Protein AF-A0AA97IAV8-F1 (afdb_monomer)

Sequence (491 aa):
MTQNFDRLICLTTFLLTMAIESSQATSTPHVAFDEFVEQQVEVHKVAGGAIAIIEQGTITHESAFGLRSTETSAPVSPDTVFQAASISKAVTAWGVMRLVQEGHVELDAPVSKYLTRWHLPPSPFDEDEVTIRRVLSHTAGLSLPSYVGFDPAASLPTFEASLSGDTAGSGSLELVAIPGDGWAYSGGGYTLLGLIIEEVTGQTFAAYMEEHILRPLGMANSSYLPDEGLLSRTAQAHDFYLNTIPNYRLAAQSAGSLHTTARDLARFAIANMNDNPVLTRETLNEMHTPIIDTGFGSEMSLGFFVEGEGQLIGHSGSNRGWKARVQFSPASNVGLVVLTNSESGEALVSDTFCRWNDVFEIGLLTTRCAQQNEQQSLLESIGWLSTILISSVALALALRLLSNVLLNRRILARPAANEWRCWALALALLITTAHCLFLYSGLGVWIVAGIPWGFSIADHAPNSIRYAFHALLGLYALIAASLLMLPRERQ

Radius of gyration: 29.1 Å; Cα contacts (8 Å, |Δi|>4): 885; chains: 1; bounding box: 77×77×94 Å

Solvent-accessible surface area (backbone atoms only — not comparable to full-atom values): 25705 Å² total; per-residue (Å²): 123,68,77,62,50,58,53,50,52,52,52,53,52,53,52,49,51,54,54,59,62,69,66,68,70,77,66,51,64,67,56,57,46,51,57,49,51,58,54,35,32,69,73,44,46,33,48,20,31,32,32,21,36,30,50,82,60,38,82,76,47,76,48,49,40,57,29,25,25,82,90,77,65,39,62,36,46,75,81,35,22,42,58,36,7,37,35,19,29,39,57,40,34,52,54,53,50,42,35,36,77,73,67,78,42,58,51,85,39,33,50,70,82,50,47,86,91,54,77,83,58,93,49,100,49,69,66,70,56,29,17,46,48,28,40,44,37,20,18,28,19,37,34,32,57,60,71,75,37,37,60,70,88,53,84,73,48,51,50,60,45,21,44,70,30,54,27,76,78,48,46,43,45,40,60,77,44,59,48,68,77,50,70,36,71,31,30,37,39,31,22,50,52,34,44,38,50,22,60,73,67,74,41,55,50,52,57,47,41,42,66,63,46,33,50,72,57,64,19,81,67,48,34,51,70,66,50,72,72,54,54,74,40,36,47,47,20,10,40,73,82,58,46,80,43,74,71,58,41,49,46,38,32,35,23,36,32,25,31,26,25,30,62,37,53,42,39,53,51,33,46,73,52,44,93,49,91,68,58,55,71,68,58,48,51,60,31,66,42,73,74,46,72,62,85,77,84,35,26,26,10,45,30,31,41,30,26,46,94,75,48,36,40,30,38,56,15,70,44,87,15,18,19,25,38,38,40,28,19,62,90,72,27,34,33,44,25,42,39,26,28,6,53,33,21,56,60,43,49,53,54,50,52,45,48,47,27,62,69,68,67,62,62,50,46,52,70,59,46,51,51,52,53,50,54,50,53,50,52,50,50,52,29,48,54,50,34,51,52,53,51,51,54,51,50,54,51,50,52,51,53,50,52,33,61,76,67,68,52,76,89,82,84,64,100,69,88,57,70,66,56,57,50,50,51,49,48,50,50,48,52,49,49,49,49,50,44,32,64,46,61,23,52,51,51,27,76,74,68,69,54,66,99,81,62,65,38,60,80,74,50,53,68,53,47,55,49,37,52,53,54,47,51,51,50,50,52,52,52,52,49,61,62,65,69,52,79,79,78,80,129

Secondary structure (DSSP, 8-state):
--HHHHHHHHHHHHHHHHHHHTT-----HHHHHHHHHHHHHHHHT--EEEEEEEETTEEEEEEEEEEEETTTTEEP-TT-BEE-TTHHHHHHHHHHHHHHHTTSS-TTSBGGGG-SS--PPP-SS-GGG-BHHHHHTT-S-B-------B-TTSPPPPHHHHHTT-STTS----B-S-TTSS----HHHHHHHHHHHHHHHSS-HHHHHIIIIITTTT-TT-BSS--HHHHHTBPPEE-TTS-EE---B-S-HHHH--EE-HHHHHHHHHHHHS--SSS-HHHHHHHHS--EE-SSS-EE-SS-EEETTTTEEEEEEEETTEEEEEEEETTTTEEEEEEESBTTHHHHHHHHHHHHHHHTT--TTHHHHHHHHHHHHHHHHHHHHHHHHHHHHHHHHHHHHHHHHHTT--SS--S-S-HHHHHHHHHHHHHHHHHHHHHHSSHHHHHHH---TT--GGGTS-HHHHHHHHHHHHHHHHHHHHHHTS-----

pLDDT: mean 83.21, std 20.13, range [30.05, 98.94]

Mean predicted aligned error: 11.68 Å

Nearest PDB structures (foldseek):
  7v21-assembly1_C  TM=8.246E-01  e=5.938E-20  Homo sapiens
  5gzw-assembly1_A  TM=8.177E-01  e=5.938E-20  Escherichia coli
  7ulw-assembly1_A  TM=8.011E-01  e=3.616E-19  Homo sapiens
  4olg-assembly1_A  TM=8.134E-01  e=1.769E-18  Escherichia coli K-12
  4p6b-assembly1_A  TM=7.573E-01  e=4.755E-19  metagenome

Structure (mmCIF, N/CA/C/O backbone):
data_AF-A0AA97IAV8-F1
#
_entry.id   AF-A0AA97IAV8-F1
#
loop_
_atom_site.group_PDB
_atom_site.id
_atom_site.type_symbol
_atom_site.label_atom_id
_atom_site.label_alt_id
_atom_site.label_comp_id
_atom_site.label_asym_id
_atom_site.label_entity_id
_atom_site.label_seq_id
_atom_site.pdbx_PDB_ins_code
_atom_site.Cartn_x
_atom_site.Cartn_y
_atom_site.Cartn_z
_atom_site.occupancy
_atom_site.B_iso_or_equiv
_atom_site.auth_seq_id
_atom_site.auth_comp_id
_atom_site.auth_asym_id
_atom_site.auth_atom_id
_atom_site.pdbx_PDB_model_num
ATOM 1 N N . MET A 1 1 ? -35.471 -9.223 69.009 1.00 50.44 1 MET A N 1
ATOM 2 C CA . MET A 1 1 ? -35.387 -8.074 68.076 1.00 50.44 1 MET A CA 1
ATOM 3 C C . MET A 1 1 ? -34.039 -7.988 67.357 1.00 50.44 1 MET A C 1
ATOM 5 O O . MET A 1 1 ? -34.015 -7.527 66.230 1.00 50.44 1 MET A O 1
ATOM 9 N N . THR A 1 2 ? -32.949 -8.490 67.942 1.00 50.62 2 THR A N 1
ATOM 10 C CA . THR A 1 2 ? -31.593 -8.473 67.363 1.00 50.62 2 THR A CA 1
ATOM 11 C C . THR A 1 2 ? -31.373 -9.474 66.216 1.00 50.62 2 THR A C 1
ATOM 13 O O . THR A 1 2 ? -30.800 -9.102 65.203 1.00 50.62 2 THR A O 1
ATOM 16 N N . GLN A 1 3 ? -31.942 -10.686 66.270 1.00 49.47 3 GLN A N 1
ATOM 17 C CA . GLN A 1 3 ? -31.780 -11.696 65.199 1.00 49.47 3 GLN A CA 1
ATOM 18 C C . GLN A 1 3 ? -32.394 -11.327 63.832 1.00 49.47 3 GLN A C 1
ATOM 20 O O . GLN A 1 3 ? -31.978 -11.868 62.809 1.00 49.47 3 GLN A O 1
ATOM 25 N N . ASN A 1 4 ? -33.376 -10.421 63.793 1.00 52.53 4 ASN A N 1
ATOM 26 C CA . ASN A 1 4 ? -33.977 -9.976 62.529 1.00 52.53 4 ASN A CA 1
ATOM 27 C C . ASN A 1 4 ? -33.164 -8.859 61.857 1.00 52.53 4 ASN A C 1
ATOM 29 O O . ASN A 1 4 ? -33.275 -8.689 60.647 1.00 52.53 4 ASN A O 1
ATOM 33 N N . PHE A 1 5 ? -32.332 -8.136 62.614 1.00 52.31 5 PHE A N 1
ATOM 34 C CA . PHE A 1 5 ? -31.472 -7.078 62.081 1.00 52.31 5 PHE A CA 1
ATOM 35 C C . PHE A 1 5 ? -30.269 -7.659 61.329 1.00 52.31 5 PHE A C 1
ATOM 37 O O . PHE A 1 5 ? -29.990 -7.230 60.214 1.00 52.31 5 PHE A O 1
ATOM 44 N N . ASP A 1 6 ? -29.641 -8.710 61.865 1.00 52.22 6 ASP A N 1
ATOM 45 C CA . ASP A 1 6 ? -28.492 -9.366 61.218 1.00 52.22 6 ASP A CA 1
ATOM 46 C C . ASP A 1 6 ? -28.879 -10.056 59.900 1.00 52.22 6 ASP A C 1
ATOM 48 O O . ASP A 1 6 ? -28.123 -10.035 58.927 1.00 52.22 6 ASP A O 1
ATOM 52 N N . ARG A 1 7 ? -30.098 -10.612 59.827 1.00 55.56 7 ARG A N 1
ATOM 53 C CA . ARG A 1 7 ? -30.645 -11.184 58.585 1.00 55.56 7 ARG A CA 1
ATOM 54 C C . ARG A 1 7 ? -30.960 -10.118 57.542 1.00 55.56 7 ARG A C 1
ATOM 56 O O . ARG A 1 7 ? -30.731 -10.367 56.365 1.00 55.56 7 ARG A O 1
ATOM 63 N N . LEU A 1 8 ? -31.452 -8.950 57.958 1.00 56.88 8 LEU A N 1
ATOM 64 C CA . LEU A 1 8 ? -31.746 -7.845 57.046 1.00 56.88 8 LEU A CA 1
ATOM 65 C C . LEU A 1 8 ? -30.457 -7.231 56.486 1.00 56.88 8 LEU A C 1
ATOM 67 O O . LEU A 1 8 ? -30.401 -6.963 55.293 1.00 56.88 8 LEU A O 1
ATOM 71 N N . ILE A 1 9 ? -29.414 -7.095 57.315 1.00 61.97 9 ILE A N 1
ATOM 72 C CA . ILE A 1 9 ? -28.087 -6.619 56.897 1.00 61.97 9 ILE A CA 1
ATOM 73 C C . ILE A 1 9 ? -27.423 -7.628 55.951 1.00 61.97 9 ILE A C 1
ATOM 75 O O . ILE A 1 9 ? -26.917 -7.234 54.905 1.00 61.97 9 ILE A O 1
ATOM 79 N N . CYS A 1 10 ? -27.475 -8.935 56.230 1.00 57.47 10 CYS A N 1
ATOM 80 C CA . CYS A 1 10 ? -26.949 -9.937 55.294 1.00 57.47 10 CYS A CA 1
ATOM 81 C C . CYS A 1 10 ? -27.697 -9.935 53.951 1.00 57.47 10 CYS A C 1
ATOM 83 O O . CYS A 1 10 ? -27.057 -10.038 52.908 1.00 57.47 10 CYS A O 1
ATOM 85 N N . LEU A 1 11 ? -29.027 -9.776 53.954 1.00 58.75 11 LEU A N 1
ATOM 86 C CA . LEU A 1 11 ? -29.821 -9.753 52.722 1.00 58.75 11 LEU A CA 1
ATOM 87 C C . LEU A 1 11 ? -29.556 -8.490 51.889 1.00 58.75 11 LEU A C 1
ATOM 89 O O . LEU A 1 11 ? -29.461 -8.580 50.669 1.00 58.75 11 LEU A O 1
ATOM 93 N N . THR A 1 12 ? -29.400 -7.322 52.524 1.00 59.09 12 THR A N 1
ATOM 94 C CA . THR A 1 12 ? -29.074 -6.074 51.816 1.00 59.09 12 THR A CA 1
ATOM 95 C C . THR A 1 12 ? -27.642 -6.060 51.304 1.00 59.09 12 THR A C 1
ATOM 97 O O . THR A 1 12 ? -27.418 -5.568 50.205 1.00 59.09 12 THR A O 1
ATOM 100 N N . THR A 1 13 ? -26.689 -6.648 52.035 1.00 60.38 13 THR A N 1
ATOM 101 C CA . THR A 1 13 ? -25.295 -6.769 51.573 1.00 60.38 13 THR A CA 1
ATOM 102 C C . THR A 1 13 ? -25.189 -7.745 50.396 1.00 60.38 13 THR A C 1
ATOM 104 O O . THR A 1 13 ? -24.515 -7.435 49.422 1.00 60.38 13 THR A O 1
ATOM 107 N N . PHE A 1 14 ? -25.926 -8.865 50.435 1.00 60.44 14 PHE A N 1
ATOM 108 C CA . PHE A 1 14 ? -25.975 -9.854 49.350 1.00 60.44 14 PHE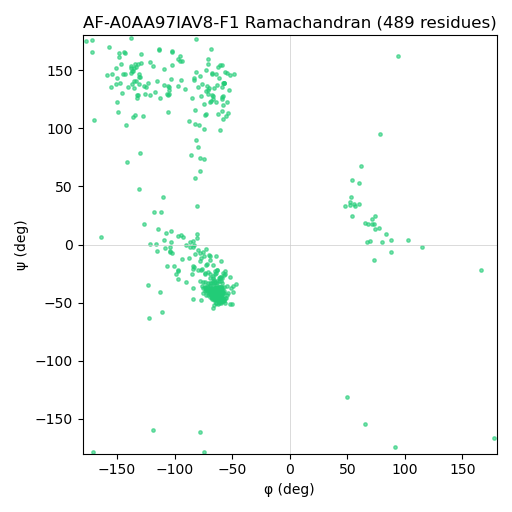 A CA 1
ATOM 109 C C . PHE A 1 14 ? -26.661 -9.310 48.082 1.00 60.44 14 PHE A C 1
ATOM 111 O O . PHE A 1 14 ? -26.200 -9.546 46.966 1.00 60.44 14 PHE A O 1
ATOM 118 N N . LEU A 1 15 ? -27.734 -8.526 48.241 1.00 54.94 15 LEU A N 1
ATOM 119 C CA . LEU A 1 15 ? -28.398 -7.840 47.127 1.00 54.94 15 LEU A CA 1
ATOM 120 C C . LEU A 1 15 ? -27.549 -6.689 46.559 1.00 54.94 15 LEU A C 1
ATOM 122 O O . LEU A 1 15 ? -27.581 -6.472 45.351 1.00 54.94 15 LEU A O 1
ATOM 126 N N . LEU A 1 16 ? -26.754 -5.991 47.385 1.00 51.81 16 LEU A N 1
ATOM 127 C CA . LEU A 1 16 ? -25.796 -4.988 46.900 1.00 51.81 16 LEU A CA 1
ATOM 128 C C . LEU A 1 16 ? -24.647 -5.628 46.110 1.00 51.81 16 LEU A C 1
ATOM 130 O O . LEU A 1 16 ? -24.261 -5.084 45.081 1.00 51.81 16 LEU A O 1
ATOM 134 N N . THR A 1 17 ? -24.121 -6.781 46.539 1.00 53.78 17 THR A N 1
ATOM 135 C CA . THR A 1 17 ? -23.068 -7.493 45.793 1.00 53.78 17 THR A CA 1
ATOM 136 C C . THR A 1 17 ? -23.574 -8.042 44.460 1.00 53.78 17 THR A C 1
ATOM 138 O O . THR A 1 17 ? -22.892 -7.872 43.455 1.00 53.78 17 THR A O 1
ATOM 141 N N . MET A 1 18 ? -24.801 -8.581 44.405 1.00 53.69 18 MET A N 1
ATOM 142 C CA . MET A 1 18 ? -25.393 -9.021 43.131 1.00 53.69 18 MET A CA 1
ATOM 143 C C . MET A 1 18 ? -25.719 -7.850 42.191 1.00 53.69 18 MET A C 1
ATOM 145 O O . MET A 1 18 ? -25.597 -7.986 40.976 1.00 53.69 18 MET A O 1
ATOM 149 N N . ALA A 1 19 ? -26.093 -6.683 42.729 1.00 51.28 19 ALA A N 1
ATOM 150 C CA . ALA A 1 19 ? -26.310 -5.486 41.919 1.00 51.28 19 ALA A CA 1
ATOM 151 C C . ALA A 1 19 ? -24.996 -4.925 41.342 1.00 51.28 19 ALA A C 1
ATOM 153 O O . ALA A 1 19 ? -24.984 -4.476 40.197 1.00 51.28 19 ALA A O 1
ATOM 154 N N . ILE A 1 20 ? -23.887 -4.997 42.090 1.00 49.19 20 ILE A N 1
ATOM 155 C CA . ILE A 1 20 ? -22.566 -4.537 41.629 1.00 49.19 20 ILE A CA 1
ATOM 156 C C . ILE A 1 20 ? -21.977 -5.487 40.570 1.00 49.19 20 ILE A C 1
ATOM 158 O O . ILE A 1 20 ? -21.452 -5.004 39.566 1.00 49.19 20 ILE A O 1
ATOM 162 N N . GLU A 1 21 ? -22.136 -6.807 40.718 1.00 44.91 21 GLU A N 1
ATOM 163 C CA . GLU A 1 21 ? -21.697 -7.792 39.709 1.00 44.91 21 GLU A CA 1
ATOM 164 C C . GLU A 1 21 ? -22.500 -7.703 38.402 1.00 44.91 21 GLU A C 1
ATOM 166 O O . GLU A 1 21 ? -21.961 -7.955 37.328 1.00 44.91 21 GLU A O 1
ATOM 171 N N . SER A 1 22 ? -23.763 -7.268 38.456 1.00 42.53 22 SER A N 1
ATOM 172 C CA . SER A 1 22 ? -24.610 -7.139 37.261 1.00 42.53 22 SER A CA 1
ATOM 173 C C . SER A 1 22 ? -24.306 -5.928 36.361 1.00 42.53 22 SER A C 1
ATOM 175 O O . SER A 1 22 ? -24.887 -5.832 35.282 1.00 42.53 22 SER A O 1
ATOM 177 N N . SER A 1 23 ? -23.415 -5.007 36.768 1.00 41.44 23 SER A N 1
ATOM 178 C CA . SER A 1 23 ? -23.125 -3.778 35.997 1.00 41.44 23 SER A CA 1
ATOM 179 C C . SER A 1 23 ? -21.807 -3.779 35.217 1.00 41.44 23 SER A C 1
ATOM 181 O O . SER A 1 23 ? -21.590 -2.877 34.410 1.00 41.44 23 SER A O 1
ATOM 183 N N . GLN A 1 24 ? -20.952 -4.795 35.375 1.00 42.28 24 GLN A N 1
ATOM 184 C CA . GLN A 1 24 ? -19.866 -5.028 34.421 1.00 42.28 24 GLN A CA 1
ATOM 185 C C . GLN A 1 24 ? -20.404 -5.880 33.275 1.00 42.28 24 GLN A C 1
ATOM 187 O O . GLN A 1 24 ? -20.170 -7.084 33.206 1.00 42.28 24 GLN A O 1
ATOM 192 N N . ALA A 1 25 ? -21.159 -5.252 32.374 1.00 46.88 25 ALA A N 1
ATOM 193 C CA . ALA A 1 25 ? -21.303 -5.808 31.039 1.00 46.88 25 ALA A CA 1
ATOM 194 C C . ALA A 1 25 ? -19.885 -5.916 30.464 1.00 46.88 25 ALA A C 1
ATOM 196 O O . ALA A 1 25 ? -19.247 -4.896 30.207 1.00 46.88 25 ALA A O 1
ATOM 197 N N . THR A 1 26 ? -19.354 -7.131 30.341 1.00 51.66 26 THR A N 1
ATOM 198 C CA . THR A 1 26 ? -18.123 -7.378 29.593 1.00 51.66 26 THR A CA 1
ATOM 199 C C . THR A 1 26 ? -18.343 -6.830 28.188 1.00 51.66 26 THR A C 1
ATOM 201 O O . THR A 1 26 ? -19.194 -7.331 27.450 1.00 51.66 26 THR A O 1
ATOM 204 N N . SER A 1 27 ? -17.649 -5.742 27.846 1.00 62.81 27 SER A N 1
ATOM 205 C CA . SER A 1 27 ? -17.699 -5.180 26.501 1.00 62.81 27 SER A CA 1
ATOM 206 C C . SER A 1 27 ? -17.275 -6.264 25.511 1.00 62.81 27 SER A C 1
ATOM 208 O O . SER A 1 27 ? -16.379 -7.067 25.785 1.00 62.81 27 SER A O 1
ATOM 210 N N . THR A 1 28 ? -17.972 -6.350 24.377 1.00 86.06 28 THR A N 1
ATOM 211 C CA . THR A 1 28 ? -17.570 -7.285 23.319 1.00 86.06 28 THR A CA 1
ATOM 212 C C . THR A 1 28 ? -16.154 -6.933 22.840 1.00 86.06 28 THR A C 1
ATOM 214 O O . THR A 1 28 ? -15.763 -5.765 22.948 1.00 86.06 28 THR A O 1
ATOM 217 N N . PRO A 1 29 ? -15.384 -7.892 22.287 1.00 90.00 29 PRO A N 1
ATOM 218 C CA . PRO A 1 29 ? -14.039 -7.625 21.773 1.00 90.00 29 PRO A CA 1
ATOM 219 C C . PRO A 1 29 ? -13.978 -6.407 20.839 1.00 90.00 29 PRO A C 1
ATOM 221 O O . PRO A 1 29 ? -13.092 -5.571 20.985 1.00 90.00 29 PRO A O 1
ATOM 224 N N . HIS A 1 30 ? -14.974 -6.237 19.961 1.00 93.19 30 HIS A N 1
ATOM 225 C CA . HIS A 1 30 ? -15.080 -5.075 19.071 1.00 93.19 30 HIS A CA 1
ATOM 226 C C . HIS A 1 30 ? -15.278 -3.748 19.813 1.00 93.19 30 HIS A C 1
ATOM 228 O O . HIS A 1 30 ? -14.614 -2.773 19.486 1.00 93.19 30 HIS A O 1
ATOM 234 N N . VAL A 1 31 ? -16.131 -3.705 20.844 1.00 91.12 31 VAL A N 1
ATOM 235 C CA . VAL A 1 31 ? -16.344 -2.480 21.638 1.00 91.12 31 VAL A CA 1
ATOM 236 C C . VAL A 1 31 ? -15.072 -2.101 22.397 1.00 91.12 31 VAL A C 1
ATOM 238 O O . VAL A 1 31 ? -14.642 -0.956 22.340 1.00 91.12 31 VAL A O 1
ATOM 241 N N . ALA A 1 32 ? -14.418 -3.069 23.047 1.00 90.50 32 ALA A N 1
ATOM 242 C CA . ALA A 1 32 ? -13.155 -2.835 23.753 1.00 90.50 32 ALA A CA 1
ATOM 243 C C . ALA A 1 32 ? -12.004 -2.433 22.810 1.00 90.50 32 ALA A C 1
ATOM 245 O O . ALA A 1 32 ? -11.018 -1.824 23.237 1.00 90.50 32 ALA A O 1
ATOM 246 N N . PHE A 1 33 ? -12.095 -2.830 21.542 1.00 94.50 33 PHE A N 1
ATOM 247 C CA . PHE A 1 33 ? -11.160 -2.453 20.496 1.00 94.50 33 PHE A CA 1
ATOM 248 C C . PHE A 1 33 ? -11.414 -1.022 20.005 1.00 94.50 33 PHE A C 1
ATOM 250 O O . PHE A 1 33 ? -10.475 -0.231 19.969 1.00 94.50 33 PHE A O 1
ATOM 257 N N . ASP A 1 34 ? -12.664 -0.657 19.715 1.00 94.19 34 ASP A N 1
ATOM 258 C CA . ASP A 1 34 ? -13.029 0.705 19.305 1.00 94.19 34 ASP A CA 1
ATOM 259 C C . ASP A 1 34 ? -12.706 1.734 20.402 1.00 94.19 34 ASP A C 1
ATOM 261 O O . ASP A 1 34 ? -12.084 2.754 20.116 1.00 94.19 34 ASP A O 1
ATOM 265 N N . GLU A 1 35 ? -13.021 1.439 21.670 1.00 93.19 35 GLU A N 1
ATOM 266 C CA . GLU A 1 35 ? -12.677 2.304 22.813 1.00 93.19 35 GLU A CA 1
ATOM 267 C C . GLU A 1 35 ? -11.163 2.540 22.928 1.00 93.19 35 GLU A C 1
ATOM 269 O O . GLU A 1 35 ? -10.716 3.639 23.263 1.00 93.19 35 GLU A O 1
ATOM 274 N N . PHE A 1 36 ? -10.355 1.512 22.647 1.00 94.31 36 PHE A N 1
ATOM 275 C CA . PHE A 1 36 ? -8.902 1.650 22.611 1.00 94.31 36 PHE A CA 1
ATOM 276 C C . PHE A 1 36 ? -8.466 2.566 21.466 1.00 94.31 36 PHE A C 1
ATOM 278 O O . PHE A 1 36 ? -7.659 3.471 21.683 1.00 94.31 36 PHE A O 1
ATOM 285 N N . VAL A 1 37 ? -9.002 2.352 20.262 1.00 95.31 37 VAL A N 1
ATOM 286 C CA . VAL A 1 37 ? -8.667 3.157 19.083 1.00 95.31 37 VAL A CA 1
ATOM 287 C C . VAL A 1 37 ? -9.027 4.622 19.315 1.00 95.31 37 VAL A C 1
ATOM 289 O O . VAL A 1 37 ? -8.196 5.486 19.053 1.00 95.31 37 VAL A O 1
ATOM 292 N N . GLU A 1 38 ? -10.204 4.914 19.874 1.00 93.12 38 GLU A N 1
ATOM 293 C CA . GLU A 1 38 ? -10.624 6.279 20.213 1.00 93.12 38 GLU A CA 1
ATOM 294 C C . GLU A 1 38 ? -9.642 6.974 21.166 1.00 93.12 38 GLU A C 1
ATOM 296 O O . GLU A 1 38 ? -9.282 8.131 20.943 1.00 93.12 38 GLU A O 1
ATOM 301 N N . GLN A 1 39 ? -9.126 6.268 22.177 1.00 91.56 39 GLN A N 1
ATOM 302 C CA . GLN A 1 39 ? -8.091 6.811 23.066 1.00 91.56 39 GLN A CA 1
ATOM 303 C C . GLN A 1 39 ? -6.793 7.119 22.306 1.00 91.56 39 GLN A C 1
ATOM 305 O O . GLN A 1 39 ? -6.158 8.149 22.548 1.00 91.56 39 GLN A O 1
ATOM 310 N N . GLN A 1 40 ? -6.411 6.263 21.353 1.00 90.44 40 GLN A N 1
ATOM 311 C CA . GLN A 1 40 ? -5.209 6.461 20.543 1.00 90.44 40 GLN A CA 1
ATOM 312 C C . GLN A 1 40 ? -5.306 7.677 19.608 1.00 90.44 40 GLN A C 1
ATOM 314 O O . GLN A 1 40 ? -4.279 8.293 19.313 1.00 90.44 40 GLN A O 1
ATOM 319 N N . VAL A 1 41 ? -6.512 8.083 19.188 1.00 91.38 41 VAL A N 1
ATOM 320 C CA . VAL A 1 41 ? -6.721 9.296 18.370 1.00 91.38 41 VAL A CA 1
ATOM 321 C C . VAL A 1 41 ? -6.168 10.535 19.077 1.00 91.38 41 VAL A C 1
ATOM 323 O O . VAL A 1 41 ? -5.416 11.317 18.485 1.00 91.38 41 VAL A O 1
ATOM 326 N N . GLU A 1 42 ? -6.498 10.708 20.359 1.00 87.44 42 GLU A N 1
ATOM 327 C CA . GLU A 1 42 ? -6.060 11.865 21.143 1.00 87.44 42 GLU A CA 1
ATOM 328 C C . GLU A 1 42 ? -4.575 11.809 21.512 1.00 87.44 42 GLU A C 1
ATOM 330 O O . GLU A 1 42 ? -3.909 12.857 21.523 1.00 87.44 42 GLU A O 1
ATOM 335 N N . VAL A 1 43 ? -4.070 10.607 21.815 1.00 87.69 43 VAL A N 1
ATOM 336 C CA . VAL A 1 43 ? -2.667 10.349 22.176 1.00 87.69 43 VAL A CA 1
ATOM 337 C C . VAL A 1 43 ? -1.751 10.703 21.011 1.00 87.69 43 VAL A C 1
ATOM 339 O O . VAL A 1 43 ? -0.828 11.502 21.179 1.00 87.69 43 VAL A O 1
ATOM 342 N N . HIS A 1 44 ? -2.057 10.180 19.824 1.00 88.19 44 HIS A N 1
ATOM 343 C CA . HIS A 1 44 ? -1.211 10.324 18.641 1.00 88.19 44 HIS A CA 1
ATOM 344 C C . HIS A 1 44 ? -1.536 11.556 17.800 1.00 88.19 44 HIS A C 1
ATOM 346 O O . HIS A 1 44 ? -0.865 11.803 16.808 1.00 88.19 44 HIS A O 1
ATOM 352 N N . LYS A 1 45 ? -2.533 12.365 18.186 1.00 90.31 45 LYS A N 1
ATOM 353 C CA . LYS A 1 45 ? -2.967 13.548 17.417 1.00 90.31 45 LYS A CA 1
ATOM 354 C C . LYS A 1 45 ? -3.305 13.181 15.977 1.00 90.31 45 LYS A C 1
ATOM 356 O O . LYS A 1 45 ? -2.750 13.743 15.037 1.00 90.31 45 LYS A O 1
ATOM 361 N N . VAL A 1 46 ? -4.211 12.224 15.815 1.00 96.06 46 VAL A N 1
ATOM 362 C CA . VAL A 1 46 ? -4.757 11.828 14.513 1.00 96.06 46 VAL A CA 1
ATOM 363 C C . VAL A 1 46 ? -6.092 12.540 14.314 1.00 96.06 46 VAL A C 1
ATOM 365 O O . VAL A 1 46 ? -6.886 12.625 15.244 1.00 96.06 46 VAL A O 1
ATOM 368 N N . ALA A 1 47 ? -6.349 13.080 13.122 1.00 97.62 47 ALA A N 1
ATOM 369 C CA . ALA A 1 47 ? -7.622 13.730 12.821 1.00 97.62 47 ALA A CA 1
ATOM 370 C C . ALA A 1 47 ? -8.757 12.702 12.825 1.00 97.62 47 ALA A C 1
ATOM 372 O O . ALA A 1 47 ? -9.719 12.869 13.568 1.00 97.62 47 ALA A O 1
ATOM 373 N N . GLY A 1 48 ? -8.631 11.628 12.044 1.00 97.94 48 GLY A N 1
ATOM 374 C CA . GLY A 1 48 ? -9.587 10.530 11.992 1.00 97.94 48 GLY A CA 1
ATOM 375 C C . GLY A 1 48 ? -9.100 9.324 11.187 1.00 97.94 48 GLY A C 1
ATOM 376 O O . GLY A 1 48 ? -7.981 9.279 10.666 1.00 97.94 48 GLY A O 1
ATOM 377 N N . GLY A 1 49 ? -9.960 8.317 11.092 1.00 98.31 49 GLY A N 1
ATOM 378 C CA . GLY A 1 49 ? -9.652 7.073 10.407 1.00 98.31 49 GLY A CA 1
ATOM 379 C C . GLY A 1 49 ? -10.810 6.086 10.362 1.00 98.31 49 GLY A C 1
ATOM 380 O O . GLY A 1 49 ? -11.886 6.331 10.907 1.00 98.31 49 GLY A O 1
ATOM 381 N N . ALA A 1 50 ? -10.587 4.981 9.661 1.00 98.38 50 ALA A N 1
ATOM 382 C CA . ALA A 1 50 ? -11.556 3.911 9.473 1.00 98.38 50 ALA A CA 1
ATOM 383 C C . ALA A 1 50 ? -10.891 2.539 9.610 1.00 98.38 50 ALA A C 1
ATOM 385 O O . ALA A 1 50 ? -9.722 2.363 9.251 1.00 98.38 50 ALA A O 1
ATOM 386 N N . ILE A 1 51 ? -11.661 1.575 10.110 1.00 98.19 51 ILE A N 1
ATOM 387 C CA . ILE A 1 51 ? -11.230 0.208 10.391 1.00 98.19 51 ILE A CA 1
ATOM 388 C C . ILE A 1 51 ? -12.222 -0.784 9.796 1.00 98.19 51 ILE A C 1
ATOM 390 O O . ILE A 1 51 ? -13.431 -0.558 9.814 1.00 98.19 51 ILE A O 1
ATOM 394 N N . ALA A 1 52 ? -11.698 -1.906 9.310 1.00 98.38 52 ALA A N 1
ATOM 395 C CA . ALA A 1 52 ? -12.483 -3.100 9.037 1.00 98.38 52 ALA A CA 1
ATOM 396 C C . ALA A 1 52 ? -11.772 -4.332 9.612 1.00 98.38 52 ALA A C 1
ATOM 398 O O . ALA A 1 52 ? -10.584 -4.542 9.351 1.00 98.38 52 ALA A O 1
ATOM 399 N N . ILE A 1 53 ? -12.502 -5.135 10.387 1.00 98.25 53 ILE A N 1
ATOM 400 C CA . ILE A 1 53 ? -12.029 -6.391 10.978 1.00 98.25 53 ILE A CA 1
ATOM 401 C C . ILE A 1 53 ? -12.651 -7.549 10.204 1.00 98.25 53 ILE A C 1
ATOM 403 O O . ILE A 1 53 ? -13.850 -7.552 9.909 1.00 98.25 53 ILE A O 1
ATOM 407 N N . ILE A 1 54 ? -11.810 -8.517 9.854 1.00 98.38 54 ILE A N 1
ATOM 408 C CA . ILE A 1 54 ? -12.186 -9.727 9.137 1.00 98.38 54 ILE A CA 1
ATOM 409 C C . ILE A 1 54 ? -11.995 -10.912 10.073 1.00 98.38 54 ILE A C 1
ATOM 411 O O . ILE A 1 54 ? -10.893 -11.137 10.575 1.00 98.38 54 ILE A O 1
ATOM 415 N N . GLU A 1 55 ? -13.046 -11.703 10.238 1.00 96.56 55 GLU A N 1
ATOM 416 C CA . GLU A 1 55 ? -13.008 -12.975 10.951 1.00 96.56 55 GLU A CA 1
ATOM 417 C C . GLU A 1 55 ? -13.742 -14.029 10.127 1.00 96.56 55 GLU A C 1
ATOM 419 O O . GLU A 1 55 ? -14.768 -13.760 9.490 1.00 96.56 55 GLU A O 1
ATOM 424 N N . GLN A 1 56 ? -13.189 -15.242 10.112 1.00 95.12 56 GLN A N 1
ATOM 425 C CA . GLN A 1 56 ? -13.728 -16.372 9.351 1.00 95.12 56 GLN A CA 1
ATOM 426 C C . GLN A 1 56 ? -13.962 -16.027 7.864 1.00 95.12 56 GLN A C 1
ATOM 428 O O . GLN A 1 56 ? -14.907 -16.501 7.238 1.00 95.12 56 GLN A O 1
ATOM 433 N N . GLY A 1 57 ? -13.102 -15.175 7.296 1.00 95.44 57 GLY A N 1
ATOM 434 C CA . GLY A 1 57 ? -13.150 -14.776 5.889 1.00 95.44 57 GLY A CA 1
ATOM 435 C C . GLY A 1 57 ? -14.289 -13.813 5.541 1.00 95.44 57 GLY A C 1
ATOM 436 O O . GLY A 1 57 ? -14.618 -13.672 4.364 1.00 95.44 57 GLY A O 1
ATOM 437 N N . THR A 1 58 ? -14.895 -13.151 6.531 1.00 97.00 58 THR A N 1
ATOM 438 C CA . THR A 1 58 ? -15.971 -12.164 6.339 1.00 97.00 58 THR A CA 1
ATOM 439 C C . THR A 1 58 ? -15.729 -10.906 7.168 1.00 97.00 58 THR A C 1
ATOM 441 O O . THR A 1 58 ? -15.064 -10.963 8.196 1.00 97.00 58 THR A O 1
ATOM 444 N N . ILE A 1 59 ? -16.254 -9.761 6.724 1.00 97.75 59 ILE A N 1
ATOM 445 C CA . ILE A 1 59 ? -16.183 -8.512 7.495 1.00 97.75 59 ILE A CA 1
ATOM 446 C C . ILE A 1 59 ? -17.153 -8.632 8.676 1.00 97.75 59 ILE A C 1
ATOM 448 O O . ILE A 1 59 ? -18.365 -8.679 8.461 1.00 97.75 59 ILE A O 1
ATOM 452 N N . THR A 1 60 ? -16.634 -8.688 9.901 1.00 96.94 60 THR A N 1
ATOM 453 C CA . THR A 1 60 ? -17.438 -8.808 11.130 1.00 96.94 60 THR A CA 1
ATOM 454 C C . THR A 1 60 ? -17.653 -7.475 11.826 1.00 96.94 60 THR A C 1
ATOM 456 O O . THR A 1 60 ? -18.658 -7.302 12.515 1.00 96.94 60 THR A O 1
ATOM 459 N N . HIS A 1 61 ? -16.751 -6.516 11.608 1.00 96.69 61 HIS A N 1
ATOM 460 C CA . HIS A 1 61 ? -16.830 -5.193 12.214 1.00 96.69 61 HIS A CA 1
ATOM 461 C C . HIS A 1 61 ? -16.268 -4.114 11.296 1.00 96.69 61 HIS A C 1
ATOM 463 O O . HIS A 1 61 ? -15.233 -4.298 10.655 1.00 96.69 61 HIS A O 1
ATOM 469 N N . GLU A 1 62 ? -16.950 -2.975 11.262 1.00 96.56 62 GLU A N 1
ATOM 470 C CA . GLU A 1 62 ? -16.519 -1.764 10.573 1.00 96.56 62 GLU A CA 1
ATOM 471 C C . GLU A 1 62 ? -16.704 -0.590 11.528 1.00 96.56 62 GLU A C 1
ATOM 473 O O . GLU A 1 62 ? -17.809 -0.369 12.030 1.00 96.56 62 GLU A O 1
ATOM 478 N N . SER A 1 63 ? -15.647 0.183 11.752 1.00 95.25 63 SER A N 1
ATOM 479 C CA . SER A 1 63 ? -15.711 1.371 12.598 1.00 95.25 63 SER A CA 1
ATOM 480 C C . SER A 1 63 ? -15.013 2.560 11.952 1.00 95.25 63 SER A C 1
ATOM 482 O O . SER A 1 63 ? -14.173 2.435 11.060 1.00 95.25 63 SER A O 1
ATOM 484 N N . ALA A 1 64 ? -15.434 3.749 12.362 1.00 96.81 64 ALA A N 1
ATOM 485 C CA . ALA A 1 64 ? -14.890 5.021 11.924 1.00 96.81 64 ALA A CA 1
ATOM 486 C C . ALA A 1 64 ? -14.707 5.903 13.155 1.00 96.81 64 ALA A C 1
ATOM 488 O O . ALA A 1 64 ? -15.555 5.902 14.044 1.00 96.81 64 ALA A O 1
ATOM 489 N N . PHE A 1 65 ? -13.618 6.661 13.191 1.00 96.50 65 PHE A N 1
ATOM 490 C CA . PHE A 1 65 ? -13.263 7.496 14.329 1.00 96.50 65 PHE A CA 1
ATOM 491 C C . PHE A 1 65 ? -12.758 8.863 13.870 1.00 96.50 65 PHE A C 1
ATOM 493 O O . PHE A 1 65 ? -12.196 9.020 12.783 1.00 96.50 65 PHE A O 1
ATOM 500 N N . GLY A 1 66 ? -12.946 9.867 14.723 1.00 96.75 66 GLY A N 1
ATOM 501 C CA . GLY A 1 66 ? -12.452 11.221 14.498 1.00 96.75 66 GLY A CA 1
ATOM 502 C C . GLY A 1 66 ? -13.085 11.950 13.306 1.00 96.75 66 GLY A C 1
ATOM 503 O O . GLY A 1 66 ? -14.231 11.720 12.908 1.00 96.75 66 GLY A O 1
ATOM 504 N N . LEU A 1 67 ? -12.328 12.896 12.760 1.00 97.62 67 LEU A N 1
ATOM 505 C CA . LEU A 1 67 ? -12.751 13.872 11.770 1.00 97.62 67 LEU A CA 1
ATOM 506 C C . LEU A 1 67 ? -12.197 13.554 10.382 1.00 97.62 67 LEU A C 1
ATOM 508 O O . LEU A 1 67 ? -10.993 13.425 10.157 1.00 97.62 67 LEU A O 1
ATOM 512 N N . ARG A 1 68 ? -13.104 13.550 9.408 1.00 97.19 68 ARG A N 1
ATOM 513 C CA . ARG A 1 68 ? -12.782 13.567 7.982 1.00 97.19 68 ARG A CA 1
ATOM 514 C C . ARG A 1 68 ? -12.132 14.892 7.581 1.00 97.19 68 ARG A C 1
ATOM 516 O O . ARG A 1 68 ? -11.342 14.916 6.645 1.00 97.19 68 ARG A O 1
ATOM 523 N N . SER A 1 69 ? -12.489 15.987 8.250 1.00 96.00 69 SER A N 1
ATOM 524 C CA . SER A 1 69 ? -11.994 17.342 7.985 1.00 96.00 69 SER A CA 1
ATOM 525 C C . SER A 1 69 ? -11.994 18.148 9.280 1.00 96.00 69 SER A C 1
ATOM 527 O O . SER A 1 69 ? -13.048 18.301 9.899 1.00 96.00 69 SER A O 1
ATOM 529 N N . THR A 1 70 ? -10.835 18.676 9.680 1.00 94.50 70 THR A N 1
ATOM 530 C CA . THR A 1 70 ? -10.728 19.575 10.843 1.00 94.50 70 THR A CA 1
ATOM 531 C C . THR A 1 70 ? -11.294 20.967 10.553 1.00 94.50 70 THR A C 1
ATOM 533 O O . THR A 1 70 ? -11.758 21.638 11.469 1.00 94.50 70 THR A O 1
ATOM 536 N N . GLU A 1 71 ? -11.341 21.382 9.284 1.00 93.44 71 GLU A N 1
ATOM 537 C CA . GLU A 1 71 ? -11.917 22.667 8.858 1.00 93.44 71 GLU A CA 1
ATOM 538 C C . GLU A 1 71 ? -13.440 22.718 9.004 1.00 93.44 71 GLU A C 1
ATOM 540 O O . GLU A 1 71 ? -14.003 23.733 9.410 1.00 93.44 71 GLU A O 1
ATOM 545 N N . THR A 1 72 ? -14.117 21.625 8.644 1.00 94.38 72 THR A N 1
ATOM 546 C CA . THR A 1 72 ? -15.588 21.537 8.660 1.00 94.38 72 THR A CA 1
ATOM 547 C C . THR A 1 72 ? -16.131 20.777 9.865 1.00 94.38 72 THR A C 1
ATOM 549 O O . THR A 1 72 ? -17.347 20.714 10.047 1.00 94.38 72 THR A O 1
ATOM 552 N N . SER A 1 73 ? -15.251 20.166 10.663 1.00 95.44 73 SER A N 1
ATOM 553 C CA . SER A 1 73 ? -15.595 19.214 11.726 1.00 95.44 73 SER A CA 1
ATOM 554 C C . SER A 1 73 ? -16.468 18.047 11.245 1.00 95.44 73 SER A C 1
ATOM 556 O O . SER A 1 73 ? -17.210 17.454 12.029 1.00 95.44 73 SER A O 1
ATOM 558 N N . ALA A 1 74 ? -16.410 17.711 9.951 1.00 96.50 74 ALA A N 1
ATOM 559 C CA . ALA A 1 74 ? -17.146 16.578 9.407 1.00 96.50 74 ALA A CA 1
ATOM 560 C C . ALA A 1 74 ? -16.560 15.269 9.967 1.00 96.50 74 ALA A C 1
ATOM 562 O O . ALA A 1 74 ? -15.345 15.076 9.862 1.00 96.50 74 ALA A O 1
ATOM 563 N N . PRO A 1 75 ? -17.379 14.359 10.523 1.00 97.69 75 PRO A N 1
ATOM 564 C CA . PRO A 1 75 ? -16.890 13.090 11.048 1.00 97.69 75 PRO A CA 1
ATOM 565 C C . PRO A 1 75 ? -16.462 12.150 9.918 1.00 97.69 75 PRO A C 1
ATOM 567 O O . PRO A 1 75 ? -16.941 12.253 8.782 1.00 97.69 75 PRO A O 1
ATOM 570 N N . VAL A 1 76 ? -15.566 11.216 10.235 1.00 98.19 76 VAL A N 1
ATOM 571 C CA . VAL A 1 76 ? -15.334 10.053 9.370 1.00 98.19 76 VAL A CA 1
ATOM 572 C C . VAL A 1 76 ? -16.576 9.161 9.383 1.00 98.19 76 VAL A C 1
ATOM 574 O O . VAL A 1 76 ? -17.289 9.059 10.377 1.00 98.19 76 VAL A O 1
ATOM 577 N N . SER A 1 77 ? -16.845 8.519 8.252 1.00 95.31 77 SER A N 1
ATOM 578 C CA . SER A 1 77 ? -17.907 7.528 8.082 1.00 95.31 77 SER A CA 1
ATOM 579 C C . SER A 1 77 ? -17.338 6.260 7.433 1.00 95.31 77 SER A C 1
ATOM 581 O O . SER A 1 77 ? -16.277 6.343 6.809 1.00 95.31 77 SER A O 1
ATOM 583 N N . PRO A 1 78 ? -18.042 5.115 7.477 1.00 89.81 78 PRO A N 1
ATOM 584 C CA . PRO A 1 78 ? -17.615 3.901 6.770 1.00 89.81 78 PRO A CA 1
ATOM 585 C C . PRO A 1 78 ? -17.399 4.091 5.256 1.00 89.81 78 PRO A C 1
ATOM 587 O O . PRO A 1 78 ? -16.601 3.385 4.644 1.00 89.81 78 PRO A O 1
ATOM 590 N N . ASP A 1 79 ? -18.067 5.080 4.654 1.00 94.19 79 ASP A N 1
ATOM 591 C CA . ASP A 1 79 ? -17.947 5.419 3.231 1.00 94.19 79 ASP A CA 1
ATOM 592 C C . ASP A 1 79 ? -16.887 6.504 2.951 1.00 94.19 79 ASP A C 1
ATOM 594 O O . ASP A 1 79 ? -16.792 7.008 1.827 1.00 94.19 79 ASP A O 1
ATOM 598 N N . THR A 1 80 ? -16.111 6.919 3.957 1.00 98.44 80 THR A N 1
ATOM 599 C CA . THR A 1 80 ? -15.023 7.886 3.780 1.00 98.44 80 THR A CA 1
ATOM 600 C C . THR A 1 80 ? -13.863 7.250 3.026 1.00 98.44 80 THR A C 1
ATOM 602 O O . THR A 1 80 ? -13.420 6.147 3.340 1.00 98.44 80 THR A O 1
ATOM 605 N N . VAL A 1 81 ? -13.372 7.974 2.022 1.00 98.69 81 VAL A N 1
ATOM 606 C CA . VAL A 1 81 ? -12.283 7.529 1.153 1.00 98.69 81 VAL A CA 1
ATOM 607 C C . VAL A 1 81 ? -10.945 8.049 1.685 1.00 98.69 81 VAL A C 1
ATOM 609 O O . VAL A 1 81 ? -10.846 9.182 2.157 1.00 98.69 81 VAL A O 1
ATOM 612 N N . PHE A 1 82 ? -9.910 7.220 1.597 1.00 98.75 82 PHE A N 1
ATOM 613 C CA . PHE A 1 82 ? -8.539 7.522 1.998 1.00 98.75 82 PHE A CA 1
ATOM 614 C C . PHE A 1 82 ? -7.581 7.183 0.858 1.00 98.75 82 PHE A C 1
ATOM 616 O O . PHE A 1 82 ? -7.876 6.308 0.041 1.00 98.75 82 PHE A O 1
ATOM 623 N N . GLN A 1 83 ? -6.406 7.812 0.830 1.00 98.38 83 GLN A N 1
ATOM 624 C CA . GLN A 1 83 ? -5.303 7.272 0.037 1.00 98.38 83 GLN A CA 1
ATOM 625 C C . GLN A 1 83 ? -4.718 6.040 0.740 1.00 98.38 83 GLN A C 1
ATOM 627 O O . GLN A 1 83 ? -4.218 6.134 1.859 1.00 98.38 83 GLN A O 1
ATOM 632 N N . ALA A 1 84 ? -4.727 4.891 0.064 1.00 98.12 84 ALA A N 1
ATOM 633 C CA . ALA A 1 84 ? -4.125 3.646 0.549 1.00 98.12 84 ALA A CA 1
ATOM 634 C C . ALA A 1 84 ? -2.589 3.655 0.461 1.00 98.12 84 ALA A C 1
ATOM 636 O O . ALA A 1 84 ? -1.921 2.748 0.965 1.00 98.12 84 ALA A O 1
ATOM 637 N N . ALA A 1 85 ? -2.025 4.664 -0.213 1.00 98.19 85 ALA A N 1
ATOM 638 C CA . ALA A 1 85 ? -0.596 4.812 -0.437 1.00 98.19 85 ALA A CA 1
ATOM 639 C C . ALA A 1 85 ? 0.010 3.512 -0.991 1.00 98.19 85 ALA A C 1
ATOM 641 O O . ALA A 1 85 ? -0.533 2.944 -1.937 1.00 98.19 85 ALA A O 1
ATOM 642 N N . SER A 1 86 ? 1.112 3.016 -0.426 1.00 98.38 86 SER A N 1
ATOM 643 C CA . SER A 1 86 ? 1.831 1.854 -0.968 1.00 98.38 86 SER A CA 1
ATOM 644 C C . SER A 1 86 ? 1.064 0.525 -0.960 1.00 98.38 86 SER A C 1
ATOM 646 O O . SER A 1 86 ? 1.486 -0.380 -1.670 1.00 98.38 86 SER A O 1
ATOM 648 N N . ILE A 1 87 ? -0.102 0.415 -0.310 1.00 98.88 87 ILE A N 1
ATOM 649 C CA . ILE A 1 87 ? -1.018 -0.729 -0.521 1.00 98.88 87 ILE A CA 1
ATOM 650 C C . ILE A 1 87 ? -1.431 -0.841 -2.002 1.00 98.88 87 ILE A C 1
ATOM 652 O O . ILE A 1 87 ? -1.695 -1.932 -2.501 1.00 98.88 87 ILE A O 1
ATOM 656 N N . SER A 1 88 ? -1.379 0.273 -2.742 1.00 98.88 88 SER A N 1
ATOM 657 C CA . SER A 1 88 ? -1.486 0.314 -4.206 1.00 98.88 88 SER A CA 1
ATOM 658 C C . SER A 1 88 ? -0.608 -0.723 -4.908 1.00 98.88 88 SER A C 1
ATOM 660 O O . SER A 1 88 ? -1.018 -1.241 -5.939 1.00 98.88 88 SER A O 1
ATOM 662 N N . LYS A 1 89 ? 0.578 -1.039 -4.368 1.00 98.88 89 LYS A N 1
ATOM 663 C CA . LYS A 1 89 ? 1.506 -2.019 -4.945 1.00 98.88 89 LYS A CA 1
ATOM 664 C C . LYS A 1 89 ? 0.954 -3.434 -4.873 1.00 98.88 89 LYS A C 1
ATOM 666 O O . LYS A 1 89 ? 0.937 -4.115 -5.888 1.00 98.88 89 LYS A O 1
ATOM 671 N N . ALA A 1 90 ? 0.428 -3.835 -3.720 1.00 98.81 90 ALA A N 1
ATOM 672 C CA . ALA A 1 90 ? -0.199 -5.142 -3.544 1.00 98.81 90 ALA A CA 1
ATOM 673 C C . ALA A 1 90 ? -1.374 -5.346 -4.516 1.00 98.81 90 ALA A C 1
ATOM 675 O O . ALA A 1 90 ? -1.515 -6.402 -5.132 1.00 98.81 90 ALA A O 1
ATOM 676 N N . VAL A 1 91 ? -2.188 -4.305 -4.715 1.00 98.94 91 VAL A N 1
ATOM 677 C CA . VAL A 1 91 ? -3.303 -4.344 -5.671 1.00 98.94 91 VAL A CA 1
ATOM 678 C C . VAL A 1 91 ? -2.792 -4.324 -7.121 1.00 98.94 91 VAL A C 1
ATOM 680 O O . VAL A 1 91 ? -3.275 -5.094 -7.943 1.00 98.94 91 VAL A O 1
ATOM 683 N N . THR A 1 92 ? -1.758 -3.544 -7.449 1.00 98.94 92 THR A N 1
ATOM 684 C CA . THR A 1 92 ? -1.092 -3.578 -8.768 1.00 98.94 92 THR A CA 1
ATOM 685 C C . THR A 1 92 ? -0.492 -4.952 -9.067 1.00 98.94 92 THR A C 1
ATOM 687 O O . THR A 1 92 ? -0.588 -5.426 -10.197 1.00 98.94 92 THR A O 1
ATOM 690 N N . ALA A 1 93 ? 0.097 -5.613 -8.068 1.00 98.94 93 ALA A N 1
ATOM 691 C CA . ALA A 1 93 ? 0.658 -6.949 -8.209 1.00 98.94 93 ALA A CA 1
ATOM 692 C C . ALA A 1 93 ? -0.417 -7.953 -8.644 1.00 98.94 93 ALA A C 1
ATOM 694 O O . ALA A 1 93 ? -0.148 -8.762 -9.523 1.00 98.94 93 ALA A O 1
ATOM 695 N N . TRP A 1 94 ? -1.655 -7.844 -8.142 1.00 98.88 94 TRP A N 1
ATOM 696 C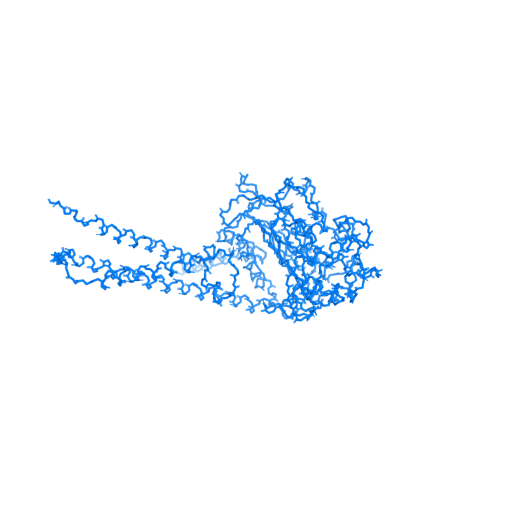 CA . TRP A 1 94 ? -2.787 -8.624 -8.665 1.00 98.88 94 TRP A CA 1
ATOM 697 C C . TRP A 1 94 ? -3.040 -8.366 -10.156 1.00 98.88 94 TRP A C 1
ATOM 699 O O . TRP A 1 94 ? -3.284 -9.304 -10.911 1.00 98.88 94 TRP A O 1
ATOM 709 N N . GLY A 1 95 ? -2.939 -7.108 -10.593 1.00 98.88 95 GLY A N 1
ATOM 710 C CA . GLY A 1 95 ? -3.039 -6.724 -12.003 1.00 98.88 95 GLY A CA 1
ATOM 711 C C . GLY A 1 95 ? -2.002 -7.413 -12.891 1.00 98.88 95 GLY A C 1
ATOM 712 O O . GLY A 1 95 ? -2.357 -7.963 -13.934 1.00 98.88 95 GLY A O 1
ATOM 713 N N . VAL A 1 96 ? -0.740 -7.428 -12.451 1.00 98.94 96 VAL A N 1
ATOM 714 C CA . VAL A 1 96 ? 0.367 -8.101 -13.152 1.00 98.94 96 VAL A CA 1
ATOM 715 C C . VAL A 1 96 ? 0.192 -9.619 -13.122 1.00 98.94 96 VAL A C 1
ATOM 717 O O . VAL A 1 96 ? 0.311 -10.275 -14.151 1.00 98.94 96 VAL A O 1
ATOM 720 N N . MET A 1 97 ? -0.139 -10.188 -11.966 1.00 98.88 97 MET A N 1
ATOM 721 C CA . MET A 1 97 ? -0.276 -11.636 -11.793 1.00 98.88 97 MET A CA 1
ATOM 722 C C . MET A 1 97 ? -1.483 -12.208 -12.529 1.00 98.88 97 MET A C 1
ATOM 724 O O . MET A 1 97 ? -1.452 -13.361 -12.953 1.00 98.88 97 MET A O 1
ATOM 728 N N . ARG A 1 98 ? -2.510 -11.391 -12.779 1.00 98.88 98 ARG A N 1
ATOM 729 C CA . ARG A 1 98 ? -3.582 -11.737 -13.711 1.00 98.88 98 ARG A CA 1
ATOM 730 C C . ARG A 1 98 ? -3.051 -11.909 -15.137 1.00 98.88 98 ARG A C 1
ATOM 732 O O . ARG A 1 98 ? -3.362 -12.915 -15.765 1.00 98.88 98 ARG A O 1
ATOM 739 N N . LEU A 1 99 ? -2.207 -10.991 -15.620 1.00 98.94 99 LEU A N 1
ATOM 740 C CA . LEU A 1 99 ? -1.563 -11.125 -16.936 1.00 98.94 99 LEU A CA 1
ATOM 741 C C . LEU A 1 99 ? -0.634 -12.342 -16.995 1.00 98.94 99 LEU A C 1
ATOM 743 O O . LEU A 1 99 ? -0.531 -12.974 -18.044 1.00 98.94 99 LEU A O 1
ATOM 747 N N . VAL A 1 100 ? 0.014 -12.689 -15.878 1.00 98.88 100 VAL A N 1
ATOM 748 C CA . VAL A 1 100 ? 0.814 -13.917 -15.764 1.00 98.88 100 VAL A CA 1
ATOM 749 C C . VAL A 1 100 ? -0.063 -15.156 -15.903 1.00 98.88 100 VAL A C 1
ATOM 751 O O . VAL A 1 100 ? 0.213 -16.018 -16.733 1.00 98.88 100 VAL A O 1
ATOM 754 N N . GLN A 1 101 ? -1.160 -15.216 -15.151 1.00 98.62 101 GLN A N 1
ATOM 755 C CA . GLN A 1 101 ? -2.125 -16.312 -15.215 1.00 98.62 101 GLN A CA 1
ATOM 756 C C . GLN A 1 101 ? -2.746 -16.465 -16.615 1.00 98.62 101 GLN A C 1
ATOM 758 O O . GLN A 1 101 ? -2.998 -17.581 -17.062 1.00 98.62 101 GLN A O 1
ATOM 763 N N . GLU A 1 102 ? -2.987 -15.357 -17.317 1.00 98.56 102 GLU A N 1
ATOM 764 C CA . GLU A 1 102 ? -3.524 -15.337 -18.685 1.00 98.56 102 GLU A CA 1
ATOM 765 C C . GLU A 1 102 ? -2.448 -15.623 -19.760 1.00 98.56 102 GLU A C 1
ATOM 767 O O . GLU A 1 102 ? -2.774 -15.771 -20.938 1.00 98.56 102 GLU A O 1
ATOM 772 N N . GLY A 1 103 ? -1.172 -15.755 -19.373 1.00 98.50 103 GLY A N 1
ATOM 773 C CA . GLY A 1 103 ? -0.054 -16.067 -20.271 1.00 98.50 103 GLY A CA 1
ATOM 774 C C . GLY A 1 103 ? 0.450 -14.881 -21.101 1.00 98.50 103 GLY A C 1
ATOM 775 O O . GLY A 1 103 ? 1.187 -15.075 -22.066 1.00 98.50 103 GLY A O 1
ATOM 776 N N . HIS A 1 104 ? 0.058 -13.655 -20.749 1.00 98.69 104 HIS A N 1
ATOM 777 C CA . HIS A 1 104 ? 0.489 -12.424 -21.415 1.00 98.69 104 HIS A CA 1
ATOM 778 C C . HIS A 1 104 ? 1.828 -11.893 -20.887 1.00 98.69 104 HIS A C 1
ATOM 780 O O . HIS A 1 104 ? 2.543 -11.198 -21.610 1.00 98.69 104 HIS A O 1
ATOM 786 N N . VAL A 1 105 ? 2.173 -12.224 -19.640 1.00 98.62 105 VAL A N 1
ATOM 787 C CA . VAL A 1 105 ? 3.426 -11.838 -18.981 1.00 98.62 105 VAL A CA 1
ATOM 788 C C . VAL A 1 105 ? 4.070 -13.074 -18.354 1.00 98.62 105 VAL A C 1
ATOM 790 O O . VAL A 1 105 ? 3.411 -13.899 -17.743 1.00 98.62 105 VAL A O 1
ATOM 793 N N . GLU A 1 106 ? 5.381 -13.205 -18.481 1.00 98.75 106 GLU A N 1
ATOM 794 C CA . GLU A 1 106 ? 6.182 -14.242 -17.827 1.00 98.75 106 GLU A CA 1
ATOM 795 C C . GLU A 1 106 ? 6.951 -13.623 -16.656 1.00 98.75 106 GLU A C 1
ATOM 797 O O . GLU A 1 106 ? 7.633 -12.610 -16.834 1.00 98.75 106 GLU A O 1
ATOM 802 N N . LEU A 1 107 ? 6.870 -14.238 -15.471 1.00 98.62 107 LEU A N 1
ATOM 803 C CA . LEU A 1 107 ? 7.506 -13.726 -14.251 1.00 98.62 107 LEU A CA 1
ATOM 804 C C . LEU A 1 107 ? 9.024 -13.584 -14.376 1.00 98.62 107 LEU A C 1
ATOM 806 O O . LEU A 1 107 ? 9.602 -12.603 -13.913 1.00 98.62 107 LEU A O 1
ATOM 810 N N . ASP A 1 108 ? 9.664 -14.551 -15.020 1.00 98.56 108 ASP A N 1
ATOM 811 C CA . ASP A 1 108 ? 11.121 -14.631 -15.104 1.00 98.56 108 ASP A CA 1
ATOM 812 C C . ASP A 1 108 ? 11.676 -14.051 -16.415 1.00 98.56 108 ASP A C 1
ATOM 814 O O . ASP A 1 108 ? 12.871 -14.143 -16.678 1.00 98.56 108 ASP A O 1
ATOM 818 N N . ALA A 1 109 ? 10.826 -13.417 -17.230 1.00 98.56 109 ALA A N 1
ATOM 819 C CA . ALA A 1 109 ? 11.271 -12.689 -18.411 1.00 98.56 109 ALA A CA 1
ATOM 820 C C . ALA A 1 109 ? 11.785 -11.284 -18.045 1.00 98.56 109 ALA A C 1
ATOM 822 O O . ALA A 1 109 ? 11.240 -10.655 -17.126 1.00 98.56 109 ALA A O 1
ATOM 823 N N . PRO A 1 110 ? 12.774 -10.756 -18.791 1.00 98.62 110 PRO A N 1
ATOM 824 C CA . PRO A 1 110 ? 13.230 -9.383 -18.627 1.00 98.62 110 PRO A CA 1
ATOM 825 C C . PRO A 1 110 ? 12.102 -8.394 -18.924 1.00 98.62 110 PRO A C 1
ATOM 827 O O . PRO A 1 110 ? 11.316 -8.585 -19.856 1.00 98.62 110 PRO A O 1
ATOM 830 N N . VAL A 1 111 ? 12.045 -7.297 -18.168 1.00 98.50 111 VAL A N 1
ATOM 831 C CA . VAL A 1 111 ? 11.052 -6.228 -18.374 1.00 98.50 111 VAL A CA 1
ATOM 832 C C . VAL A 1 111 ? 11.151 -5.605 -19.766 1.00 98.50 111 VAL A C 1
ATOM 834 O O . VAL A 1 111 ? 10.129 -5.224 -20.333 1.00 98.50 111 VAL A O 1
ATOM 837 N N . SER A 1 112 ? 12.356 -5.563 -20.347 1.00 97.75 112 SER A N 1
ATOM 838 C CA . SER A 1 112 ? 12.628 -5.037 -21.692 1.00 97.75 112 SER A CA 1
ATOM 839 C C . SER A 1 112 ? 11.816 -5.741 -22.785 1.00 97.75 112 SER A C 1
ATOM 841 O O . SER A 1 112 ? 11.476 -5.117 -23.786 1.00 97.75 112 SER A O 1
ATOM 843 N N . LYS A 1 113 ? 11.411 -7.002 -22.570 1.00 98.31 113 LYS A N 1
ATOM 844 C CA . LYS A 1 113 ? 10.545 -7.764 -23.486 1.00 98.31 113 LYS A CA 1
ATOM 845 C C . LYS A 1 113 ? 9.185 -7.097 -23.722 1.00 98.31 113 LYS A C 1
ATOM 847 O O . LYS A 1 113 ? 8.590 -7.310 -24.776 1.00 98.31 113 LYS A O 1
ATOM 852 N N . TYR A 1 114 ? 8.685 -6.330 -22.753 1.00 98.44 114 TYR A N 1
ATOM 853 C CA . TYR A 1 114 ? 7.333 -5.761 -22.773 1.00 98.44 114 TYR A CA 1
ATOM 854 C C . TYR A 1 114 ? 7.305 -4.250 -23.008 1.00 98.44 114 TYR A C 1
ATOM 856 O O . TYR A 1 114 ? 6.226 -3.670 -23.060 1.00 98.44 114 TYR A O 1
ATOM 864 N N . LEU A 1 115 ? 8.460 -3.595 -23.113 1.00 97.88 115 LEU A N 1
ATOM 865 C CA . LEU A 1 115 ? 8.543 -2.140 -23.173 1.00 97.88 115 LEU A CA 1
ATOM 866 C C . LEU A 1 115 ? 8.856 -1.676 -24.594 1.00 97.88 115 LEU A C 1
ATOM 868 O O . LEU A 1 115 ? 9.825 -2.127 -25.200 1.00 97.88 115 LEU A O 1
ATOM 872 N N . THR A 1 116 ? 8.058 -0.742 -25.118 1.00 97.25 116 THR A N 1
ATOM 873 C CA . THR A 1 116 ? 8.302 -0.139 -26.439 1.00 97.25 116 THR A CA 1
ATOM 874 C C . THR A 1 116 ? 8.430 1.382 -26.370 1.00 97.25 116 THR A C 1
ATOM 876 O O . THR A 1 116 ? 9.240 1.969 -27.089 1.00 97.25 116 THR A O 1
ATOM 879 N N . ARG A 1 117 ? 7.680 2.030 -25.470 1.00 97.25 117 ARG A N 1
ATOM 880 C CA . ARG A 1 117 ? 7.624 3.488 -25.290 1.00 97.25 117 ARG A CA 1
ATOM 881 C C . ARG A 1 117 ? 8.735 4.044 -24.400 1.00 97.25 117 ARG A C 1
ATOM 883 O O . ARG A 1 117 ? 9.014 5.240 -24.455 1.00 97.25 117 ARG A O 1
ATOM 890 N N . TRP A 1 118 ? 9.380 3.203 -23.594 1.00 98.06 118 TRP A N 1
ATOM 891 C CA . TRP A 1 118 ? 10.418 3.599 -22.637 1.00 98.06 118 TRP A CA 1
ATOM 892 C C . TRP A 1 118 ? 11.415 2.458 -22.410 1.00 98.06 118 TRP A C 1
ATOM 894 O O . TRP A 1 118 ? 11.045 1.301 -22.541 1.00 98.06 118 TRP A O 1
ATOM 904 N N . HIS A 1 119 ? 12.665 2.765 -22.068 1.00 97.12 119 HIS A N 1
ATOM 905 C CA . HIS A 1 119 ? 13.698 1.764 -21.779 1.00 97.12 119 HIS A CA 1
ATOM 906 C C . HIS A 1 119 ? 14.474 2.168 -20.527 1.00 97.12 119 HIS A C 1
ATOM 908 O O . HIS A 1 119 ? 14.596 3.364 -20.244 1.00 97.12 119 HIS A O 1
ATOM 914 N N . LEU A 1 120 ? 15.010 1.178 -19.806 1.00 96.38 120 LEU A N 1
ATOM 915 C CA . LEU A 1 120 ? 15.903 1.436 -18.680 1.00 96.38 120 LEU A CA 1
ATOM 916 C C . LEU A 1 120 ? 17.109 2.274 -19.148 1.00 96.38 120 LEU A C 1
ATOM 918 O O . LEU A 1 120 ? 17.626 2.053 -20.247 1.00 96.38 120 LEU A O 1
ATOM 922 N N . PRO A 1 121 ? 17.548 3.271 -18.358 1.00 95.44 121 PRO A N 1
ATOM 923 C CA . PRO A 1 121 ? 18.781 3.982 -18.655 1.00 95.44 121 PRO A CA 1
ATOM 924 C C . PRO A 1 121 ? 19.993 3.041 -18.563 1.00 95.44 121 PRO A C 1
ATOM 926 O O . PRO A 1 121 ? 20.006 2.190 -17.672 1.00 95.44 121 PRO A O 1
ATOM 929 N N . PRO A 1 122 ? 21.039 3.250 -19.390 1.00 95.00 122 PRO A N 1
ATOM 930 C CA . PRO A 1 122 ? 22.237 2.419 -19.365 1.00 95.00 122 PRO A CA 1
ATOM 931 C C . PRO A 1 122 ? 22.856 2.304 -17.970 1.00 95.00 122 PRO A C 1
ATOM 933 O O . PRO A 1 122 ? 23.102 3.316 -17.305 1.00 95.00 122 PRO A O 1
ATOM 936 N N . SER A 1 123 ? 23.182 1.079 -17.568 1.00 96.62 123 SER A N 1
ATOM 937 C CA . SER A 1 123 ? 23.775 0.758 -16.266 1.00 96.62 123 SER A CA 1
ATOM 938 C C . SER A 1 123 ? 25.001 -0.161 -16.409 1.00 96.62 123 SER A C 1
ATOM 940 O O . SER A 1 123 ? 25.121 -0.875 -17.404 1.00 96.62 123 SER A O 1
ATOM 942 N N . PRO A 1 124 ? 25.953 -0.173 -15.449 1.00 97.12 124 PRO A N 1
ATOM 943 C CA . PRO A 1 124 ? 26.997 -1.202 -15.399 1.00 97.12 124 PRO A CA 1
ATOM 944 C C . PRO A 1 124 ? 26.472 -2.601 -15.028 1.00 97.12 124 PRO A C 1
ATOM 946 O O . PRO A 1 124 ? 27.242 -3.560 -15.089 1.00 97.12 124 PRO A O 1
ATOM 949 N N . PHE A 1 125 ? 25.214 -2.719 -14.596 1.00 97.88 125 PHE A N 1
ATOM 950 C CA . PHE A 1 125 ? 24.571 -3.985 -14.247 1.00 97.88 125 PHE A CA 1
ATOM 951 C C . PHE A 1 125 ? 23.770 -4.545 -15.429 1.00 97.88 125 PHE A C 1
ATOM 953 O O . PHE A 1 125 ? 23.388 -3.805 -16.332 1.00 97.88 125 PHE A O 1
ATOM 960 N N . ASP A 1 126 ? 23.520 -5.854 -15.416 1.00 97.25 126 ASP A N 1
ATOM 961 C CA . ASP A 1 126 ? 22.790 -6.535 -16.485 1.00 97.25 126 ASP A CA 1
ATOM 962 C C . ASP A 1 126 ? 21.287 -6.213 -16.430 1.00 97.25 126 ASP A C 1
ATOM 964 O O . ASP A 1 126 ? 20.586 -6.605 -15.495 1.00 97.25 126 ASP A O 1
ATOM 968 N N . GLU A 1 127 ? 20.793 -5.477 -17.426 1.00 96.19 127 GLU A N 1
ATOM 969 C CA . GLU A 1 127 ? 19.384 -5.088 -17.535 1.00 96.19 127 GLU A CA 1
ATOM 970 C C . GLU A 1 127 ? 18.473 -6.274 -17.895 1.00 96.19 127 GLU A C 1
ATOM 972 O O . GLU A 1 127 ? 17.294 -6.259 -17.534 1.00 96.19 127 GLU A O 1
ATOM 977 N N . ASP A 1 128 ? 19.004 -7.330 -18.526 1.00 96.88 128 ASP A N 1
ATOM 978 C CA . ASP A 1 128 ? 18.233 -8.540 -18.843 1.00 96.88 128 ASP A CA 1
ATOM 979 C C . ASP A 1 128 ? 17.925 -9.366 -17.579 1.00 96.88 128 ASP A C 1
ATOM 981 O O . ASP A 1 128 ? 16.993 -10.172 -17.549 1.00 96.88 128 ASP A O 1
ATOM 985 N N . GLU A 1 129 ? 18.636 -9.107 -16.480 1.00 98.25 129 GLU A N 1
ATOM 986 C CA . GLU A 1 129 ? 18.328 -9.675 -15.169 1.00 98.25 129 GLU A CA 1
ATOM 987 C C . GLU A 1 129 ? 17.253 -8.865 -14.413 1.00 98.25 129 GLU A C 1
ATOM 989 O O . GLU A 1 129 ? 16.810 -9.265 -13.333 1.00 98.25 129 GLU A O 1
ATOM 994 N N . VAL A 1 130 ? 16.747 -7.757 -14.958 1.00 98.62 130 VAL A N 1
ATOM 995 C CA . VAL A 1 130 ? 15.584 -7.060 -14.389 1.00 98.62 130 VAL A CA 1
ATOM 996 C C . VAL A 1 130 ? 14.307 -7.771 -14.842 1.00 98.62 130 VAL A C 1
ATOM 998 O O . VAL A 1 130 ? 13.727 -7.447 -15.876 1.00 98.62 130 VAL A O 1
ATOM 1001 N N . THR A 1 131 ? 13.853 -8.759 -14.065 1.00 98.88 131 THR A N 1
ATOM 1002 C CA . THR A 1 131 ? 12.657 -9.568 -14.375 1.00 98.88 131 THR A CA 1
ATOM 1003 C C . THR A 1 131 ? 11.399 -9.073 -13.664 1.00 98.88 131 THR A C 1
ATOM 1005 O O . THR A 1 131 ? 11.477 -8.410 -12.627 1.00 98.88 131 THR A O 1
ATOM 1008 N N . ILE A 1 132 ? 10.218 -9.444 -14.171 1.00 98.88 132 ILE A N 1
ATOM 1009 C CA . ILE A 1 132 ? 8.923 -9.109 -13.545 1.00 98.88 132 ILE A CA 1
ATOM 1010 C C . ILE A 1 132 ? 8.879 -9.580 -12.083 1.00 98.88 132 ILE A C 1
ATOM 1012 O O . ILE A 1 132 ? 8.484 -8.811 -11.204 1.00 98.88 132 ILE A O 1
ATOM 1016 N N . ARG A 1 133 ? 9.356 -10.802 -11.804 1.00 98.88 133 ARG A N 1
ATOM 1017 C CA . ARG A 1 133 ? 9.455 -11.377 -10.456 1.00 98.88 133 ARG A CA 1
ATOM 1018 C C . ARG A 1 133 ? 10.268 -10.475 -9.536 1.00 98.88 133 ARG A C 1
ATOM 1020 O O . ARG A 1 133 ? 9.792 -10.114 -8.465 1.00 98.88 133 ARG A O 1
ATOM 1027 N N . ARG A 1 134 ? 11.459 -10.063 -9.980 1.00 98.81 134 ARG A N 1
ATOM 1028 C CA . ARG A 1 134 ? 12.362 -9.212 -9.195 1.00 98.81 134 ARG A CA 1
ATOM 1029 C C . ARG A 1 134 ? 11.801 -7.812 -8.971 1.00 98.81 134 ARG A C 1
ATOM 1031 O O . ARG A 1 134 ? 12.035 -7.222 -7.918 1.00 98.81 134 ARG A O 1
ATOM 1038 N N . VAL A 1 135 ? 11.050 -7.264 -9.926 1.00 98.88 135 VAL A N 1
ATOM 1039 C CA . VAL A 1 135 ? 10.386 -5.968 -9.735 1.00 98.88 135 VAL A CA 1
ATOM 1040 C C . VAL A 1 135 ? 9.251 -6.082 -8.710 1.00 98.88 135 VAL A C 1
ATOM 1042 O O . VAL A 1 135 ? 9.187 -5.264 -7.792 1.00 98.88 135 VAL A O 1
ATOM 1045 N N . LEU A 1 136 ? 8.411 -7.121 -8.806 1.00 98.88 136 LEU A N 1
ATOM 1046 C CA . LEU A 1 136 ? 7.327 -7.390 -7.850 1.00 98.88 136 LEU A CA 1
ATOM 1047 C C . LEU A 1 136 ? 7.846 -7.602 -6.418 1.00 98.88 136 LEU A C 1
ATOM 1049 O O . LEU A 1 136 ? 7.216 -7.128 -5.471 1.00 98.88 136 LEU A O 1
ATOM 1053 N N . SER A 1 137 ? 8.996 -8.266 -6.263 1.00 98.69 137 SER A N 1
ATOM 1054 C CA . SER A 1 137 ? 9.613 -8.572 -4.966 1.00 98.69 137 SER A CA 1
ATOM 1055 C C . SER A 1 137 ? 10.655 -7.557 -4.492 1.00 98.69 137 SER A C 1
ATOM 1057 O O . SER A 1 137 ? 11.344 -7.819 -3.510 1.00 98.69 137 SER A O 1
ATOM 1059 N N . HIS A 1 138 ? 10.811 -6.416 -5.172 1.00 98.62 138 HIS A N 1
ATOM 1060 C CA . HIS A 1 138 ? 11.817 -5.400 -4.830 1.00 98.62 138 HIS A CA 1
ATOM 1061 C C . HIS A 1 138 ? 13.265 -5.929 -4.772 1.00 98.62 138 HIS A C 1
ATOM 1063 O O . HIS A 1 138 ? 14.077 -5.466 -3.977 1.00 98.62 138 HIS A O 1
ATOM 1069 N N . THR A 1 139 ? 13.611 -6.886 -5.630 1.00 98.69 139 THR A N 1
ATOM 1070 C CA . THR A 1 139 ? 14.969 -7.444 -5.761 1.00 98.69 139 THR A CA 1
ATOM 1071 C C . THR A 1 139 ? 15.600 -7.133 -7.117 1.00 98.69 139 THR A C 1
ATOM 1073 O O . THR A 1 139 ? 16.621 -7.699 -7.482 1.00 98.69 139 THR A O 1
ATOM 1076 N N . ALA A 1 140 ? 15.018 -6.214 -7.889 1.00 98.50 140 ALA A N 1
ATOM 1077 C CA . ALA A 1 140 ? 15.522 -5.827 -9.207 1.00 98.50 140 ALA A CA 1
ATOM 1078 C C . ALA A 1 140 ? 16.729 -4.870 -9.178 1.00 98.50 140 ALA A C 1
ATOM 1080 O O . ALA A 1 140 ? 17.273 -4.571 -10.232 1.00 98.50 140 ALA A O 1
ATOM 1081 N N . GLY A 1 141 ? 17.123 -4.349 -8.008 1.00 98.06 141 GLY A N 1
ATOM 1082 C CA . GLY A 1 141 ? 18.191 -3.344 -7.904 1.00 98.06 141 GLY A CA 1
ATOM 1083 C C . GLY A 1 141 ? 17.803 -1.952 -8.428 1.00 98.06 141 GLY A C 1
ATOM 1084 O O . GLY A 1 141 ? 18.676 -1.134 -8.715 1.00 98.06 141 GLY A O 1
ATOM 1085 N N . LEU A 1 142 ? 16.502 -1.679 -8.568 1.00 98.44 142 LEU A N 1
ATOM 1086 C CA . LEU A 1 142 ? 15.968 -0.418 -9.086 1.00 98.44 142 LEU A CA 1
ATOM 1087 C C . LEU A 1 142 ? 15.889 0.671 -8.001 1.00 98.44 142 LEU A C 1
ATOM 1089 O O . LEU A 1 142 ? 15.518 0.401 -6.860 1.00 98.44 142 LEU A O 1
ATOM 1093 N N . SER A 1 143 ? 16.190 1.916 -8.376 1.00 97.12 143 SER A N 1
ATOM 1094 C CA . SER A 1 143 ? 16.140 3.101 -7.510 1.00 97.12 143 SER A CA 1
ATOM 1095 C C . SER A 1 143 ? 14.706 3.631 -7.294 1.00 97.12 143 SER A C 1
ATOM 1097 O O . SER A 1 143 ? 13.722 2.924 -7.513 1.00 97.12 143 SER A O 1
ATOM 1099 N N . LEU A 1 144 ? 14.574 4.891 -6.857 1.00 95.06 144 LEU A N 1
ATOM 1100 C CA . LEU A 1 144 ? 13.308 5.627 -6.728 1.00 95.06 144 LEU A CA 1
ATOM 1101 C C . LEU A 1 144 ? 12.313 4.979 -5.734 1.00 95.06 144 LEU A C 1
ATOM 1103 O O . LEU A 1 144 ? 11.253 4.482 -6.128 1.00 95.06 144 LEU A O 1
ATOM 1107 N N . PRO A 1 145 ? 12.630 4.969 -4.423 1.00 92.81 145 PRO A N 1
ATOM 1108 C CA . PRO A 1 145 ? 11.818 4.297 -3.403 1.00 92.81 145 PRO A CA 1
ATOM 1109 C C . PRO A 1 145 ? 10.461 4.973 -3.153 1.00 92.81 145 PRO A C 1
ATOM 1111 O O . PRO A 1 145 ? 9.496 4.304 -2.779 1.00 92.81 145 PRO A O 1
ATOM 1114 N N . SER A 1 146 ? 10.365 6.289 -3.357 1.00 90.00 146 SER A N 1
ATOM 1115 C CA . SER A 1 146 ? 9.196 7.092 -2.995 1.00 90.00 146 SER A CA 1
ATOM 1116 C C . SER A 1 146 ? 8.978 8.275 -3.942 1.00 90.00 146 SER A C 1
ATOM 1118 O O . SER A 1 146 ? 9.865 8.656 -4.704 1.00 90.00 146 SER A O 1
ATOM 1120 N N . TYR A 1 147 ? 7.776 8.851 -3.874 1.00 91.44 147 TYR A N 1
ATOM 1121 C CA . TYR A 1 147 ? 7.347 10.008 -4.659 1.00 91.44 147 TYR A CA 1
ATOM 1122 C C . TYR A 1 147 ? 6.861 11.110 -3.722 1.00 91.44 147 TYR A C 1
ATOM 1124 O O . TYR A 1 147 ? 6.111 10.828 -2.789 1.00 91.44 147 TYR A O 1
ATOM 1132 N N . VAL A 1 148 ? 7.260 12.358 -3.979 1.00 88.19 148 VAL A N 1
ATOM 1133 C CA . VAL A 1 148 ? 6.813 13.519 -3.182 1.00 88.19 148 VAL A CA 1
ATOM 1134 C C . VAL A 1 148 ? 5.354 13.875 -3.488 1.00 88.19 148 VAL A C 1
ATOM 1136 O O . VAL A 1 148 ? 4.592 14.226 -2.588 1.00 88.19 148 VAL A O 1
ATOM 1139 N N . GLY A 1 149 ? 4.961 13.730 -4.755 1.00 91.31 149 GLY A N 1
ATOM 1140 C CA . GLY A 1 149 ? 3.631 14.064 -5.250 1.00 91.31 149 GLY A CA 1
ATOM 1141 C C . GLY A 1 149 ? 3.524 15.472 -5.830 1.00 91.31 149 GLY A C 1
ATOM 1142 O O . GLY A 1 149 ? 4.364 16.337 -5.610 1.00 91.31 149 GLY A O 1
ATOM 1143 N N . PHE A 1 150 ? 2.470 15.666 -6.610 1.00 94.50 150 PHE A N 1
ATOM 1144 C CA . PHE A 1 150 ? 2.132 16.878 -7.339 1.00 94.50 150 PHE A CA 1
ATOM 1145 C C . PHE A 1 150 ? 0.918 17.545 -6.702 1.00 94.50 150 PHE A C 1
ATOM 1147 O O . PHE A 1 150 ? 0.048 16.868 -6.142 1.00 94.50 150 PHE A O 1
ATOM 1154 N N . ASP A 1 151 ? 0.835 18.868 -6.825 1.00 93.69 151 ASP A N 1
ATOM 1155 C CA . ASP A 1 151 ? -0.345 19.616 -6.401 1.00 93.69 151 ASP A CA 1
ATOM 1156 C C . ASP A 1 151 ? -1.629 19.074 -7.058 1.00 93.69 151 ASP A C 1
ATOM 1158 O O . ASP A 1 151 ? -1.595 18.653 -8.219 1.00 93.69 151 ASP A O 1
ATOM 1162 N N . PRO A 1 152 ? -2.789 19.126 -6.374 1.00 91.69 152 PRO A N 1
ATOM 1163 C CA . PRO A 1 152 ? -4.042 18.571 -6.896 1.00 91.69 152 PRO A CA 1
ATOM 1164 C C . PRO A 1 152 ? -4.432 19.103 -8.284 1.00 91.69 152 PRO A C 1
ATOM 1166 O O . PRO A 1 152 ? -4.967 18.361 -9.108 1.00 91.69 152 PRO A O 1
ATOM 1169 N N . ALA A 1 153 ? -4.136 20.381 -8.545 1.00 91.06 153 ALA A N 1
ATOM 1170 C CA . ALA A 1 153 ? -4.441 21.070 -9.798 1.00 91.06 153 ALA A CA 1
ATOM 1171 C C . ALA A 1 153 ? -3.420 20.810 -10.923 1.00 91.06 153 ALA A C 1
ATOM 1173 O O . ALA A 1 153 ? -3.644 21.231 -12.058 1.00 91.06 153 ALA A O 1
ATOM 1174 N N . ALA A 1 154 ? -2.296 20.151 -10.630 1.00 91.81 154 ALA A N 1
ATOM 1175 C CA . ALA A 1 154 ? -1.276 19.865 -11.627 1.00 91.81 154 ALA A CA 1
ATOM 1176 C C . ALA A 1 154 ? -1.736 18.773 -12.604 1.00 91.81 154 ALA A C 1
ATOM 1178 O O . ALA A 1 154 ? -2.488 17.854 -12.260 1.00 91.81 154 ALA A O 1
ATOM 1179 N N . SER A 1 155 ? -1.236 18.858 -13.837 1.00 91.12 155 SER A N 1
ATOM 1180 C CA . SER A 1 155 ? -1.300 17.733 -14.769 1.00 91.12 155 SER A CA 1
ATOM 1181 C C . SER A 1 155 ? -0.306 16.671 -14.318 1.00 91.12 155 SER A C 1
ATOM 1183 O O . SER A 1 155 ? 0.837 16.999 -14.007 1.00 91.12 155 SER A O 1
ATOM 1185 N N . LEU A 1 156 ? -0.745 15.415 -14.262 1.00 94.00 156 LEU A N 1
ATOM 1186 C CA . LEU A 1 156 ? 0.148 14.318 -13.915 1.00 94.00 156 LEU A CA 1
ATOM 1187 C C . LEU A 1 156 ? 0.987 13.914 -15.134 1.00 94.00 156 LEU A C 1
ATOM 1189 O O . LEU A 1 156 ? 0.422 13.762 -16.221 1.00 94.00 156 LEU A O 1
ATOM 1193 N N . PRO A 1 157 ? 2.299 13.702 -14.956 1.00 95.94 157 PRO A N 1
ATOM 1194 C CA . PRO A 1 157 ? 3.149 13.090 -15.969 1.00 95.94 157 PRO A CA 1
ATOM 1195 C C . PRO A 1 157 ? 2.660 11.689 -16.350 1.00 95.94 157 PRO A C 1
ATOM 1197 O O . PRO A 1 157 ? 2.029 10.995 -15.547 1.00 95.94 157 PRO A O 1
ATOM 1200 N N . THR A 1 158 ? 2.990 11.255 -17.567 1.00 97.44 158 THR A N 1
ATOM 1201 C CA . THR A 1 158 ? 2.829 9.848 -17.962 1.00 97.44 158 THR A CA 1
ATOM 1202 C C . THR A 1 158 ? 3.815 8.966 -17.192 1.00 97.44 158 THR A C 1
ATOM 1204 O O . THR A 1 158 ? 4.757 9.472 -16.570 1.00 97.44 158 THR A O 1
ATOM 1207 N N . PHE A 1 159 ? 3.644 7.642 -17.243 1.00 98.12 159 PHE A N 1
ATOM 1208 C CA . PHE A 1 159 ? 4.613 6.743 -16.621 1.00 98.12 159 PHE A CA 1
ATOM 1209 C C . PHE A 1 159 ? 6.015 6.917 -17.203 1.00 98.12 159 PHE A C 1
ATOM 1211 O O . PHE A 1 159 ? 6.966 6.984 -16.438 1.00 98.12 159 PHE A O 1
ATOM 1218 N N . GLU A 1 160 ? 6.166 7.086 -18.514 1.00 98.25 160 GLU A N 1
ATOM 1219 C CA . GLU A 1 160 ? 7.468 7.292 -19.158 1.00 98.25 160 GLU A CA 1
ATOM 1220 C C . GLU A 1 160 ? 8.138 8.582 -18.682 1.00 98.25 160 GLU A C 1
ATOM 1222 O O . GLU A 1 160 ? 9.326 8.580 -18.356 1.00 98.25 160 GLU A O 1
ATOM 1227 N N . ALA A 1 161 ? 7.381 9.681 -18.604 1.00 98.06 161 ALA A N 1
ATOM 1228 C CA . ALA A 1 161 ? 7.893 10.954 -18.107 1.00 98.06 161 ALA A CA 1
ATOM 1229 C C . ALA A 1 161 ? 8.305 10.844 -16.631 1.00 98.06 161 ALA A C 1
ATOM 1231 O O . ALA A 1 161 ? 9.389 11.290 -16.259 1.00 98.06 161 ALA A O 1
ATOM 1232 N N . SER A 1 162 ? 7.488 10.170 -15.816 1.00 97.81 162 SER A N 1
ATOM 1233 C CA . SER A 1 162 ? 7.784 9.891 -14.411 1.00 97.81 162 SER A CA 1
ATOM 1234 C C . SER A 1 162 ? 9.049 9.047 -14.244 1.00 97.81 162 SER A C 1
ATOM 1236 O O . SER A 1 162 ? 9.964 9.439 -13.527 1.00 97.81 162 SER A O 1
ATOM 1238 N N . LEU A 1 163 ? 9.157 7.936 -14.971 1.00 98.38 163 LEU A N 1
ATOM 1239 C CA . LEU A 1 163 ? 10.336 7.069 -14.967 1.00 98.38 163 LEU A CA 1
ATOM 1240 C C . LEU A 1 163 ? 11.595 7.808 -15.447 1.00 98.38 163 LEU A C 1
ATOM 1242 O O . LEU A 1 163 ? 12.694 7.520 -14.980 1.00 98.38 163 LEU A O 1
ATOM 1246 N N . SER A 1 164 ? 11.431 8.808 -16.315 1.00 98.00 164 SER A N 1
ATOM 1247 C CA . SER A 1 164 ? 12.513 9.659 -16.830 1.00 98.00 164 SER A CA 1
ATOM 1248 C C . SER A 1 164 ? 12.841 10.872 -15.948 1.00 98.00 164 SER A C 1
ATOM 1250 O O . SER A 1 164 ? 13.718 11.656 -16.305 1.00 98.00 164 SER A O 1
ATOM 1252 N N . GLY A 1 165 ? 12.175 11.043 -14.800 1.00 96.50 165 GLY A N 1
ATOM 1253 C CA . GLY A 1 165 ? 12.521 12.062 -13.804 1.00 96.50 165 GLY A CA 1
ATOM 1254 C C . GLY A 1 165 ? 11.489 13.166 -13.571 1.00 96.50 165 GLY A C 1
ATOM 1255 O O . GLY A 1 165 ? 11.693 13.994 -12.680 1.00 96.50 165 GLY A O 1
ATOM 1256 N N . ASP A 1 166 ? 10.365 13.183 -14.295 1.00 96.00 166 ASP A N 1
ATOM 1257 C CA . ASP A 1 166 ? 9.252 14.098 -14.010 1.00 96.00 166 ASP A CA 1
ATOM 1258 C C . ASP A 1 166 ? 8.428 13.586 -12.816 1.00 96.00 166 ASP A C 1
ATOM 1260 O O . ASP A 1 166 ? 7.363 12.982 -12.939 1.00 96.00 166 ASP A O 1
ATOM 1264 N N . THR A 1 167 ? 8.997 13.733 -11.621 1.00 92.94 167 THR A N 1
ATOM 1265 C CA . THR A 1 167 ? 8.497 13.126 -10.374 1.00 92.94 167 THR A CA 1
ATOM 1266 C C . THR A 1 167 ? 8.285 14.135 -9.251 1.00 92.94 167 THR A C 1
ATOM 1268 O O . THR A 1 167 ? 8.209 13.751 -8.084 1.00 92.94 167 THR A O 1
ATOM 1271 N N . ALA A 1 168 ? 8.216 15.428 -9.584 1.00 90.75 168 ALA A N 1
ATOM 1272 C CA . ALA A 1 168 ? 8.213 16.525 -8.612 1.00 90.75 168 ALA A CA 1
ATOM 1273 C C . ALA A 1 168 ? 9.448 16.517 -7.681 1.00 90.75 168 ALA A C 1
ATOM 1275 O O . ALA A 1 168 ? 9.374 16.919 -6.522 1.00 90.75 168 ALA A O 1
ATOM 1276 N N . GLY A 1 169 ? 10.600 16.074 -8.200 1.00 89.12 169 GLY A N 1
ATOM 1277 C CA . GLY A 1 169 ? 11.892 16.144 -7.509 1.00 89.12 169 GLY A CA 1
ATOM 1278 C C . GLY A 1 169 ? 12.390 14.836 -6.889 1.00 89.12 169 GLY A C 1
ATOM 1279 O O . GLY A 1 169 ? 13.448 14.849 -6.268 1.00 89.12 169 GLY A O 1
ATOM 1280 N N . SER A 1 170 ? 11.689 13.712 -7.071 1.00 91.00 170 SER A N 1
ATOM 1281 C CA . SER A 1 170 ? 12.146 12.396 -6.586 1.00 91.00 170 SER A CA 1
ATOM 1282 C C . SER A 1 170 ? 13.241 11.749 -7.450 1.00 91.00 170 SER A C 1
ATOM 1284 O O . SER A 1 170 ? 13.863 10.790 -7.004 1.00 91.00 170 SER A O 1
ATOM 1286 N N . GLY A 1 171 ? 13.507 12.276 -8.650 1.00 94.06 171 GLY A N 1
ATOM 1287 C CA . GLY A 1 171 ? 14.491 11.735 -9.597 1.00 94.06 171 GLY A CA 1
ATOM 1288 C C . GLY A 1 171 ? 13.894 10.736 -10.594 1.00 94.06 171 GLY A C 1
ATOM 1289 O O . GLY A 1 171 ? 12.674 10.568 -10.646 1.00 94.06 171 GLY A O 1
ATOM 1290 N N . SER A 1 172 ? 14.759 10.124 -11.406 1.00 96.75 172 SER A N 1
ATOM 1291 C CA . SER A 1 172 ? 14.445 9.103 -12.419 1.00 96.75 172 SER A CA 1
ATOM 1292 C C . SER A 1 172 ? 14.641 7.679 -11.889 1.00 96.75 172 SER A C 1
ATOM 1294 O O . SER A 1 172 ? 15.327 7.464 -10.888 1.00 96.75 172 SER A O 1
ATOM 1296 N N . LEU A 1 173 ? 14.048 6.696 -12.572 1.00 98.31 173 LEU A N 1
ATOM 1297 C CA . LEU A 1 173 ? 14.299 5.281 -12.309 1.00 98.31 173 LEU A CA 1
ATOM 1298 C C . LEU A 1 173 ? 15.645 4.862 -12.910 1.00 98.31 173 LEU A C 1
ATOM 1300 O O . LEU A 1 173 ? 15.880 5.044 -14.101 1.00 98.31 173 LEU A O 1
ATOM 1304 N N . GLU A 1 174 ? 16.493 4.244 -12.096 1.00 98.00 174 GLU A N 1
ATOM 1305 C CA . GLU A 1 174 ? 17.822 3.766 -12.484 1.00 98.00 174 GLU A CA 1
ATOM 1306 C C . GLU A 1 174 ? 18.069 2.362 -11.922 1.00 98.00 174 GLU A C 1
ATOM 1308 O O . GLU A 1 174 ? 17.575 2.022 -10.844 1.00 98.00 174 GLU A O 1
ATOM 1313 N N . LEU A 1 175 ? 18.866 1.559 -12.629 1.00 98.31 175 LEU A N 1
ATOM 1314 C CA . LEU A 1 175 ? 19.393 0.293 -12.122 1.00 98.31 175 LEU A CA 1
ATOM 1315 C C . LEU A 1 175 ? 20.701 0.564 -11.365 1.00 98.31 175 LEU A C 1
ATOM 1317 O O . LEU A 1 175 ? 21.724 0.868 -11.980 1.00 98.31 175 LEU A O 1
ATOM 1321 N N . VAL A 1 176 ? 20.652 0.483 -10.033 1.00 97.44 176 VAL A N 1
ATOM 1322 C CA . VAL A 1 176 ? 21.717 0.955 -9.123 1.00 97.44 176 VAL A CA 1
ATOM 1323 C C . VAL A 1 176 ? 22.390 -0.157 -8.315 1.00 97.44 176 VAL A C 1
ATOM 1325 O O . VAL A 1 176 ? 23.371 0.106 -7.619 1.00 97.44 176 VAL A O 1
ATOM 1328 N N . ALA A 1 177 ? 21.895 -1.389 -8.410 1.00 97.12 177 ALA A N 1
ATOM 1329 C CA . ALA A 1 177 ? 22.479 -2.565 -7.773 1.00 97.12 177 ALA A CA 1
ATOM 1330 C C . ALA A 1 177 ? 22.327 -3.806 -8.663 1.00 97.12 177 ALA A C 1
ATOM 1332 O O . ALA A 1 177 ? 21.532 -3.810 -9.602 1.00 97.12 177 ALA A O 1
ATOM 1333 N N . ILE A 1 178 ? 23.073 -4.867 -8.346 1.00 98.12 178 ILE A N 1
ATOM 1334 C CA . ILE A 1 178 ? 23.000 -6.153 -9.049 1.00 98.12 178 ILE A CA 1
ATOM 1335 C C . ILE A 1 178 ? 21.598 -6.761 -8.835 1.00 98.12 178 ILE A C 1
ATOM 1337 O O . ILE A 1 178 ? 21.212 -6.980 -7.680 1.00 98.12 178 ILE A O 1
ATOM 1341 N N . PRO A 1 179 ? 20.826 -7.063 -9.898 1.00 98.31 179 PRO A N 1
ATOM 1342 C CA . PRO A 1 179 ? 19.530 -7.716 -9.746 1.00 98.31 179 PRO A CA 1
ATOM 1343 C C . PRO A 1 179 ? 19.645 -9.059 -9.012 1.00 98.31 179 PRO A C 1
ATOM 1345 O O . PRO A 1 179 ? 20.416 -9.939 -9.385 1.00 98.31 179 PRO A O 1
ATOM 1348 N N . GLY A 1 180 ? 18.845 -9.228 -7.964 1.00 96.88 180 GLY A N 1
ATOM 1349 C CA . GLY A 1 180 ? 18.807 -10.416 -7.114 1.00 96.88 180 GLY A CA 1
ATOM 1350 C C . GLY A 1 180 ? 19.791 -10.420 -5.940 1.00 96.88 180 GLY A C 1
ATOM 1351 O O . GLY A 1 180 ? 19.693 -11.322 -5.117 1.00 96.88 180 GLY A O 1
ATOM 1352 N N . ASP A 1 181 ? 20.696 -9.443 -5.825 1.00 94.75 181 ASP A N 1
ATOM 1353 C CA . ASP A 1 181 ? 21.715 -9.418 -4.757 1.00 94.75 181 ASP A CA 1
ATOM 1354 C C . ASP A 1 181 ? 21.139 -9.049 -3.378 1.00 94.75 181 ASP A C 1
ATOM 1356 O O . ASP A 1 181 ? 21.657 -9.456 -2.340 1.00 94.75 181 ASP A O 1
ATOM 1360 N N . GLY A 1 182 ? 20.024 -8.317 -3.347 1.00 95.19 182 GLY A N 1
ATOM 1361 C CA . GLY A 1 182 ? 19.371 -7.938 -2.101 1.00 95.19 182 GLY A CA 1
ATOM 1362 C C . GLY A 1 182 ? 18.011 -7.282 -2.298 1.00 95.19 182 GLY A C 1
ATOM 1363 O O . GLY A 1 182 ? 17.562 -7.038 -3.421 1.00 95.19 182 GLY A O 1
ATOM 1364 N N . TRP A 1 183 ? 17.352 -6.997 -1.176 1.00 96.88 183 TRP A N 1
ATOM 1365 C CA . TRP A 1 183 ? 16.085 -6.276 -1.147 1.00 96.88 183 TRP A CA 1
ATOM 1366 C C . TRP A 1 183 ? 16.324 -4.762 -1.167 1.00 96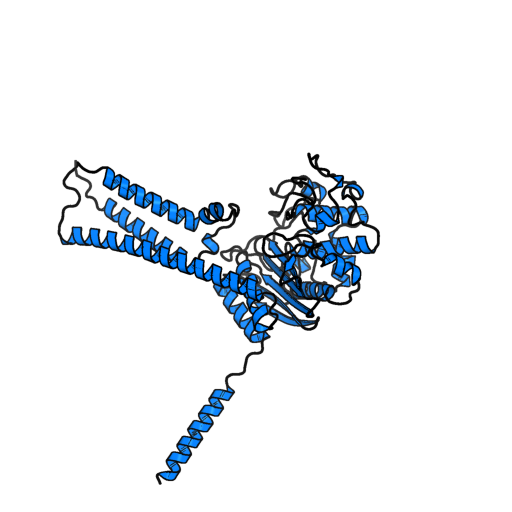.88 183 TRP A C 1
ATOM 1368 O O . TRP A 1 183 ? 17.051 -4.221 -0.334 1.00 96.88 183 TRP A O 1
ATOM 1378 N N . ALA A 1 184 ? 15.691 -4.074 -2.114 1.00 95.38 184 ALA A N 1
ATOM 1379 C CA . ALA A 1 184 ? 15.721 -2.625 -2.257 1.00 95.38 184 ALA A CA 1
ATOM 1380 C C . ALA A 1 184 ? 14.339 -2.124 -2.699 1.00 95.38 184 ALA A C 1
ATOM 1382 O O . ALA A 1 184 ? 13.948 -2.240 -3.864 1.00 95.38 184 ALA A O 1
ATOM 1383 N N . TYR A 1 185 ? 13.580 -1.571 -1.749 1.00 96.81 185 TYR A N 1
ATOM 1384 C CA . TYR A 1 185 ? 12.230 -1.073 -2.004 1.00 96.81 185 TYR A CA 1
ATOM 1385 C C . TYR A 1 185 ? 12.220 0.017 -3.085 1.00 96.81 185 TYR A C 1
ATOM 1387 O O . TYR A 1 185 ? 12.917 1.025 -2.977 1.00 96.81 185 TYR A O 1
ATOM 1395 N N . SER A 1 186 ? 11.385 -0.163 -4.109 1.00 98.12 186 SER A N 1
ATOM 1396 C CA . SER A 1 186 ? 11.345 0.708 -5.286 1.00 98.12 186 SER A CA 1
ATOM 1397 C C . SER A 1 186 ? 9.908 1.032 -5.684 1.00 98.12 186 SER A C 1
ATOM 1399 O O . SER A 1 186 ? 9.163 0.185 -6.185 1.00 98.12 186 SER A O 1
ATOM 1401 N N . GLY A 1 187 ? 9.508 2.288 -5.482 1.00 97.94 187 GLY A N 1
ATOM 1402 C CA . GLY A 1 187 ? 8.275 2.827 -6.044 1.00 97.94 187 GLY A CA 1
ATOM 1403 C C . GLY A 1 187 ? 8.354 2.921 -7.568 1.00 97.94 187 GLY A C 1
ATOM 1404 O O . GLY A 1 187 ? 7.380 2.602 -8.242 1.00 97.94 187 GLY A O 1
ATOM 1405 N N . GLY A 1 188 ? 9.515 3.302 -8.108 1.00 98.31 188 GLY A N 1
ATOM 1406 C CA . GLY A 1 188 ? 9.781 3.349 -9.546 1.00 98.31 188 GLY A CA 1
ATOM 1407 C C . GLY A 1 188 ? 9.637 2.002 -10.248 1.00 98.31 188 GLY A C 1
ATOM 1408 O O . GLY A 1 188 ? 9.053 1.954 -11.325 1.00 98.31 188 GLY A O 1
ATOM 1409 N N . GLY A 1 189 ? 10.039 0.899 -9.613 1.00 98.69 189 GLY A N 1
ATOM 1410 C CA . GLY A 1 189 ? 9.781 -0.447 -10.124 1.00 98.69 189 GLY A CA 1
ATOM 1411 C C . GLY A 1 189 ? 8.285 -0.730 -10.300 1.00 98.69 189 GLY A C 1
ATOM 1412 O O . GLY A 1 189 ? 7.864 -1.258 -11.322 1.00 98.69 189 GLY A O 1
ATOM 1413 N N . TYR A 1 190 ? 7.439 -0.288 -9.369 1.00 98.81 190 TYR A N 1
ATOM 1414 C CA . TYR A 1 190 ? 5.987 -0.429 -9.527 1.00 98.81 190 TYR A CA 1
ATOM 1415 C C . TYR A 1 190 ? 5.397 0.534 -10.560 1.00 98.81 190 TYR A C 1
ATOM 1417 O O . TYR A 1 190 ? 4.452 0.165 -11.257 1.00 98.81 190 TYR A O 1
ATOM 1425 N N . THR A 1 191 ? 5.957 1.735 -10.721 1.00 98.75 191 THR A N 1
ATOM 1426 C CA . THR A 1 191 ? 5.636 2.627 -11.852 1.00 98.75 191 THR A CA 1
ATOM 1427 C C . THR A 1 191 ? 5.932 1.942 -13.186 1.00 98.75 191 THR A C 1
ATOM 1429 O O . THR A 1 191 ? 5.105 1.981 -14.093 1.00 98.75 191 THR A O 1
ATOM 1432 N N . LEU A 1 192 ? 7.062 1.235 -13.275 1.00 98.81 192 LEU A N 1
ATOM 1433 C CA . LEU A 1 192 ? 7.433 0.434 -14.436 1.00 98.81 192 LEU A CA 1
ATOM 1434 C C . LEU A 1 192 ? 6.440 -0.713 -14.687 1.00 98.81 192 LEU A C 1
ATOM 1436 O O . LEU A 1 192 ? 6.020 -0.902 -15.823 1.00 98.81 192 LEU A O 1
ATOM 1440 N N . LEU A 1 193 ? 5.987 -1.424 -13.648 1.00 98.88 193 LEU A N 1
ATOM 1441 C CA . LEU A 1 193 ? 4.920 -2.430 -13.790 1.00 98.88 193 LEU A CA 1
ATOM 1442 C C . LEU A 1 193 ? 3.605 -1.822 -14.300 1.00 98.88 193 LEU A C 1
ATOM 1444 O O . LEU A 1 193 ? 2.912 -2.442 -15.103 1.00 98.88 193 LEU A O 1
ATOM 1448 N N . GLY A 1 194 ? 3.279 -0.599 -13.871 1.00 98.75 194 GLY A N 1
ATOM 1449 C CA . GLY A 1 194 ? 2.139 0.155 -14.393 1.00 98.75 194 GLY A CA 1
ATOM 1450 C C . GLY A 1 194 ? 2.257 0.403 -15.898 1.00 98.75 194 GLY A C 1
ATOM 1451 O O . GLY A 1 194 ? 1.304 0.156 -16.630 1.00 98.75 194 GLY A O 1
ATOM 1452 N N . LEU A 1 195 ? 3.441 0.809 -16.368 1.00 98.88 195 LEU A N 1
ATOM 1453 C CA . LEU A 1 195 ? 3.719 0.984 -17.795 1.00 98.88 195 LEU A CA 1
ATOM 1454 C C . LEU A 1 195 ? 3.624 -0.335 -18.576 1.00 98.88 195 LEU A C 1
ATOM 1456 O O . LEU A 1 195 ? 3.048 -0.358 -19.660 1.00 98.88 195 LEU A O 1
ATOM 1460 N N . ILE A 1 196 ? 4.142 -1.433 -18.020 1.00 98.88 196 ILE A N 1
ATOM 1461 C CA . ILE A 1 196 ? 4.073 -2.765 -18.642 1.00 98.88 196 ILE A CA 1
ATOM 1462 C C . ILE A 1 196 ? 2.620 -3.221 -18.808 1.00 98.88 196 ILE A C 1
ATOM 1464 O O . ILE A 1 196 ? 2.272 -3.752 -19.859 1.00 98.88 196 ILE A O 1
ATOM 1468 N N . ILE A 1 197 ? 1.753 -2.972 -17.820 1.00 98.88 197 ILE A N 1
ATOM 1469 C CA . ILE A 1 197 ? 0.313 -3.240 -17.956 1.00 98.88 197 ILE A CA 1
ATOM 1470 C C . ILE A 1 197 ? -0.254 -2.491 -19.169 1.00 98.88 197 ILE A C 1
ATOM 1472 O O . ILE A 1 197 ? -0.973 -3.089 -19.968 1.00 98.88 197 ILE A O 1
ATOM 1476 N N . GLU A 1 198 ? 0.078 -1.211 -19.347 1.00 98.88 198 GLU A N 1
ATOM 1477 C CA . GLU A 1 198 ? -0.416 -0.438 -20.492 1.00 98.88 198 GLU A CA 1
ATOM 1478 C C . GLU A 1 198 ? 0.117 -0.953 -21.835 1.00 98.88 198 GLU A C 1
ATOM 1480 O O . GLU A 1 198 ? -0.640 -1.055 -22.797 1.00 98.88 198 GLU A O 1
ATOM 1485 N N . GLU A 1 199 ? 1.404 -1.296 -21.907 1.00 98.75 199 GLU A N 1
ATOM 1486 C CA . GLU A 1 199 ? 2.048 -1.822 -23.121 1.00 98.75 199 GLU A CA 1
ATOM 1487 C C . GLU A 1 199 ? 1.458 -3.168 -23.551 1.00 98.75 199 GLU A C 1
ATOM 1489 O O . GLU A 1 199 ? 1.180 -3.387 -24.729 1.00 98.75 199 GLU A O 1
ATOM 1494 N N . VAL A 1 200 ? 1.228 -4.067 -22.592 1.00 98.69 200 VAL A N 1
ATOM 1495 C CA . VAL A 1 200 ? 0.729 -5.419 -22.865 1.00 98.69 200 VAL A CA 1
ATOM 1496 C C . VAL A 1 200 ? -0.761 -5.412 -23.208 1.00 98.69 200 VAL A C 1
ATOM 1498 O O . VAL A 1 200 ? -1.201 -6.181 -24.061 1.00 98.69 200 VAL A O 1
ATOM 1501 N N . THR A 1 201 ? -1.551 -4.559 -22.553 1.00 98.62 201 THR A N 1
ATOM 1502 C CA . THR A 1 201 ? -3.020 -4.581 -22.677 1.00 98.62 201 THR A CA 1
ATOM 1503 C C . THR A 1 201 ? -3.570 -3.566 -23.677 1.00 98.62 201 THR A C 1
ATOM 1505 O O . THR A 1 201 ? -4.699 -3.720 -24.144 1.00 98.62 201 THR A O 1
ATOM 1508 N N . GLY A 1 202 ? -2.819 -2.503 -23.979 1.00 98.50 202 GLY A N 1
ATOM 1509 C CA . GLY A 1 202 ? -3.297 -1.343 -24.736 1.00 98.50 202 GLY A CA 1
ATOM 1510 C C . GLY A 1 202 ? -4.309 -0.465 -23.984 1.00 98.50 202 GLY A C 1
ATOM 1511 O O . GLY A 1 202 ? -4.825 0.496 -24.557 1.00 98.50 202 GLY A O 1
ATOM 1512 N N . GLN A 1 203 ? -4.615 -0.778 -22.721 1.00 98.62 203 GLN A N 1
ATOM 1513 C CA . GLN A 1 203 ? -5.488 0.018 -21.858 1.00 98.62 203 GLN A CA 1
ATOM 1514 C C . GLN A 1 203 ? -4.663 0.987 -21.010 1.00 98.62 203 GLN A C 1
ATOM 1516 O O . GLN A 1 203 ? -3.489 0.748 -20.745 1.00 98.62 203 GLN A O 1
ATOM 1521 N N . THR A 1 204 ? -5.281 2.065 -20.520 1.00 98.38 204 THR A N 1
ATOM 1522 C CA . THR A 1 204 ? -4.643 2.845 -19.451 1.00 98.38 204 THR A CA 1
ATOM 1523 C C . THR A 1 204 ? -4.604 2.010 -18.176 1.00 98.38 204 THR A C 1
ATOM 1525 O O . THR A 1 204 ? -5.524 1.234 -17.903 1.00 98.38 204 THR A O 1
ATOM 1528 N N . PHE A 1 205 ? -3.569 2.195 -17.359 1.00 98.75 205 PHE A N 1
ATOM 1529 C CA . PHE A 1 205 ? -3.404 1.405 -16.139 1.00 98.75 205 PHE A CA 1
ATOM 1530 C C . PHE A 1 205 ? -4.631 1.485 -15.219 1.00 98.75 205 PHE A C 1
ATOM 1532 O O . PHE A 1 205 ? -5.134 0.461 -14.761 1.00 98.75 205 PHE A O 1
ATOM 1539 N N . ALA A 1 206 ? -5.163 2.691 -14.994 1.00 98.31 206 ALA A N 1
ATOM 1540 C CA . ALA A 1 206 ? -6.330 2.879 -14.137 1.00 98.31 206 ALA A CA 1
ATOM 1541 C C . ALA A 1 206 ? -7.576 2.151 -14.672 1.00 98.31 206 ALA A C 1
ATOM 1543 O O . ALA A 1 206 ? -8.311 1.569 -13.877 1.00 98.31 206 ALA A O 1
ATOM 1544 N N . ALA A 1 207 ? -7.794 2.140 -15.995 1.00 98.69 207 ALA A N 1
ATOM 1545 C CA . ALA A 1 207 ? -8.917 1.432 -16.607 1.00 98.69 207 ALA A CA 1
ATOM 1546 C C . ALA A 1 207 ? -8.771 -0.090 -16.476 1.00 98.69 207 ALA A C 1
ATOM 1548 O O . ALA A 1 207 ? -9.718 -0.752 -16.055 1.00 98.69 207 ALA A O 1
ATOM 1549 N N . TYR A 1 208 ? -7.573 -0.625 -16.740 1.00 98.88 208 TYR A N 1
ATOM 1550 C CA . TYR A 1 208 ? -7.299 -2.053 -16.587 1.00 98.88 208 TYR A CA 1
ATOM 1551 C C . TYR A 1 208 ? -7.521 -2.519 -15.140 1.00 98.88 208 TYR A C 1
ATOM 1553 O O . TYR A 1 208 ? -8.213 -3.508 -14.899 1.00 98.88 208 TYR A O 1
ATOM 1561 N N . MET A 1 209 ? -6.981 -1.785 -14.160 1.00 98.88 209 MET A N 1
ATOM 1562 C CA . MET A 1 209 ? -7.151 -2.128 -12.745 1.00 98.88 209 MET A CA 1
ATOM 1563 C C . MET A 1 209 ? -8.618 -2.076 -12.314 1.00 98.88 209 MET A C 1
ATOM 1565 O O . MET A 1 209 ? -9.085 -2.970 -11.611 1.00 98.88 209 MET A O 1
ATOM 1569 N N . GLU A 1 210 ? -9.351 -1.056 -12.752 1.00 98.75 210 GLU A N 1
ATOM 1570 C CA . GLU A 1 210 ? -10.778 -0.896 -12.479 1.00 98.75 210 GLU A CA 1
ATOM 1571 C C . GLU A 1 210 ? -11.606 -2.059 -13.057 1.00 98.75 210 GLU A C 1
ATOM 1573 O O . GLU A 1 210 ? -12.400 -2.676 -12.344 1.00 98.75 210 GLU A O 1
ATOM 1578 N N . GLU A 1 211 ? -11.399 -2.406 -14.330 1.00 98.81 211 GLU A N 1
ATOM 1579 C CA . GLU A 1 211 ? -12.172 -3.439 -15.026 1.00 98.81 211 GLU A CA 1
ATOM 1580 C C . GLU A 1 211 ? -11.836 -4.861 -14.569 1.00 98.81 211 GLU A C 1
ATOM 1582 O O . GLU A 1 211 ? -12.741 -5.676 -14.370 1.00 98.81 211 GLU A O 1
ATOM 1587 N N . HIS A 1 212 ? -10.551 -5.167 -14.394 1.00 98.81 212 HIS A N 1
ATOM 1588 C CA . HIS A 1 212 ? -10.093 -6.542 -14.215 1.00 98.81 212 HIS A CA 1
ATOM 1589 C C . HIS A 1 212 ? -9.814 -6.919 -12.762 1.00 98.81 212 HIS A C 1
ATOM 1591 O O . HIS A 1 212 ? -9.775 -8.115 -12.464 1.00 98.81 212 HIS A O 1
ATOM 1597 N N . ILE A 1 213 ? -9.642 -5.944 -11.863 1.00 98.88 213 ILE A N 1
ATOM 1598 C CA . ILE A 1 213 ? -9.282 -6.191 -10.460 1.00 98.88 213 ILE A CA 1
ATOM 1599 C C . ILE A 1 213 ? -10.329 -5.600 -9.512 1.00 98.88 213 ILE A C 1
ATOM 1601 O O . ILE A 1 213 ? -11.004 -6.350 -8.812 1.00 98.88 213 ILE A O 1
ATOM 1605 N N . LEU A 1 214 ? -10.526 -4.279 -9.505 1.00 98.88 214 LEU A N 1
ATOM 1606 C CA . LEU A 1 214 ? -11.350 -3.611 -8.489 1.00 98.88 214 LEU A CA 1
ATOM 1607 C C . LEU A 1 214 ? -12.828 -4.009 -8.593 1.00 98.88 214 LEU A C 1
ATOM 1609 O O . LEU A 1 214 ? -13.425 -4.470 -7.616 1.00 98.88 214 LEU A O 1
ATOM 1613 N N . ARG A 1 215 ? -13.424 -3.898 -9.784 1.00 98.69 215 ARG A N 1
ATOM 1614 C CA . ARG A 1 215 ? -14.847 -4.197 -9.985 1.00 98.69 215 ARG A CA 1
ATOM 1615 C C . ARG A 1 215 ? -15.195 -5.673 -9.766 1.00 98.69 215 ARG A C 1
ATOM 1617 O O . ARG A 1 215 ? -16.167 -5.919 -9.049 1.00 98.69 215 ARG A O 1
ATOM 1624 N N . PRO A 1 216 ? -14.438 -6.663 -10.285 1.00 98.69 216 PRO A N 1
ATOM 1625 C CA . PRO A 1 216 ? -14.710 -8.075 -10.003 1.00 98.69 216 PRO A CA 1
ATOM 1626 C C . PRO A 1 216 ? -14.594 -8.444 -8.519 1.00 98.69 216 PRO A C 1
ATOM 1628 O O . PRO A 1 216 ? -15.296 -9.343 -8.065 1.00 98.69 216 PRO A O 1
ATOM 1631 N N . LEU A 1 217 ? -13.755 -7.737 -7.752 1.00 98.69 217 LEU A N 1
ATOM 1632 C CA . LEU A 1 217 ? -13.644 -7.903 -6.298 1.00 98.69 217 LEU A CA 1
ATOM 1633 C C . LEU A 1 217 ? -14.700 -7.112 -5.505 1.00 98.69 217 LEU A C 1
ATOM 1635 O O . LEU A 1 217 ? -14.737 -7.175 -4.276 1.00 98.69 217 LEU A O 1
ATOM 1639 N N . GLY A 1 218 ? -15.575 -6.367 -6.187 1.00 98.50 218 GLY A N 1
ATOM 1640 C CA . GLY A 1 218 ? -16.607 -5.550 -5.554 1.00 98.50 218 GLY A CA 1
ATOM 1641 C C . GLY A 1 218 ? -16.064 -4.305 -4.848 1.00 98.50 218 GLY A C 1
ATOM 1642 O O . GLY A 1 218 ? -16.732 -3.772 -3.962 1.00 98.50 218 GLY A O 1
ATOM 1643 N N . MET A 1 219 ? -14.875 -3.829 -5.224 1.00 98.69 219 MET A N 1
ATOM 1644 C CA . MET A 1 219 ? -14.236 -2.628 -4.680 1.00 98.69 219 MET A CA 1
ATOM 1645 C C . MET A 1 219 ? -14.762 -1.348 -5.358 1.00 98.69 219 MET A C 1
ATOM 1647 O O . MET A 1 219 ? -14.016 -0.581 -5.958 1.00 98.69 219 MET A O 1
ATOM 1651 N N . ALA A 1 220 ? -16.079 -1.134 -5.305 1.00 97.00 220 ALA A N 1
ATOM 1652 C CA . ALA A 1 220 ? -16.773 -0.082 -6.062 1.00 97.00 220 ALA A CA 1
ATOM 1653 C C . ALA A 1 220 ? -16.495 1.363 -5.590 1.00 97.00 220 ALA A C 1
ATOM 1655 O O . ALA A 1 220 ? -16.931 2.317 -6.229 1.00 97.00 220 ALA A O 1
ATOM 1656 N N . ASN A 1 221 ? -15.819 1.541 -4.456 1.00 98.00 221 ASN A N 1
ATOM 1657 C CA . ASN A 1 221 ? -15.390 2.828 -3.908 1.00 98.00 221 ASN A CA 1
ATOM 1658 C C . ASN A 1 221 ? -13.864 2.965 -3.947 1.00 98.00 221 ASN A C 1
ATOM 1660 O O . ASN A 1 221 ? -13.282 3.661 -3.110 1.00 98.00 221 ASN A O 1
ATOM 1664 N N . SER A 1 222 ? -13.229 2.285 -4.900 1.00 98.75 222 SER A N 1
ATOM 1665 C CA . SER A 1 222 ? -11.788 2.282 -5.075 1.00 98.75 222 SER A CA 1
ATOM 1666 C C . SER A 1 222 ? -11.412 2.738 -6.477 1.00 98.75 222 SER A C 1
ATOM 1668 O O . SER A 1 222 ? -12.066 2.362 -7.440 1.00 98.75 222 SER A O 1
ATOM 1670 N N . SER A 1 223 ? -10.366 3.553 -6.609 1.00 98.38 223 SER A N 1
ATOM 1671 C CA . SER A 1 223 ? -9.850 3.969 -7.917 1.00 98.38 223 SER A CA 1
ATOM 1672 C C . SER A 1 223 ? -8.404 4.451 -7.830 1.00 98.38 223 SER A C 1
ATOM 1674 O O . SER A 1 223 ? -8.002 5.090 -6.857 1.00 98.38 223 SER A O 1
ATOM 1676 N N . TYR A 1 224 ? -7.629 4.187 -8.882 1.00 98.06 224 TYR A N 1
ATOM 1677 C CA . TYR A 1 224 ? -6.305 4.783 -9.094 1.00 98.06 224 TYR A CA 1
ATOM 1678 C C . TYR A 1 224 ? -6.367 6.176 -9.733 1.00 98.06 224 TYR A C 1
ATOM 1680 O O . TYR A 1 224 ? -5.413 6.947 -9.6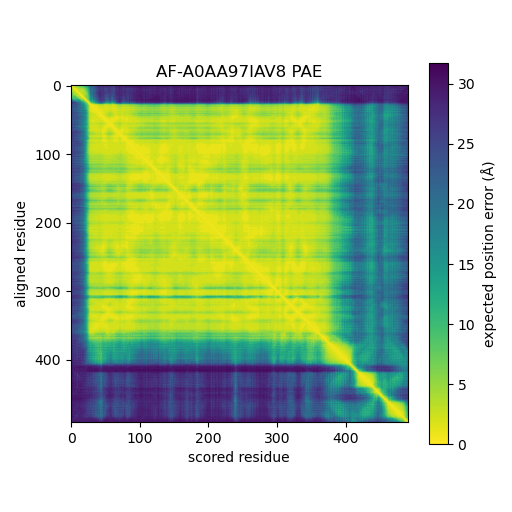31 1.00 98.06 224 TYR A O 1
ATOM 1688 N N . LEU A 1 225 ? -7.498 6.506 -10.362 1.00 94.38 225 LEU A N 1
ATOM 1689 C CA . LEU A 1 225 ? -7.780 7.799 -10.970 1.00 94.38 225 LEU A CA 1
ATOM 1690 C C . LEU A 1 225 ? -9.151 8.279 -10.463 1.00 94.38 225 LEU A C 1
ATOM 1692 O O . LEU A 1 225 ? -10.163 8.083 -11.140 1.00 94.38 225 LEU A O 1
ATOM 1696 N N . PRO A 1 226 ? -9.215 8.812 -9.230 1.00 94.69 226 PRO A N 1
ATOM 1697 C CA . PRO A 1 226 ? -10.478 9.143 -8.583 1.00 94.69 226 PRO A CA 1
ATOM 1698 C C . PRO A 1 226 ? -11.201 10.276 -9.325 1.00 94.69 226 PRO A C 1
ATOM 1700 O O . PRO A 1 226 ? -10.588 11.284 -9.681 1.00 94.69 226 PRO A O 1
ATOM 1703 N N . ASP A 1 227 ? -12.506 10.110 -9.540 1.00 94.81 227 ASP A N 1
ATOM 1704 C CA . ASP A 1 227 ? -13.372 11.147 -10.101 1.00 94.81 227 ASP A CA 1
ATOM 1705 C C . ASP A 1 227 ? -13.824 12.156 -9.027 1.00 94.81 227 ASP A C 1
ATOM 1707 O O . ASP A 1 227 ? -13.525 12.017 -7.837 1.00 94.81 227 ASP A O 1
ATOM 1711 N N . GLU A 1 228 ? -14.563 13.194 -9.429 1.00 95.44 228 GLU A N 1
ATOM 1712 C CA . GLU A 1 228 ? -15.077 14.207 -8.495 1.00 95.44 228 GLU A CA 1
ATOM 1713 C C . GLU A 1 228 ? -15.974 13.603 -7.402 1.00 95.44 228 GLU A C 1
ATOM 1715 O O . GLU A 1 228 ? -15.958 14.062 -6.257 1.00 95.44 228 GLU A O 1
ATOM 1720 N N . GLY A 1 229 ? -16.725 12.545 -7.726 1.00 96.19 229 GLY A N 1
ATOM 1721 C CA . GLY A 1 229 ? -17.599 11.853 -6.784 1.00 96.19 229 GLY A CA 1
ATOM 1722 C C . GLY A 1 229 ? -16.811 11.178 -5.664 1.00 96.19 229 GLY A C 1
ATOM 1723 O O . GLY A 1 229 ? -17.131 11.360 -4.485 1.00 96.19 229 GLY A O 1
ATOM 1724 N N . LEU A 1 230 ? -15.749 10.448 -6.007 1.00 96.56 230 LEU A N 1
ATOM 1725 C CA . LEU A 1 230 ? -14.863 9.810 -5.038 1.00 96.56 230 LEU A CA 1
ATOM 1726 C C . LEU A 1 230 ? -14.061 10.849 -4.239 1.00 96.56 230 LEU A C 1
ATOM 1728 O O . LEU A 1 230 ? -13.965 10.756 -3.010 1.00 96.56 230 LEU A O 1
ATOM 1732 N N . LEU A 1 231 ? -13.551 11.887 -4.911 1.00 96.06 231 LEU A N 1
ATOM 1733 C CA . LEU A 1 231 ? -12.808 12.976 -4.272 1.00 96.06 231 LEU A CA 1
ATOM 1734 C C . LEU A 1 231 ? -13.665 13.743 -3.255 1.00 96.06 231 LEU A C 1
ATOM 1736 O O . LEU A 1 231 ? -13.171 14.078 -2.182 1.00 96.06 231 LEU A O 1
ATOM 1740 N N . SER A 1 232 ? -14.962 13.941 -3.517 1.00 95.88 232 SER A N 1
ATOM 1741 C CA . SER A 1 232 ? -15.875 14.637 -2.592 1.00 95.88 232 SER A CA 1
ATOM 1742 C C . SER A 1 232 ? -16.072 13.930 -1.240 1.00 95.88 232 SER A C 1
ATOM 1744 O O . SER A 1 232 ? -16.453 14.560 -0.250 1.00 95.88 232 SER A O 1
ATOM 1746 N N . ARG A 1 233 ? -15.808 12.618 -1.182 1.00 96.50 233 ARG A N 1
ATOM 1747 C CA . ARG A 1 233 ? -15.874 11.799 0.040 1.00 96.50 233 ARG A CA 1
ATOM 1748 C C . ARG A 1 233 ? -14.501 11.468 0.618 1.00 96.50 233 ARG A C 1
ATOM 1750 O O . ARG A 1 233 ? -14.437 10.809 1.659 1.00 96.50 233 ARG A O 1
ATOM 1757 N N . THR A 1 234 ? -13.428 11.904 -0.038 1.00 98.06 234 THR A N 1
ATOM 1758 C CA . THR A 1 234 ? -12.060 11.692 0.432 1.00 98.06 234 THR A CA 1
ATOM 1759 C C . THR A 1 234 ? -11.810 12.551 1.666 1.00 98.06 234 THR A C 1
ATOM 1761 O O . THR A 1 234 ? -12.215 13.714 1.714 1.00 98.06 234 THR A O 1
ATOM 1764 N N . ALA A 1 235 ? -11.198 11.975 2.700 1.00 98.12 235 ALA A N 1
ATOM 1765 C CA . ALA A 1 235 ? -10.825 12.749 3.875 1.00 98.12 235 ALA A CA 1
ATOM 1766 C C . ALA A 1 235 ? -9.811 13.851 3.519 1.00 98.12 235 ALA A C 1
ATOM 1768 O O . ALA A 1 235 ? -9.055 13.753 2.555 1.00 98.12 235 ALA A O 1
ATOM 1769 N N . GLN A 1 236 ? -9.798 14.936 4.283 1.00 97.56 236 GLN A N 1
ATOM 1770 C CA . GLN A 1 236 ? -8.700 15.890 4.198 1.00 97.56 236 GLN A CA 1
ATOM 1771 C C . GLN A 1 236 ? -7.467 15.257 4.836 1.00 97.56 236 GLN A C 1
ATOM 1773 O O . GLN A 1 236 ? -7.570 14.622 5.885 1.00 97.56 236 GLN A O 1
ATOM 1778 N N . ALA A 1 237 ? -6.322 15.411 4.186 1.00 97.44 237 ALA A N 1
ATOM 1779 C CA . ALA A 1 237 ? -5.037 14.987 4.712 1.00 97.44 237 ALA A CA 1
ATOM 1780 C C . ALA A 1 237 ? -4.547 16.010 5.744 1.00 97.44 237 ALA A C 1
ATOM 1782 O O . ALA A 1 237 ? -4.761 17.209 5.553 1.00 97.44 237 ALA A O 1
ATOM 1783 N N . HIS A 1 238 ? -3.859 15.559 6.794 1.00 97.38 238 HIS A N 1
ATOM 1784 C CA . HIS A 1 238 ? -3.340 16.449 7.836 1.00 97.38 238 HIS A CA 1
ATOM 1785 C C . HIS A 1 238 ? -1.856 16.209 8.134 1.00 97.38 238 HIS A C 1
ATOM 1787 O O . HIS A 1 238 ? -1.389 15.069 8.110 1.00 97.38 238 HIS A O 1
ATOM 1793 N N . ASP A 1 239 ? -1.121 17.280 8.436 1.00 92.31 239 ASP A N 1
ATOM 1794 C CA . ASP A 1 239 ? 0.249 17.199 8.960 1.00 92.31 239 ASP A CA 1
ATOM 1795 C C . ASP A 1 239 ? 0.280 16.754 10.442 1.00 92.31 239 ASP A C 1
ATOM 1797 O O . ASP A 1 239 ? -0.757 16.497 11.058 1.00 92.31 239 ASP A O 1
ATOM 1801 N N . PHE A 1 240 ? 1.475 16.671 11.039 1.00 87.44 240 PHE A N 1
ATOM 1802 C CA . PHE A 1 240 ? 1.663 16.321 12.459 1.00 87.44 240 PHE A CA 1
ATOM 1803 C C . PHE A 1 240 ? 0.987 17.280 13.461 1.00 87.44 240 PHE A C 1
ATOM 1805 O O . PHE A 1 240 ? 0.864 16.950 14.641 1.00 87.44 240 PHE A O 1
ATOM 1812 N N . TYR A 1 241 ? 0.549 18.460 13.017 1.00 88.00 241 TYR A N 1
ATOM 1813 C CA . TYR A 1 241 ? -0.101 19.487 13.833 1.00 88.00 241 TYR A CA 1
ATOM 1814 C C . TYR A 1 241 ? -1.604 19.602 13.555 1.00 88.00 241 TYR A C 1
ATOM 1816 O O . TYR A 1 241 ? -2.239 20.530 14.056 1.00 88.00 241 TYR A O 1
ATOM 1824 N N . LEU A 1 242 ? -2.174 18.662 12.792 1.00 91.75 242 LEU A N 1
ATOM 1825 C CA . LEU A 1 242 ? -3.572 18.661 12.358 1.00 91.75 242 LEU A CA 1
ATOM 1826 C C . LEU A 1 242 ? -3.944 19.817 11.414 1.00 91.75 242 LEU A C 1
ATOM 1828 O O . LEU A 1 242 ? -5.133 20.093 11.225 1.00 91.75 242 LEU A O 1
ATOM 1832 N N . ASN A 1 243 ? -2.962 20.472 10.783 1.00 93.38 243 ASN A N 1
ATOM 1833 C CA . ASN A 1 243 ? -3.252 21.410 9.703 1.00 93.38 243 ASN A CA 1
ATOM 1834 C C . ASN A 1 243 ? -3.583 20.631 8.434 1.00 93.38 243 ASN A C 1
ATOM 1836 O O . ASN A 1 243 ? -2.894 19.664 8.095 1.00 93.38 243 ASN A O 1
ATOM 1840 N N . THR A 1 244 ? -4.598 21.087 7.704 1.00 95.75 244 THR A N 1
ATOM 1841 C CA . THR A 1 244 ? -4.933 20.540 6.390 1.00 95.75 244 THR A CA 1
ATOM 1842 C C . THR A 1 244 ? -3.750 20.669 5.438 1.00 95.75 244 THR A C 1
ATOM 1844 O O . THR A 1 244 ? -3.143 21.735 5.312 1.00 95.75 244 THR A O 1
ATOM 1847 N N . ILE A 1 245 ? -3.469 19.600 4.700 1.00 94.12 245 ILE A N 1
ATOM 1848 C CA . ILE A 1 245 ? -2.550 19.616 3.567 1.00 94.12 245 ILE A CA 1
ATOM 1849 C C . ILE A 1 245 ? -3.286 19.220 2.277 1.00 94.12 245 ILE A C 1
ATOM 1851 O O . ILE A 1 245 ? -4.288 18.500 2.328 1.00 94.12 245 ILE A O 1
ATOM 1855 N N . PRO A 1 246 ? -2.807 19.672 1.104 1.00 94.00 246 PRO A N 1
ATOM 1856 C CA . PRO A 1 246 ? -3.404 19.292 -0.170 1.00 94.00 246 PRO A CA 1
ATOM 1857 C C . PRO A 1 246 ? -3.455 17.772 -0.376 1.00 94.00 246 PRO A C 1
ATOM 1859 O O . PRO A 1 246 ? -2.557 17.042 0.044 1.00 94.00 246 PRO A O 1
ATOM 1862 N N . ASN A 1 247 ? -4.478 17.303 -1.096 1.00 94.44 247 ASN A N 1
ATOM 1863 C CA . ASN A 1 247 ? -4.571 15.916 -1.555 1.00 94.44 247 ASN A CA 1
ATOM 1864 C C . ASN A 1 247 ? -3.593 15.672 -2.723 1.00 94.44 247 ASN A C 1
ATOM 1866 O O . ASN A 1 247 ? -3.999 15.646 -3.886 1.00 94.44 247 ASN A O 1
ATOM 1870 N N . TYR A 1 248 ? -2.294 15.588 -2.419 1.00 94.44 248 TYR A N 1
ATOM 1871 C CA . TYR A 1 248 ? -1.243 15.427 -3.425 1.00 94.44 248 TYR A CA 1
ATOM 1872 C C . TYR A 1 248 ? -1.476 14.183 -4.289 1.00 94.44 248 TYR A C 1
ATOM 1874 O O . TYR A 1 248 ? -1.846 13.112 -3.801 1.00 94.44 248 TYR A O 1
ATOM 1882 N N . ARG A 1 249 ? -1.231 14.331 -5.590 1.00 94.25 249 ARG A N 1
ATOM 1883 C CA . ARG A 1 249 ? -1.405 13.280 -6.598 1.00 94.25 249 ARG A CA 1
ATOM 1884 C C . ARG A 1 249 ? -0.045 12.702 -6.978 1.00 94.25 249 ARG A C 1
ATOM 1886 O O . ARG A 1 249 ? 0.921 13.448 -7.078 1.00 94.25 249 ARG A O 1
ATOM 1893 N N . LEU A 1 250 ? 0.062 11.398 -7.220 1.00 92.88 250 LEU A N 1
ATOM 1894 C CA . LEU A 1 250 ? 1.335 10.785 -7.621 1.00 92.88 250 LEU A CA 1
ATOM 1895 C C . LEU A 1 250 ? 1.310 10.439 -9.111 1.00 92.88 250 LEU A C 1
ATOM 1897 O O . LEU A 1 250 ? 0.336 9.871 -9.597 1.00 92.88 250 LEU A O 1
ATOM 1901 N N . ALA A 1 251 ? 2.402 10.729 -9.822 1.00 91.62 251 ALA A N 1
ATOM 1902 C CA . ALA A 1 251 ? 2.608 10.217 -11.181 1.00 91.62 251 ALA A CA 1
ATOM 1903 C C . ALA A 1 251 ? 2.710 8.678 -11.188 1.00 91.62 251 ALA A C 1
ATOM 1905 O O . ALA A 1 251 ? 2.251 8.004 -12.107 1.00 91.62 251 ALA A O 1
ATOM 1906 N N . ALA A 1 252 ? 3.239 8.115 -10.099 1.00 92.88 252 ALA A N 1
ATOM 1907 C CA . ALA A 1 252 ? 3.335 6.686 -9.840 1.00 92.88 252 ALA A CA 1
ATOM 1908 C C . ALA A 1 252 ? 2.005 6.079 -9.376 1.00 92.88 252 ALA A C 1
ATOM 1910 O O . ALA A 1 252 ? 1.896 5.579 -8.250 1.00 92.88 252 ALA A O 1
ATOM 1911 N N . GLN A 1 253 ? 0.993 6.129 -10.245 1.00 96.12 253 GLN A N 1
ATOM 1912 C CA . GLN A 1 253 ? -0.355 5.648 -9.935 1.00 96.12 253 GLN A CA 1
ATOM 1913 C C . GLN A 1 253 ? -0.336 4.228 -9.356 1.00 96.12 253 GLN A C 1
ATOM 1915 O O . GLN A 1 253 ? -0.833 3.992 -8.254 1.00 96.12 253 GLN A O 1
ATOM 1920 N N . SER A 1 254 ? 0.348 3.317 -10.045 1.00 98.12 254 SER A N 1
ATOM 1921 C CA . SER A 1 254 ? 0.506 1.909 -9.673 1.00 98.12 254 SER A CA 1
ATOM 1922 C C . SER A 1 254 ? 1.250 1.672 -8.357 1.00 98.12 254 SER A C 1
ATOM 1924 O O . SER A 1 254 ? 1.085 0.621 -7.735 1.00 98.12 254 SER A O 1
ATOM 1926 N N . ALA A 1 255 ? 2.049 2.635 -7.897 1.00 97.75 255 ALA A N 1
ATOM 1927 C CA . ALA A 1 255 ? 2.848 2.495 -6.689 1.00 97.75 255 ALA A CA 1
ATOM 1928 C C . ALA A 1 255 ? 2.194 3.112 -5.447 1.00 97.75 255 ALA A C 1
ATOM 1930 O O . ALA A 1 255 ? 2.585 2.737 -4.338 1.00 97.75 255 ALA A O 1
ATOM 1931 N N . GLY A 1 256 ? 1.257 4.057 -5.597 1.00 96.88 256 GLY A N 1
ATOM 1932 C CA . GLY A 1 256 ? 0.782 4.820 -4.440 1.00 96.88 256 GLY A CA 1
ATOM 1933 C C . GLY A 1 256 ? -0.518 5.617 -4.559 1.00 96.88 256 GLY A C 1
ATOM 1934 O O . GLY A 1 256 ? -0.802 6.367 -3.627 1.00 96.88 256 GLY A O 1
ATOM 1935 N N . SER A 1 257 ? -1.290 5.530 -5.650 1.00 96.75 257 SER A N 1
ATOM 1936 C CA . SER A 1 257 ? -2.450 6.423 -5.867 1.00 96.75 257 SER A CA 1
ATOM 1937 C C . SER A 1 257 ? -3.830 5.824 -5.610 1.00 96.75 257 SER A C 1
ATOM 1939 O O . SER A 1 257 ? -4.819 6.535 -5.800 1.00 96.75 257 SER A O 1
ATOM 1941 N N . LEU A 1 258 ? -3.929 4.570 -5.161 1.00 98.69 258 LEU A N 1
ATOM 1942 C CA . LEU A 1 258 ? -5.219 3.960 -4.853 1.00 98.69 258 LEU A CA 1
ATOM 1943 C C . LEU A 1 258 ? -5.948 4.775 -3.776 1.00 98.69 258 LEU A C 1
ATOM 1945 O O . LEU A 1 258 ? -5.501 4.862 -2.632 1.00 98.69 258 LEU A O 1
ATOM 1949 N N . HIS A 1 259 ? -7.081 5.356 -4.151 1.00 98.75 259 HIS A N 1
ATOM 1950 C CA . HIS A 1 259 ? -8.083 5.872 -3.230 1.00 98.75 259 HIS A CA 1
ATOM 1951 C C . HIS A 1 259 ? -9.077 4.751 -2.948 1.00 98.75 259 HIS A C 1
ATOM 1953 O O . HIS A 1 259 ? -9.479 4.068 -3.883 1.00 98.75 259 HIS A O 1
ATOM 1959 N N . THR A 1 260 ? -9.441 4.531 -1.688 1.00 98.81 260 THR A N 1
ATOM 1960 C CA . THR A 1 260 ? -10.273 3.390 -1.263 1.00 98.81 260 THR A CA 1
ATOM 1961 C C . THR A 1 260 ? -10.978 3.669 0.063 1.00 98.81 260 THR A C 1
ATOM 1963 O O . THR A 1 260 ? -10.650 4.626 0.764 1.00 98.81 260 THR A O 1
ATOM 1966 N N . THR A 1 261 ? -11.910 2.802 0.447 1.00 98.81 261 THR A N 1
ATOM 1967 C CA . THR A 1 261 ? -12.463 2.713 1.808 1.00 98.81 261 THR A CA 1
ATOM 1968 C C . THR A 1 261 ? -11.857 1.528 2.568 1.00 98.81 261 THR A C 1
ATOM 1970 O O . THR A 1 261 ? -11.243 0.639 1.965 1.00 98.81 261 THR A O 1
ATOM 1973 N N . ALA A 1 262 ? -12.053 1.483 3.892 1.00 98.62 262 ALA A N 1
ATOM 1974 C CA . ALA A 1 262 ? -11.653 0.329 4.704 1.00 98.62 262 ALA A CA 1
ATOM 1975 C C . ALA A 1 262 ? -12.396 -0.947 4.269 1.00 98.62 262 ALA A C 1
ATOM 1977 O O . ALA A 1 262 ? -11.788 -2.010 4.149 1.00 98.62 262 ALA A O 1
ATOM 1978 N N . ARG A 1 263 ? -13.686 -0.814 3.929 1.00 98.62 263 ARG A N 1
ATOM 1979 C CA . ARG A 1 263 ? -14.534 -1.895 3.410 1.00 98.62 263 ARG A CA 1
ATOM 1980 C C . ARG A 1 263 ? -13.980 -2.531 2.140 1.00 98.62 263 ARG A C 1
ATOM 1982 O O . ARG A 1 263 ? -13.939 -3.752 2.025 1.00 98.62 263 ARG A O 1
ATOM 1989 N N . ASP A 1 264 ? -13.577 -1.717 1.170 1.00 98.81 264 ASP A N 1
ATOM 1990 C CA . ASP A 1 264 ? -13.083 -2.228 -0.109 1.00 98.81 264 ASP A CA 1
ATOM 1991 C C . ASP A 1 264 ? -11.715 -2.900 0.037 1.00 98.81 264 ASP A C 1
ATOM 1993 O O . ASP A 1 264 ? -11.496 -3.970 -0.528 1.00 98.81 264 ASP A O 1
ATOM 1997 N N . LEU A 1 265 ? -10.819 -2.353 0.865 1.00 98.75 265 LEU A N 1
ATOM 1998 C CA . LEU A 1 265 ? -9.572 -3.050 1.194 1.00 98.75 265 LEU A CA 1
ATOM 1999 C C . LEU A 1 265 ? -9.816 -4.347 1.969 1.00 98.75 265 LEU A C 1
ATOM 2001 O O . LEU A 1 265 ? -9.074 -5.309 1.784 1.00 98.75 265 LEU A O 1
ATOM 2005 N N . ALA A 1 266 ? -10.862 -4.415 2.794 1.00 98.81 266 ALA A N 1
ATOM 2006 C CA . ALA A 1 266 ? -11.228 -5.657 3.460 1.00 98.81 266 ALA A CA 1
ATOM 2007 C C . ALA A 1 266 ? -11.725 -6.708 2.457 1.00 98.81 266 ALA A C 1
ATOM 2009 O O . ALA A 1 266 ? -11.368 -7.877 2.575 1.00 98.81 266 ALA A O 1
ATOM 2010 N N . ARG A 1 267 ? -12.466 -6.305 1.413 1.00 98.75 267 ARG A N 1
ATOM 2011 C CA . ARG A 1 267 ? -12.817 -7.197 0.289 1.00 98.75 267 ARG A CA 1
ATOM 2012 C C . ARG A 1 267 ? -11.576 -7.708 -0.436 1.00 98.75 267 ARG A C 1
ATOM 2014 O O . ARG A 1 267 ? -11.502 -8.899 -0.721 1.00 98.75 267 ARG A O 1
ATOM 2021 N N . PHE A 1 268 ? -10.593 -6.842 -0.678 1.00 98.88 268 PHE A N 1
ATOM 2022 C CA . PHE A 1 268 ? -9.308 -7.248 -1.248 1.00 98.88 268 PHE A CA 1
ATOM 2023 C C . PHE A 1 268 ? -8.579 -8.268 -0.359 1.00 98.88 268 PHE A C 1
ATOM 2025 O O . PHE A 1 268 ? -8.138 -9.306 -0.848 1.00 98.88 268 PHE A O 1
ATOM 2032 N N . ALA A 1 269 ? -8.503 -8.031 0.952 1.00 98.75 269 ALA A N 1
ATOM 2033 C CA . ALA A 1 269 ? -7.908 -8.977 1.897 1.00 98.75 269 ALA A CA 1
ATOM 2034 C C . ALA A 1 269 ? -8.655 -10.325 1.918 1.00 98.75 269 ALA A C 1
ATOM 2036 O O . ALA A 1 269 ? -8.029 -11.379 1.845 1.00 98.75 269 ALA A O 1
ATOM 2037 N N . ILE A 1 270 ? -9.992 -10.310 1.928 1.00 98.75 270 ILE A N 1
ATOM 2038 C CA . ILE A 1 270 ? -10.821 -11.523 1.842 1.00 98.75 270 ILE A CA 1
ATOM 2039 C C . ILE A 1 270 ? -10.561 -12.280 0.535 1.00 98.75 270 ILE A C 1
ATOM 2041 O O . ILE A 1 270 ? -10.433 -13.503 0.556 1.00 98.75 270 ILE A O 1
ATOM 2045 N N . ALA A 1 271 ? -10.426 -11.579 -0.593 1.00 98.62 271 ALA A N 1
ATOM 2046 C CA . ALA A 1 271 ? -10.141 -12.195 -1.887 1.00 98.62 271 ALA A CA 1
ATOM 2047 C C . ALA A 1 271 ? -8.772 -12.896 -1.939 1.00 98.62 271 ALA A C 1
ATOM 2049 O O . ALA A 1 271 ? -8.602 -13.830 -2.716 1.00 98.62 271 ALA A O 1
ATOM 2050 N N . ASN A 1 272 ? -7.813 -12.487 -1.100 1.00 98.44 272 ASN A N 1
ATOM 2051 C CA . ASN A 1 272 ? -6.536 -13.188 -0.948 1.00 98.44 272 ASN A CA 1
ATOM 2052 C C . ASN A 1 272 ? -6.652 -14.472 -0.104 1.00 98.44 272 ASN A C 1
ATOM 2054 O O . ASN A 1 272 ? -5.798 -15.347 -0.214 1.00 98.44 272 ASN A O 1
ATOM 2058 N N . MET A 1 273 ? -7.680 -14.606 0.738 1.00 97.12 273 MET A N 1
ATOM 2059 C CA . MET A 1 273 ? -7.877 -15.779 1.605 1.00 97.12 273 MET A CA 1
ATOM 2060 C C . MET A 1 273 ? -8.852 -16.799 1.006 1.00 97.12 273 MET A C 1
ATOM 2062 O O . MET A 1 273 ? -8.716 -18.007 1.219 1.00 97.12 273 MET A O 1
ATOM 2066 N N . ASN A 1 274 ? -9.809 -16.321 0.213 1.00 95.38 274 ASN A N 1
ATOM 2067 C CA . ASN A 1 274 ? -10.913 -17.103 -0.325 1.00 95.38 274 ASN A CA 1
ATOM 2068 C C . ASN A 1 274 ? -10.829 -17.252 -1.846 1.00 95.38 274 ASN A C 1
ATOM 2070 O O . ASN A 1 274 ? -10.090 -16.548 -2.534 1.00 95.38 274 ASN A O 1
ATOM 2074 N N . ASP A 1 275 ? -11.638 -18.165 -2.378 1.00 96.19 275 ASP A N 1
ATOM 2075 C CA . ASP A 1 275 ? -11.832 -18.248 -3.821 1.00 96.19 275 ASP A CA 1
ATOM 2076 C C . ASP A 1 275 ? -12.485 -16.953 -4.321 1.00 96.19 275 ASP A C 1
ATOM 2078 O O . ASP A 1 275 ? -13.399 -16.405 -3.697 1.00 96.19 275 ASP A O 1
ATOM 2082 N N . ASN A 1 276 ? -11.992 -16.446 -5.445 1.00 97.75 276 ASN A N 1
ATOM 2083 C CA . ASN A 1 276 ? -12.383 -15.158 -6.002 1.00 97.75 276 ASN A CA 1
ATOM 2084 C C . ASN A 1 276 ? -12.430 -15.245 -7.544 1.00 97.75 276 ASN A C 1
ATOM 2086 O O . ASN A 1 276 ? -11.910 -16.201 -8.123 1.00 97.75 276 ASN A O 1
ATOM 2090 N N . PRO A 1 277 ? -13.058 -14.278 -8.235 1.00 97.81 277 PRO A N 1
ATOM 2091 C CA . PRO A 1 277 ? -13.252 -14.349 -9.685 1.00 97.81 277 PRO A CA 1
ATOM 2092 C C . PRO A 1 277 ? -12.055 -13.861 -10.525 1.00 97.81 277 PRO A C 1
ATOM 2094 O O . PRO A 1 277 ? -12.182 -13.783 -11.746 1.00 97.81 277 PRO A O 1
ATOM 2097 N N . VAL A 1 278 ? -10.929 -13.477 -9.914 1.00 98.62 278 VAL A N 1
ATOM 2098 C CA . VAL A 1 278 ? -9.800 -12.828 -10.606 1.00 98.62 278 VAL A CA 1
ATOM 2099 C C . VAL A 1 278 ? -8.581 -13.744 -10.677 1.00 98.62 278 VAL A C 1
ATOM 2101 O O . VAL A 1 278 ? -8.113 -14.046 -11.775 1.00 98.62 278 VAL A O 1
ATOM 2104 N N . LEU A 1 279 ? -8.074 -14.188 -9.525 1.00 98.69 279 LEU A N 1
ATOM 2105 C CA . LEU A 1 279 ? -6.874 -15.017 -9.426 1.00 98.69 279 LEU A CA 1
ATOM 2106 C C . LEU A 1 279 ? -7.208 -16.394 -8.865 1.00 98.69 279 LEU A C 1
ATOM 2108 O O . LEU A 1 279 ? -7.995 -16.535 -7.928 1.00 98.69 279 LEU A O 1
ATOM 2112 N N . THR A 1 280 ? -6.564 -17.413 -9.423 1.00 98.62 280 THR A N 1
ATOM 2113 C CA . THR A 1 280 ? -6.633 -18.782 -8.914 1.00 98.62 280 THR A CA 1
ATOM 2114 C C . THR A 1 280 ? -5.876 -18.919 -7.595 1.00 98.62 280 THR A C 1
ATOM 2116 O O . THR A 1 280 ? -4.971 -18.143 -7.283 1.00 98.62 280 THR A O 1
ATOM 2119 N N . ARG A 1 281 ? -6.198 -19.970 -6.832 1.00 97.56 281 ARG A N 1
ATOM 2120 C CA . ARG A 1 281 ? -5.469 -20.311 -5.604 1.00 97.56 281 ARG A CA 1
ATOM 2121 C C . ARG A 1 281 ? -3.974 -20.537 -5.852 1.00 97.56 281 ARG A C 1
ATOM 2123 O O . ARG A 1 281 ? -3.165 -20.162 -5.015 1.00 97.56 281 ARG A O 1
ATOM 2130 N N . GLU A 1 282 ? -3.618 -21.134 -6.988 1.00 98.25 282 GLU A N 1
ATOM 2131 C CA . GLU A 1 282 ? -2.223 -21.361 -7.382 1.00 98.25 282 GLU A CA 1
ATOM 2132 C C . GLU A 1 282 ? -1.473 -20.037 -7.551 1.00 98.25 282 GLU A C 1
ATOM 2134 O O . GLU A 1 282 ? -0.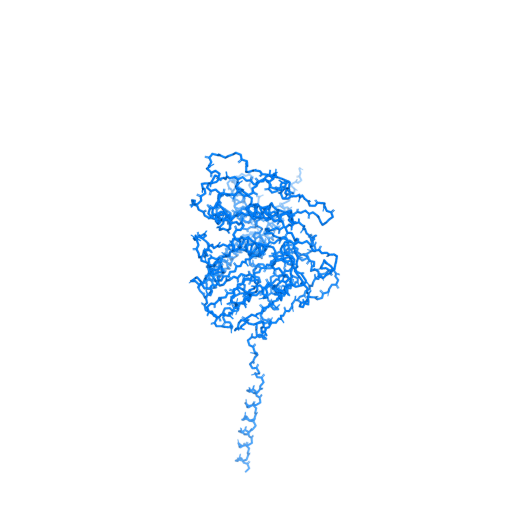422 -19.848 -6.943 1.00 98.25 282 GLU A O 1
ATOM 2139 N N . THR A 1 283 ? -2.062 -19.086 -8.279 1.00 98.56 283 THR A N 1
ATOM 2140 C CA . THR A 1 283 ? -1.480 -17.752 -8.460 1.00 98.56 283 THR A CA 1
ATOM 2141 C C . THR A 1 283 ? -1.346 -17.001 -7.137 1.00 98.56 283 THR A C 1
ATOM 2143 O O . THR A 1 283 ? -0.303 -16.406 -6.887 1.00 98.56 283 THR A O 1
ATOM 2146 N N . LEU A 1 284 ? -2.350 -17.060 -6.253 1.00 98.31 284 LEU A N 1
ATOM 2147 C CA . LEU A 1 284 ? -2.258 -16.446 -4.921 1.00 98.31 284 LEU A CA 1
ATOM 2148 C C . LEU A 1 284 ? -1.139 -17.065 -4.078 1.00 98.31 284 LEU A C 1
ATOM 2150 O O . LEU A 1 284 ? -0.369 -16.336 -3.461 1.00 98.31 284 LEU A O 1
ATOM 2154 N N . ASN A 1 285 ? -1.000 -18.391 -4.095 1.00 96.88 285 ASN A N 1
ATOM 2155 C CA . ASN A 1 285 ? 0.076 -19.067 -3.376 1.00 96.88 285 ASN A CA 1
ATOM 2156 C C . ASN A 1 285 ? 1.457 -18.640 -3.897 1.00 96.88 285 ASN A C 1
ATOM 2158 O O . ASN A 1 285 ? 2.355 -18.396 -3.092 1.00 96.88 285 ASN A O 1
ATOM 2162 N N . GLU A 1 286 ? 1.635 -18.497 -5.217 1.00 98.06 286 GLU A N 1
ATOM 2163 C CA . GLU A 1 286 ? 2.880 -17.954 -5.779 1.00 98.06 286 GLU A CA 1
ATOM 2164 C C . GLU A 1 286 ? 3.110 -16.504 -5.328 1.00 98.06 286 GLU A C 1
ATOM 2166 O O . GLU A 1 286 ? 4.227 -16.149 -4.953 1.00 98.06 286 GLU A O 1
ATOM 2171 N N . MET A 1 287 ? 2.056 -15.682 -5.286 1.00 98.19 287 MET A N 1
ATOM 2172 C CA . MET A 1 287 ? 2.159 -14.299 -4.820 1.00 98.19 287 MET A CA 1
ATOM 2173 C C . MET A 1 287 ? 2.572 -14.172 -3.360 1.00 98.19 287 MET A C 1
ATOM 2175 O O . MET A 1 287 ? 3.301 -13.248 -3.017 1.00 98.19 287 MET A O 1
ATOM 2179 N N . HIS A 1 288 ? 2.075 -15.069 -2.512 1.00 97.56 288 HIS A N 1
ATOM 2180 C CA . HIS A 1 288 ? 2.247 -15.032 -1.060 1.00 97.56 288 HIS A CA 1
ATOM 2181 C C . HIS A 1 288 ? 3.520 -15.730 -0.581 1.00 97.56 288 HIS A C 1
ATOM 2183 O O . HIS A 1 288 ? 3.888 -15.585 0.582 1.00 97.56 288 HIS A O 1
ATOM 2189 N N . THR A 1 289 ? 4.193 -16.483 -1.454 1.00 96.62 289 THR A N 1
ATOM 2190 C CA . THR A 1 289 ? 5.417 -17.206 -1.099 1.00 96.62 289 THR A CA 1
ATOM 2191 C C . THR A 1 289 ? 6.569 -16.217 -0.858 1.00 96.62 289 THR A C 1
ATOM 2193 O O . THR A 1 289 ? 6.896 -15.442 -1.764 1.00 96.62 289 THR A O 1
ATOM 2196 N N . PRO A 1 290 ? 7.208 -16.226 0.329 1.00 96.44 290 PRO A N 1
ATOM 2197 C CA . PRO A 1 290 ? 8.374 -15.390 0.610 1.00 96.44 290 PRO A CA 1
ATOM 2198 C C . PRO A 1 290 ? 9.534 -15.636 -0.364 1.00 96.44 290 PRO A C 1
ATOM 2200 O O . PRO A 1 290 ? 9.839 -16.776 -0.712 1.00 96.44 290 PRO A O 1
ATOM 2203 N N . ILE A 1 291 ? 10.194 -14.558 -0.790 1.00 96.56 291 ILE A N 1
ATOM 2204 C CA . ILE A 1 291 ? 11.325 -14.575 -1.732 1.00 96.56 291 ILE A CA 1
ATOM 2205 C C . ILE A 1 291 ? 12.621 -14.147 -1.045 1.00 96.56 291 ILE A C 1
ATOM 2207 O O . ILE A 1 291 ? 13.677 -14.720 -1.310 1.00 96.56 291 ILE A O 1
ATOM 2211 N N . ILE A 1 292 ? 12.560 -13.124 -0.191 1.00 95.94 292 ILE A N 1
ATOM 2212 C CA . ILE A 1 292 ? 13.743 -12.565 0.467 1.00 95.94 292 ILE A CA 1
ATOM 2213 C C . ILE A 1 292 ? 13.389 -11.981 1.835 1.00 95.94 292 ILE A C 1
ATOM 2215 O O . ILE A 1 292 ? 12.333 -11.371 1.996 1.00 95.94 292 ILE A O 1
ATOM 2219 N N . ASP A 1 293 ? 14.286 -12.125 2.809 1.00 94.62 293 ASP A N 1
ATOM 2220 C CA . ASP A 1 293 ? 14.210 -11.381 4.069 1.00 94.62 293 ASP A CA 1
ATOM 2221 C C . ASP A 1 293 ? 14.546 -9.905 3.807 1.00 94.62 293 ASP A C 1
ATOM 2223 O O . ASP A 1 293 ? 15.559 -9.574 3.187 1.00 94.62 293 ASP A O 1
ATOM 2227 N N . THR A 1 294 ? 13.689 -9.003 4.277 1.00 91.31 294 THR A N 1
ATOM 2228 C CA . THR A 1 294 ? 13.894 -7.554 4.135 1.00 91.31 294 THR A CA 1
ATOM 2229 C C . THR A 1 294 ? 14.995 -7.021 5.053 1.00 91.31 294 THR A C 1
ATOM 2231 O O . THR A 1 294 ? 15.474 -5.909 4.846 1.00 91.31 294 THR A O 1
ATOM 2234 N N . GLY A 1 295 ? 15.376 -7.773 6.092 1.00 87.19 295 GLY A N 1
ATOM 2235 C CA . GLY A 1 295 ? 16.253 -7.323 7.173 1.00 87.19 295 GLY A CA 1
ATOM 2236 C C . GLY A 1 295 ? 15.543 -6.479 8.239 1.00 87.19 295 GLY A C 1
ATOM 2237 O O . GLY A 1 295 ? 16.181 -6.034 9.191 1.00 87.19 295 GLY A O 1
ATOM 2238 N N . PHE A 1 296 ? 14.226 -6.273 8.113 1.00 83.06 296 PHE A N 1
ATOM 2239 C CA . PHE A 1 296 ? 13.411 -5.437 9.007 1.00 83.06 296 PHE A CA 1
ATOM 2240 C C . PHE A 1 296 ? 12.318 -6.232 9.742 1.00 83.06 296 PHE A C 1
ATOM 2242 O O . PHE A 1 296 ? 11.269 -5.691 10.095 1.00 83.06 296 PHE A O 1
ATOM 2249 N N . GLY A 1 297 ? 12.558 -7.528 9.977 1.00 82.31 297 GLY A N 1
ATOM 2250 C CA . GLY A 1 297 ? 11.619 -8.411 10.680 1.00 82.31 297 GLY A CA 1
ATOM 2251 C C . GLY A 1 297 ? 10.395 -8.800 9.846 1.00 82.31 297 GLY A C 1
ATOM 2252 O O . GLY A 1 297 ? 9.341 -9.097 10.405 1.00 82.31 297 GLY A O 1
ATOM 2253 N N . SER A 1 298 ? 10.534 -8.763 8.520 1.00 90.50 298 SER A N 1
ATOM 2254 C CA . SER A 1 298 ? 9.526 -9.196 7.551 1.00 90.50 298 SER A CA 1
ATOM 2255 C C . SER A 1 298 ? 10.209 -9.793 6.325 1.00 90.50 298 SER A C 1
ATOM 2257 O O . SER A 1 298 ? 11.344 -9.433 6.009 1.00 90.50 298 SER A O 1
ATOM 2259 N N . GLU A 1 299 ? 9.515 -10.660 5.610 1.00 95.81 299 GLU A N 1
ATOM 2260 C CA . GLU A 1 299 ? 9.937 -11.159 4.305 1.00 95.81 299 GLU A CA 1
ATOM 2261 C C . GLU A 1 299 ? 9.149 -10.452 3.200 1.00 95.81 299 GLU A C 1
ATOM 2263 O O . GLU A 1 299 ? 8.033 -9.979 3.415 1.00 95.81 299 GLU A O 1
ATOM 2268 N N . MET A 1 300 ? 9.719 -10.369 2.003 1.00 97.19 300 MET A N 1
ATOM 2269 C CA . MET A 1 300 ? 9.053 -9.836 0.820 1.00 97.19 300 MET A CA 1
ATOM 2270 C C . MET A 1 300 ? 8.655 -10.978 -0.114 1.00 97.19 300 MET A C 1
ATOM 2272 O O . MET A 1 300 ? 9.452 -11.874 -0.391 1.00 97.19 300 MET A O 1
ATOM 2276 N N . SER A 1 301 ? 7.434 -10.912 -0.630 1.00 98.19 301 SER A N 1
ATOM 2277 C CA . SER A 1 301 ? 6.871 -11.801 -1.655 1.00 98.19 301 SER A CA 1
ATOM 2278 C C . SER A 1 301 ? 6.491 -10.982 -2.903 1.00 98.19 301 SER A C 1
ATOM 2280 O O . SER A 1 301 ? 7.012 -9.879 -3.093 1.00 98.19 301 SER A O 1
ATOM 2282 N N . LEU A 1 302 ? 5.609 -11.465 -3.785 1.00 98.69 302 LEU A N 1
ATOM 2283 C CA . LEU A 1 302 ? 5.209 -10.706 -4.978 1.00 98.69 302 LEU A CA 1
ATOM 2284 C C . LEU A 1 302 ? 4.169 -9.637 -4.612 1.00 98.69 302 LEU A C 1
ATOM 2286 O O . LEU A 1 302 ? 2.961 -9.834 -4.735 1.00 98.69 302 LEU A O 1
ATOM 2290 N N . GLY A 1 303 ? 4.659 -8.485 -4.155 1.00 98.06 303 GLY A N 1
ATOM 2291 C CA . GLY A 1 303 ? 3.843 -7.327 -3.784 1.00 98.06 303 GLY A CA 1
ATOM 2292 C C . GLY A 1 303 ? 3.262 -7.336 -2.377 1.00 98.06 303 GLY A C 1
ATOM 2293 O O . GLY A 1 303 ? 2.482 -6.440 -2.060 1.00 98.06 303 GLY A O 1
ATOM 2294 N N . PHE A 1 304 ? 3.670 -8.276 -1.523 1.00 98.50 304 PHE A N 1
ATOM 2295 C CA . PHE A 1 304 ? 3.287 -8.302 -0.112 1.00 98.50 304 PHE A CA 1
ATOM 2296 C C . PHE A 1 304 ? 4.489 -8.489 0.807 1.00 98.50 304 PHE A C 1
ATOM 2298 O O . PHE A 1 304 ? 5.425 -9.227 0.493 1.00 98.50 304 PHE A O 1
ATOM 2305 N N . PHE A 1 305 ? 4.400 -7.872 1.980 1.00 97.69 305 PHE A N 1
ATOM 2306 C CA . PHE A 1 305 ? 5.213 -8.231 3.130 1.00 97.69 305 PHE A CA 1
ATOM 2307 C C . PHE A 1 305 ? 4.579 -9.416 3.852 1.00 97.69 305 PHE A C 1
ATOM 2309 O O . PHE A 1 305 ? 3.351 -9.498 3.966 1.00 97.69 305 PHE A O 1
ATOM 2316 N N . VAL A 1 306 ? 5.428 -10.301 4.359 1.00 95.94 306 VAL A N 1
ATOM 2317 C CA . VAL A 1 306 ? 5.046 -11.478 5.129 1.00 95.94 306 VAL A CA 1
ATOM 2318 C C . VAL A 1 306 ? 5.711 -11.407 6.502 1.00 95.94 306 VAL A C 1
ATOM 2320 O O . VAL A 1 306 ? 6.909 -11.166 6.630 1.00 95.94 306 VAL A O 1
ATOM 2323 N N . GLU A 1 307 ? 4.910 -11.565 7.547 1.00 91.25 307 GLU A N 1
ATOM 2324 C CA . GLU A 1 307 ? 5.297 -11.439 8.950 1.00 91.25 307 GLU A CA 1
ATOM 2325 C C . GLU A 1 307 ? 4.654 -12.559 9.779 1.00 91.25 307 GLU A C 1
ATOM 2327 O O . GLU A 1 307 ? 3.885 -13.372 9.263 1.00 91.25 307 GLU A O 1
ATOM 2332 N N . GLY A 1 308 ? 4.952 -12.600 11.082 1.00 81.81 308 GLY A N 1
ATOM 2333 C CA . GLY A 1 308 ? 4.318 -13.544 12.005 1.00 81.81 308 GLY A CA 1
ATOM 2334 C C . GLY A 1 308 ? 4.568 -14.995 11.608 1.00 81.81 308 GLY A C 1
ATOM 2335 O O . GLY A 1 308 ? 3.623 -15.751 11.410 1.00 81.81 308 GLY A O 1
ATOM 2336 N N . GLU A 1 309 ? 5.845 -15.347 11.423 1.00 81.50 309 GLU A N 1
ATOM 2337 C CA . GLU A 1 309 ? 6.285 -16.695 11.027 1.00 81.50 309 GLU A CA 1
ATOM 2338 C C . GLU A 1 309 ? 5.716 -17.160 9.674 1.00 81.50 309 GLU A C 1
ATOM 2340 O O . GLU A 1 309 ? 5.414 -18.337 9.477 1.00 81.50 309 GLU A O 1
ATOM 2345 N N . GLY A 1 310 ? 5.548 -16.231 8.729 1.00 82.75 310 GLY A N 1
ATOM 2346 C CA . GLY A 1 310 ? 5.053 -16.550 7.390 1.00 82.75 310 GLY A CA 1
ATOM 2347 C C . GLY A 1 310 ? 3.526 -16.526 7.258 1.00 82.75 310 GLY A C 1
ATOM 2348 O O . GLY A 1 310 ? 3.004 -16.888 6.207 1.00 82.75 310 GLY A O 1
ATOM 2349 N N . GLN A 1 311 ? 2.792 -16.150 8.313 1.00 88.50 311 GLN A N 1
ATOM 2350 C CA . GLN A 1 311 ? 1.335 -16.319 8.368 1.00 88.50 311 GLN A CA 1
ATOM 2351 C C . GLN A 1 311 ? 0.529 -15.029 8.217 1.00 88.50 311 GLN A C 1
ATOM 2353 O O . GLN A 1 311 ? -0.666 -15.112 7.920 1.00 88.50 311 GLN A O 1
ATOM 2358 N N . LEU A 1 312 ? 1.136 -13.857 8.423 1.00 94.94 312 LEU A N 1
ATOM 2359 C CA . LEU A 1 312 ? 0.496 -12.560 8.202 1.00 94.94 312 LEU A CA 1
ATOM 2360 C C . LEU A 1 312 ? 1.031 -11.922 6.932 1.00 94.94 312 LEU A C 1
ATOM 2362 O O . LEU A 1 312 ? 2.186 -11.518 6.866 1.00 94.94 312 LEU A O 1
ATOM 2366 N N . ILE A 1 313 ? 0.159 -11.790 5.944 1.00 97.75 313 ILE A N 1
ATOM 2367 C CA . ILE A 1 313 ? 0.468 -11.241 4.631 1.00 97.75 313 ILE A CA 1
ATOM 2368 C C . ILE A 1 313 ? -0.208 -9.884 4.529 1.00 97.75 313 ILE A C 1
ATOM 2370 O O . ILE A 1 313 ? -1.355 -9.710 4.948 1.00 97.75 313 ILE A O 1
ATOM 2374 N N . GLY A 1 314 ? 0.485 -8.892 3.988 1.00 97.81 314 GLY A N 1
ATOM 2375 C CA . GLY A 1 314 ? -0.099 -7.570 3.878 1.00 97.81 314 GLY A CA 1
ATOM 2376 C C . GLY A 1 314 ? 0.819 -6.523 3.290 1.00 97.81 314 GLY A C 1
ATOM 2377 O O . GLY A 1 314 ? 1.859 -6.813 2.706 1.00 97.81 314 GLY A O 1
ATOM 2378 N N . HIS A 1 315 ? 0.402 -5.273 3.440 1.00 98.44 315 HIS A N 1
ATOM 2379 C CA . HIS A 1 315 ? 1.193 -4.125 3.034 1.00 98.44 315 HIS A CA 1
ATOM 2380 C C . HIS A 1 315 ? 0.800 -2.903 3.872 1.00 98.44 315 HIS A C 1
ATOM 2382 O O . HIS A 1 315 ? -0.361 -2.736 4.260 1.00 98.44 315 HIS A O 1
ATOM 2388 N N . SER A 1 316 ? 1.768 -2.030 4.145 1.00 97.31 316 SER A N 1
ATOM 2389 C CA . SER A 1 316 ? 1.537 -0.714 4.747 1.00 97.31 316 SER A CA 1
ATOM 2390 C C . SER A 1 316 ? 1.596 0.400 3.700 1.00 97.31 316 SER A C 1
ATOM 2392 O O . SER A 1 316 ? 2.034 0.217 2.564 1.00 97.31 316 SER A O 1
ATOM 2394 N N . GLY A 1 317 ? 1.121 1.584 4.048 1.00 97.12 317 GLY A N 1
ATOM 2395 C CA . GLY A 1 317 ? 1.050 2.709 3.140 1.00 97.12 317 GLY A CA 1
ATOM 2396 C C . GLY A 1 317 ? 1.290 4.015 3.870 1.00 97.12 317 GLY A C 1
ATOM 2397 O O . GLY A 1 317 ? 0.645 4.300 4.872 1.00 97.12 317 GLY A O 1
ATOM 2398 N N . SER A 1 318 ? 2.183 4.832 3.319 1.00 96.31 318 SER A N 1
ATOM 2399 C CA . SER A 1 318 ? 2.435 6.187 3.789 1.00 96.31 318 SER A CA 1
ATOM 2400 C C . SER A 1 318 ? 2.497 7.128 2.594 1.00 96.31 318 SER A C 1
ATOM 2402 O O . SER A 1 318 ? 3.421 7.049 1.787 1.00 96.31 318 SER A O 1
ATOM 2404 N N . ASN A 1 319 ? 1.496 7.999 2.493 1.00 96.19 319 ASN A N 1
ATOM 2405 C CA . ASN A 1 319 ? 1.548 9.210 1.680 1.00 96.19 319 ASN A CA 1
ATOM 2406 C C . ASN A 1 319 ? 1.502 10.410 2.634 1.00 96.19 319 ASN A C 1
ATOM 2408 O O . ASN A 1 319 ? 1.230 10.271 3.833 1.00 96.19 319 ASN A O 1
ATOM 2412 N N . ARG A 1 320 ? 1.778 11.607 2.119 1.00 93.81 320 ARG A N 1
ATOM 2413 C CA . ARG A 1 320 ? 1.714 12.827 2.924 1.00 93.81 320 ARG A CA 1
ATOM 2414 C C . ARG A 1 320 ? 0.304 12.991 3.505 1.00 93.81 320 ARG A C 1
ATOM 2416 O O . ARG A 1 320 ? -0.664 13.040 2.753 1.00 93.81 320 ARG A O 1
ATOM 2423 N N . GLY A 1 321 ? 0.202 13.032 4.831 1.00 94.44 321 GLY A N 1
ATOM 2424 C CA . GLY A 1 321 ? -1.059 13.110 5.579 1.00 94.44 321 GLY A CA 1
ATOM 2425 C C . GLY A 1 321 ? -1.966 11.882 5.519 1.00 94.44 321 GLY A C 1
ATOM 2426 O O . GLY A 1 321 ? -3.135 11.998 5.869 1.00 94.44 321 GLY A O 1
ATOM 2427 N N . TRP A 1 322 ? -1.447 10.719 5.116 1.00 97.19 322 TRP A N 1
ATOM 2428 C CA . TRP A 1 322 ? -2.188 9.456 5.107 1.00 97.19 322 TRP A CA 1
ATOM 2429 C C . TRP A 1 322 ? -1.331 8.309 5.631 1.00 97.19 322 TRP A C 1
ATOM 2431 O O . TRP A 1 322 ? -0.152 8.198 5.270 1.00 97.19 322 TRP A O 1
ATOM 2441 N N . LYS A 1 323 ? -1.916 7.439 6.456 1.00 98.12 323 LYS A N 1
ATOM 2442 C CA . LYS A 1 323 ? -1.281 6.192 6.910 1.00 98.12 323 LYS A CA 1
ATOM 2443 C C . LYS A 1 323 ? -2.278 5.057 6.814 1.00 98.12 323 LYS A C 1
ATOM 2445 O O . LYS A 1 323 ? -3.437 5.220 7.192 1.00 98.12 323 LYS A O 1
ATOM 2450 N N . ALA A 1 324 ? -1.828 3.932 6.287 1.00 98.38 324 ALA A N 1
ATOM 2451 C CA . ALA A 1 324 ? -2.672 2.796 5.980 1.00 98.38 324 ALA A CA 1
ATOM 2452 C C . ALA A 1 324 ? -1.937 1.491 6.273 1.00 98.38 324 ALA A C 1
ATOM 2454 O O . ALA A 1 324 ? -0.727 1.390 6.067 1.00 98.38 324 ALA A O 1
ATOM 2455 N N . ARG A 1 325 ? -2.669 0.465 6.693 1.00 98.50 325 ARG A N 1
ATOM 2456 C CA . ARG A 1 325 ? -2.147 -0.899 6.776 1.00 98.50 325 ARG A CA 1
ATOM 2457 C C . ARG A 1 325 ? -3.271 -1.897 6.578 1.00 98.50 325 ARG A C 1
ATOM 2459 O O . ARG A 1 325 ? -4.360 -1.733 7.123 1.00 98.50 325 ARG A O 1
ATOM 2466 N N . VAL A 1 326 ? -2.978 -2.933 5.805 1.00 98.69 326 VAL A N 1
ATOM 2467 C CA . VAL A 1 326 ? -3.803 -4.132 5.684 1.00 98.69 326 VAL A CA 1
ATOM 2468 C C . VAL A 1 326 ? -2.926 -5.338 5.974 1.00 98.69 326 VAL A C 1
ATOM 2470 O O . VAL A 1 326 ? -1.845 -5.452 5.396 1.00 98.69 326 VAL A O 1
ATOM 2473 N N . GLN A 1 327 ? -3.369 -6.223 6.863 1.00 97.56 327 GLN A N 1
ATOM 2474 C CA . GLN A 1 327 ? -2.799 -7.565 6.993 1.00 97.56 327 GLN A CA 1
ATOM 2475 C C . GLN A 1 327 ? -3.906 -8.592 7.151 1.00 97.56 327 GLN A C 1
ATOM 2477 O O . GLN A 1 327 ? -4.966 -8.303 7.703 1.00 97.56 327 GLN A O 1
ATOM 2482 N N . PHE A 1 328 ? -3.645 -9.794 6.667 1.00 98.00 328 PHE A N 1
ATOM 2483 C CA . PHE A 1 328 ? -4.558 -10.919 6.732 1.00 98.00 328 PHE A CA 1
ATOM 2484 C C . PHE A 1 328 ? -3.777 -12.230 6.829 1.00 98.00 328 PHE A C 1
ATOM 2486 O O . PHE A 1 328 ? -2.592 -12.287 6.505 1.00 98.00 328 PHE A O 1
ATOM 2493 N N . SER A 1 329 ? -4.445 -13.289 7.272 1.00 96.94 329 SER A N 1
ATOM 2494 C CA . SER A 1 329 ? -3.880 -14.633 7.337 1.00 96.94 329 SER A CA 1
ATOM 2495 C C . SER A 1 329 ? -4.794 -15.624 6.624 1.00 96.94 329 SER A C 1
ATOM 2497 O O . SER A 1 329 ? -5.859 -15.940 7.160 1.00 96.94 329 SER A O 1
ATOM 2499 N N . PRO A 1 330 ? -4.391 -16.174 5.463 1.00 94.38 330 PRO A N 1
ATOM 2500 C CA . PRO A 1 330 ? -5.142 -17.243 4.806 1.00 94.38 330 PRO A CA 1
ATOM 2501 C C . PRO A 1 330 ? -5.276 -18.504 5.669 1.00 94.38 330 PRO A C 1
ATOM 2503 O O . PRO A 1 330 ? -6.256 -19.231 5.541 1.00 94.38 330 PRO A O 1
ATOM 2506 N N . ALA A 1 331 ? -4.314 -18.760 6.566 1.00 92.69 331 ALA A N 1
ATOM 2507 C CA . ALA A 1 331 ? -4.335 -19.921 7.455 1.00 92.69 331 ALA A CA 1
ATOM 2508 C C . ALA A 1 331 ? -5.451 -19.824 8.510 1.00 92.69 331 ALA A C 1
ATOM 2510 O O . ALA A 1 331 ? -6.134 -20.812 8.778 1.00 92.69 331 ALA A O 1
ATOM 2511 N N . SER A 1 332 ? -5.656 -18.629 9.068 1.00 92.94 332 SER A N 1
ATOM 2512 C CA . SER A 1 332 ? -6.628 -18.390 10.144 1.00 92.94 332 SER A CA 1
ATOM 2513 C C . SER A 1 332 ? -7.909 -17.686 9.674 1.00 92.94 332 SER A C 1
ATOM 2515 O O . SER A 1 332 ? -8.847 -17.547 10.454 1.00 92.94 332 SER A O 1
ATOM 2517 N N . ASN A 1 333 ? -7.989 -17.268 8.405 1.00 94.69 333 ASN A N 1
ATOM 2518 C CA . ASN A 1 333 ? -9.099 -16.506 7.815 1.00 94.69 333 ASN A CA 1
ATOM 2519 C C . ASN A 1 333 ? -9.454 -15.227 8.591 1.00 94.69 333 ASN A C 1
ATOM 2521 O O . ASN A 1 333 ? -10.625 -14.884 8.768 1.00 94.69 333 ASN A O 1
ATOM 2525 N N . VAL A 1 334 ? -8.428 -14.521 9.054 1.00 97.12 334 VAL A N 1
ATOM 2526 C CA . VAL A 1 334 ? -8.540 -13.278 9.828 1.00 97.12 334 VAL A CA 1
ATOM 2527 C C . VAL A 1 334 ? -7.822 -12.143 9.115 1.00 97.12 334 VAL A C 1
ATOM 2529 O O . VAL A 1 334 ? -6.897 -12.379 8.339 1.00 97.12 334 VAL A O 1
ATOM 2532 N N . GLY A 1 335 ? -8.201 -10.905 9.402 1.00 97.94 335 GLY A N 1
ATOM 2533 C CA . GLY A 1 335 ? -7.487 -9.741 8.898 1.00 97.94 335 GLY A CA 1
ATOM 2534 C C . GLY A 1 335 ? -7.954 -8.431 9.508 1.00 97.94 335 GLY A C 1
ATOM 2535 O O . GLY A 1 335 ? -9.008 -8.352 10.136 1.00 97.94 335 GLY A O 1
ATOM 2536 N N . LEU A 1 336 ? -7.151 -7.397 9.300 1.00 98.62 336 LEU A N 1
ATOM 2537 C CA . LEU A 1 336 ? -7.399 -6.051 9.783 1.00 98.62 336 LEU A CA 1
ATOM 2538 C C . LEU A 1 336 ? -6.982 -5.037 8.720 1.00 98.62 336 LEU A C 1
ATOM 2540 O O . LEU A 1 336 ? -5.899 -5.127 8.134 1.00 98.62 336 LEU A O 1
ATOM 2544 N N . VAL A 1 337 ? -7.841 -4.045 8.517 1.00 98.81 337 VAL A N 1
ATOM 2545 C CA . VAL A 1 337 ? -7.563 -2.840 7.737 1.00 98.81 337 VAL A CA 1
ATOM 2546 C C . VAL A 1 337 ? -7.653 -1.640 8.665 1.00 98.81 337 VAL A C 1
ATOM 2548 O O . VAL A 1 337 ? -8.654 -1.489 9.358 1.00 98.81 337 VAL A O 1
ATOM 2551 N N . VAL A 1 338 ? -6.651 -0.762 8.632 1.00 98.69 338 VAL A N 1
ATOM 2552 C CA . VAL A 1 338 ? -6.672 0.536 9.321 1.00 98.69 338 VAL A CA 1
ATOM 2553 C C . VAL A 1 338 ? -6.233 1.621 8.345 1.00 98.69 338 VAL A C 1
ATOM 2555 O O . VAL A 1 338 ? -5.189 1.496 7.704 1.00 98.69 338 VAL A O 1
ATOM 2558 N N . LEU A 1 339 ? -7.026 2.687 8.237 1.00 98.75 339 LEU A N 1
ATOM 2559 C CA . LEU A 1 339 ? -6.770 3.860 7.401 1.00 98.75 339 LEU A CA 1
ATOM 2560 C C . LEU A 1 339 ? -6.867 5.124 8.251 1.00 98.75 339 LEU A C 1
ATOM 2562 O O . LEU A 1 339 ? -7.803 5.260 9.031 1.00 98.75 339 LEU A O 1
ATOM 2566 N N . THR A 1 340 ? -5.943 6.065 8.081 1.00 98.56 340 THR A N 1
ATOM 2567 C CA . THR A 1 340 ? -5.932 7.348 8.799 1.00 98.56 340 THR A CA 1
ATOM 2568 C C . THR A 1 340 ? -5.576 8.498 7.863 1.00 98.56 340 THR A C 1
ATOM 2570 O O . THR A 1 340 ? -4.870 8.309 6.868 1.00 98.56 340 THR A O 1
ATOM 2573 N N . ASN A 1 341 ? -6.045 9.701 8.192 1.00 98.25 341 ASN A N 1
ATOM 2574 C CA . ASN A 1 341 ? -5.817 10.926 7.424 1.00 98.25 341 ASN A CA 1
ATOM 2575 C C . ASN A 1 341 ? -4.874 11.911 8.143 1.00 98.25 341 ASN A C 1
ATOM 2577 O O . ASN A 1 341 ? -5.122 13.121 8.172 1.00 98.25 341 ASN A O 1
ATOM 2581 N N . SER A 1 342 ? -3.801 11.412 8.769 1.00 97.31 342 SER A N 1
ATOM 2582 C CA . SER A 1 342 ? -2.785 12.254 9.422 1.00 97.31 342 SER A CA 1
ATOM 2583 C C . SER A 1 342 ? -1.373 11.686 9.293 1.00 97.31 342 SER A C 1
ATOM 2585 O O . SER A 1 342 ? -1.182 10.471 9.309 1.00 97.31 342 SER A O 1
ATOM 2587 N N . GLU A 1 343 ? -0.359 12.554 9.200 1.00 91.88 343 GLU A N 1
ATOM 2588 C CA . GLU A 1 343 ? 1.052 12.125 9.195 1.00 91.88 343 GLU A CA 1
ATOM 2589 C C . GLU A 1 343 ? 1.460 11.398 10.480 1.00 91.88 343 GLU A C 1
ATOM 2591 O O . GLU A 1 343 ? 2.250 10.459 10.425 1.00 91.88 343 GLU A O 1
ATOM 2596 N N . SER A 1 344 ? 0.853 11.771 11.603 1.00 88.94 344 SER A N 1
ATOM 2597 C CA . SER A 1 344 ? 1.006 11.149 12.920 1.00 88.94 344 SER A CA 1
ATOM 2598 C C . SER A 1 344 ? 0.336 9.772 13.064 1.00 88.94 344 SER A C 1
ATOM 2600 O O . SER A 1 344 ? 0.471 9.125 14.100 1.00 88.94 344 SER A O 1
ATOM 2602 N N . GLY A 1 345 ? -0.380 9.292 12.040 1.00 93.50 345 GLY A N 1
ATOM 2603 C CA . GLY A 1 345 ? -1.181 8.067 12.117 1.00 93.50 345 GLY A CA 1
ATOM 2604 C C . GLY A 1 345 ? -0.397 6.755 12.222 1.00 93.50 345 GLY A C 1
ATOM 2605 O O . GLY A 1 345 ? -0.998 5.736 12.540 1.00 93.50 345 GLY A O 1
ATOM 2606 N N . GLU A 1 346 ? 0.918 6.747 11.976 1.00 89.62 346 GLU A N 1
ATOM 2607 C CA . GLU A 1 346 ? 1.731 5.517 11.955 1.00 89.62 346 GLU A CA 1
ATOM 2608 C C . GLU A 1 346 ? 1.709 4.794 13.312 1.00 89.62 346 GLU A C 1
ATOM 2610 O O . GLU A 1 346 ? 1.474 3.588 13.370 1.00 89.62 346 GLU A O 1
ATOM 2615 N N . ALA A 1 347 ? 1.885 5.538 14.409 1.00 86.75 347 ALA A N 1
ATOM 2616 C CA . ALA A 1 347 ? 1.875 4.974 15.757 1.00 86.75 347 ALA A CA 1
ATOM 2617 C C . ALA A 1 347 ? 0.492 4.414 16.124 1.00 86.75 347 ALA A C 1
ATOM 2619 O O . ALA A 1 347 ? 0.400 3.277 16.581 1.00 86.75 347 ALA A O 1
ATOM 2620 N N . LEU A 1 348 ? -0.584 5.151 15.811 1.00 93.62 348 LEU A N 1
ATOM 2621 C CA . LEU A 1 348 ? -1.957 4.672 16.002 1.00 93.62 348 LEU A CA 1
ATOM 2622 C C . LEU A 1 348 ? -2.192 3.370 15.237 1.00 93.62 348 LEU A C 1
ATOM 2624 O O . LEU A 1 348 ? -2.748 2.428 15.797 1.00 93.62 348 LEU A O 1
ATOM 2628 N N . VAL A 1 349 ? -1.763 3.298 13.974 1.00 95.31 349 VAL A N 1
ATOM 2629 C CA . VAL A 1 349 ? -1.876 2.079 13.166 1.00 95.31 349 VAL A CA 1
ATOM 2630 C C . VAL A 1 349 ? -1.119 0.930 13.836 1.00 95.31 349 VAL A C 1
ATOM 2632 O O . VAL A 1 349 ? -1.701 -0.136 14.010 1.00 95.31 349 VAL A O 1
ATOM 2635 N N . SER A 1 350 ? 0.131 1.130 14.261 1.00 91.56 350 SER A N 1
ATOM 2636 C CA . SER A 1 350 ? 0.916 0.072 14.917 1.00 91.56 350 SER A CA 1
ATOM 2637 C C . SER A 1 350 ? 0.249 -0.438 16.198 1.00 91.56 350 SER A C 1
ATOM 2639 O O . SER A 1 350 ? 0.028 -1.640 16.355 1.00 91.56 350 SER A O 1
ATOM 2641 N N . ASP A 1 351 ? -0.161 0.481 17.072 1.00 91.31 351 ASP A N 1
ATOM 2642 C CA . ASP A 1 351 ? -0.821 0.172 18.341 1.00 91.31 351 ASP A CA 1
ATOM 2643 C C . ASP A 1 351 ? -2.152 -0.558 18.125 1.00 91.31 351 ASP A C 1
ATOM 2645 O O . ASP A 1 351 ? -2.480 -1.502 18.844 1.00 91.31 351 ASP A O 1
ATOM 2649 N N . THR A 1 352 ? -2.894 -0.177 17.083 1.00 95.50 352 THR A N 1
ATOM 2650 C CA . THR A 1 352 ? -4.153 -0.823 16.690 1.00 95.50 352 THR A CA 1
ATOM 2651 C C . THR A 1 352 ? -3.929 -2.272 16.248 1.00 95.50 352 THR A C 1
ATOM 2653 O O . THR A 1 352 ? -4.692 -3.156 16.637 1.00 95.50 352 THR A O 1
ATOM 2656 N N . PHE A 1 353 ? -2.861 -2.559 15.496 1.00 95.31 353 PHE A N 1
ATOM 2657 C CA . PHE A 1 353 ? -2.517 -3.932 15.102 1.00 95.31 353 PHE A CA 1
ATOM 2658 C C . PHE A 1 353 ? -2.061 -4.786 16.291 1.00 95.31 353 PHE A C 1
ATOM 2660 O O . PHE A 1 353 ? -2.444 -5.953 16.381 1.00 95.31 353 PHE A O 1
ATOM 2667 N N . CYS A 1 354 ? -1.309 -4.216 17.236 1.00 93.12 354 CYS A N 1
ATOM 2668 C CA . CYS A 1 354 ? -0.960 -4.918 18.472 1.00 93.12 354 CYS A CA 1
ATOM 2669 C C . CYS A 1 354 ? -2.186 -5.186 19.347 1.00 93.12 354 CYS A C 1
ATOM 2671 O O . CYS A 1 354 ? -2.365 -6.297 19.844 1.00 93.12 354 CYS A O 1
ATOM 2673 N N . ARG A 1 355 ? -3.100 -4.216 19.460 1.00 94.25 355 ARG A N 1
ATOM 2674 C CA . ARG A 1 355 ? -4.363 -4.422 20.171 1.00 94.25 355 ARG A CA 1
ATOM 2675 C C . ARG A 1 355 ? -5.211 -5.509 19.518 1.00 94.25 355 ARG A C 1
ATOM 2677 O O . ARG A 1 355 ? -5.812 -6.303 20.234 1.00 94.25 355 ARG A O 1
ATOM 2684 N N . TRP A 1 356 ? -5.254 -5.558 18.188 1.00 95.12 356 TRP A N 1
ATOM 2685 C CA . TRP A 1 356 ? -5.976 -6.593 17.449 1.00 95.12 356 TRP A CA 1
ATOM 2686 C C . TRP A 1 356 ? -5.380 -7.979 17.698 1.00 95.12 356 TRP A C 1
ATOM 2688 O O . TRP A 1 356 ? -6.127 -8.912 17.985 1.00 95.12 356 TRP A O 1
ATOM 2698 N N . ASN A 1 357 ? -4.048 -8.092 17.680 1.00 92.94 357 ASN A N 1
ATOM 2699 C CA . ASN A 1 357 ? -3.348 -9.335 17.996 1.00 92.94 357 ASN A CA 1
ATOM 2700 C C . ASN A 1 357 ? -3.757 -9.910 19.358 1.00 92.94 357 ASN A C 1
ATOM 2702 O O . ASN A 1 357 ? -3.950 -11.120 19.474 1.00 92.94 357 ASN A O 1
ATOM 2706 N N . ASP A 1 358 ? -3.902 -9.042 20.357 1.00 90.56 358 ASP A N 1
ATOM 2707 C CA . ASP A 1 358 ? -4.180 -9.445 21.733 1.00 90.56 358 ASP A CA 1
ATOM 2708 C C . ASP A 1 358 ? -5.676 -9.685 21.981 1.00 90.56 358 ASP A C 1
ATOM 2710 O O . ASP A 1 358 ? -6.052 -10.701 22.558 1.00 90.56 358 ASP A O 1
ATOM 2714 N N . VAL A 1 359 ? -6.546 -8.767 21.542 1.00 89.38 359 VAL A N 1
ATOM 2715 C CA . VAL A 1 359 ? -7.999 -8.824 21.805 1.00 89.38 359 VAL A CA 1
ATOM 2716 C C . VAL A 1 359 ? -8.682 -9.961 21.048 1.00 89.38 359 VAL A C 1
ATOM 2718 O O . VAL A 1 359 ? -9.643 -10.532 21.558 1.00 89.38 359 VAL A O 1
ATOM 2721 N N . PHE A 1 360 ? -8.193 -10.287 19.850 1.00 89.25 360 PHE A N 1
ATOM 2722 C CA . PHE A 1 360 ? -8.743 -11.350 19.005 1.00 89.25 360 PHE A CA 1
ATOM 2723 C C . PHE A 1 360 ? -7.896 -12.629 19.040 1.00 89.25 360 PHE A C 1
ATOM 2725 O O . PHE A 1 360 ? -8.106 -13.518 18.220 1.00 89.25 360 PHE A O 1
ATOM 2732 N N . GLU A 1 361 ? -6.941 -12.721 19.975 1.00 88.38 361 GLU A N 1
ATOM 2733 C CA . GLU A 1 361 ? -6.104 -13.907 20.212 1.00 88.38 361 GLU A CA 1
ATOM 2734 C C . GLU A 1 361 ? -5.398 -14.432 18.943 1.00 88.38 361 GLU A C 1
ATOM 2736 O O . GLU A 1 361 ? -5.223 -15.635 18.757 1.00 88.38 361 GLU A O 1
ATOM 2741 N N . ILE A 1 362 ? -4.966 -13.523 18.059 1.00 89.25 362 ILE A N 1
ATOM 2742 C CA . ILE A 1 362 ? -4.295 -13.874 16.796 1.00 89.25 362 ILE A CA 1
ATOM 2743 C C . ILE A 1 362 ? -2.921 -14.494 17.075 1.00 89.25 362 ILE A C 1
ATOM 2745 O O . ILE A 1 362 ? -2.525 -15.454 16.422 1.00 89.25 362 ILE A O 1
ATOM 2749 N N . GLY A 1 363 ? -2.174 -13.933 18.032 1.00 84.81 363 GLY A N 1
ATOM 2750 C CA . GLY A 1 363 ? -0.878 -14.444 18.498 1.00 84.81 363 GLY A CA 1
ATOM 2751 C C . GLY A 1 363 ? 0.319 -14.247 17.552 1.00 84.81 363 GLY A C 1
ATOM 2752 O O . GLY A 1 363 ? 1.461 -14.377 17.996 1.00 84.81 363 GLY A O 1
ATOM 2753 N N . LEU A 1 364 ? 0.094 -13.880 16.288 1.00 86.62 364 LEU A N 1
ATOM 2754 C CA . LEU A 1 364 ? 1.119 -13.798 15.235 1.00 86.62 364 LEU A CA 1
ATOM 2755 C C . LEU A 1 364 ? 2.013 -12.546 15.302 1.00 86.62 364 LEU A C 1
ATOM 2757 O O . LEU A 1 364 ? 3.064 -12.508 14.667 1.00 86.62 364 LEU A O 1
ATOM 2761 N N . LEU A 1 365 ? 1.636 -11.524 16.075 1.00 86.62 365 LEU A N 1
ATOM 2762 C CA . LEU A 1 365 ? 2.431 -10.302 16.276 1.00 86.62 365 LEU A CA 1
ATOM 2763 C C . LEU A 1 365 ? 3.040 -10.198 17.680 1.00 86.62 365 LEU A C 1
ATOM 2765 O O . LEU A 1 365 ? 3.707 -9.209 17.974 1.00 86.62 365 LEU A O 1
ATOM 2769 N N . THR A 1 366 ? 2.871 -11.213 18.534 1.00 83.75 366 THR A N 1
ATOM 2770 C CA . THR A 1 366 ? 3.237 -11.167 19.963 1.00 83.75 366 THR A CA 1
ATOM 2771 C C . THR A 1 366 ? 4.678 -10.705 20.199 1.00 83.75 366 THR A C 1
ATOM 2773 O O . THR A 1 366 ? 4.915 -9.757 20.946 1.00 83.75 366 THR A O 1
ATOM 2776 N N . THR A 1 367 ? 5.651 -11.321 19.520 1.00 81.69 367 THR A N 1
ATOM 2777 C CA . THR A 1 367 ? 7.074 -10.964 19.657 1.00 81.69 367 THR A CA 1
ATOM 2778 C C . THR A 1 367 ? 7.348 -9.532 19.203 1.00 81.69 367 THR A C 1
ATOM 2780 O O . THR A 1 367 ? 8.073 -8.799 19.873 1.00 81.69 367 THR A O 1
ATOM 2783 N N . ARG A 1 368 ? 6.737 -9.107 18.091 1.00 81.75 368 ARG A N 1
ATOM 2784 C CA . ARG A 1 368 ? 6.920 -7.759 17.540 1.00 81.75 368 ARG A CA 1
ATOM 2785 C C . ARG A 1 368 ? 6.329 -6.694 18.460 1.00 81.75 368 ARG A C 1
ATOM 2787 O O . ARG A 1 368 ? 6.987 -5.699 18.744 1.00 81.75 368 ARG A O 1
ATOM 2794 N N . CYS A 1 369 ? 5.120 -6.923 18.960 1.00 86.19 369 CYS A N 1
ATOM 2795 C CA . CYS A 1 369 ? 4.451 -6.017 19.888 1.00 86.19 369 CYS A CA 1
ATOM 2796 C C . CYS A 1 369 ? 5.194 -5.928 21.228 1.00 86.19 369 CYS A C 1
ATOM 2798 O O . CYS A 1 369 ? 5.342 -4.840 21.781 1.00 86.19 369 CYS A O 1
ATOM 2800 N N . ALA A 1 370 ? 5.755 -7.040 21.718 1.00 81.69 370 ALA A N 1
ATOM 2801 C CA . ALA A 1 370 ? 6.617 -7.029 22.898 1.00 81.69 370 ALA A CA 1
ATOM 2802 C C . ALA A 1 370 ? 7.896 -6.197 22.678 1.00 81.69 370 ALA A C 1
ATOM 2804 O O . ALA A 1 370 ? 8.227 -5.361 23.518 1.00 81.69 370 ALA A O 1
ATOM 2805 N N . GLN A 1 371 ? 8.575 -6.370 21.537 1.00 76.75 371 GLN A N 1
ATOM 2806 C CA . GLN A 1 371 ? 9.760 -5.578 21.180 1.00 76.75 371 GLN A CA 1
ATOM 2807 C C . GLN A 1 371 ? 9.443 -4.083 21.053 1.00 76.75 371 GLN A C 1
ATOM 2809 O O . GLN A 1 371 ? 10.209 -3.255 21.546 1.00 76.75 371 GLN A O 1
ATOM 2814 N N . GLN A 1 372 ? 8.305 -3.730 20.446 1.00 74.50 372 GLN A N 1
ATOM 2815 C CA . GLN A 1 372 ? 7.851 -2.341 20.345 1.00 74.50 372 GLN A CA 1
ATOM 2816 C C . GLN A 1 372 ? 7.671 -1.716 21.738 1.00 74.50 372 GLN A C 1
ATOM 2818 O O . GLN A 1 372 ? 8.200 -0.635 22.004 1.00 74.50 372 GLN A O 1
ATOM 2823 N N . ASN A 1 373 ? 6.994 -2.423 22.646 1.00 74.19 373 ASN A N 1
ATOM 2824 C CA . ASN A 1 373 ? 6.773 -1.960 24.016 1.00 74.19 373 ASN A CA 1
ATOM 2825 C C . ASN A 1 373 ? 8.088 -1.808 24.802 1.00 74.19 373 ASN A C 1
ATOM 2827 O O . ASN A 1 373 ? 8.267 -0.827 25.527 1.00 74.19 373 ASN A O 1
ATOM 2831 N N . GLU A 1 374 ? 9.032 -2.743 24.649 1.00 73.31 374 GLU A N 1
ATOM 2832 C CA . GLU A 1 374 ? 10.347 -2.665 25.297 1.00 73.31 374 GLU A CA 1
ATOM 2833 C C . GLU A 1 374 ? 11.160 -1.470 24.781 1.00 73.31 374 GLU A C 1
ATOM 2835 O O . GLU A 1 374 ? 11.711 -0.697 25.571 1.00 73.31 374 GLU A O 1
ATOM 2840 N N . GLN A 1 375 ? 11.184 -1.267 23.461 1.00 66.44 375 GLN A N 1
ATOM 2841 C CA . GLN A 1 375 ? 11.869 -0.138 22.838 1.00 66.44 375 GLN A CA 1
ATOM 2842 C C . GLN A 1 375 ? 11.272 1.201 23.291 1.00 66.44 375 GLN A C 1
ATOM 2844 O O . GLN A 1 375 ? 12.019 2.129 23.616 1.00 66.44 375 GLN A O 1
ATOM 2849 N N . GLN A 1 376 ? 9.944 1.301 23.376 1.00 65.12 376 GLN A N 1
ATOM 2850 C CA . GLN A 1 376 ? 9.264 2.493 23.881 1.00 65.12 376 GLN A CA 1
ATOM 2851 C C . GLN A 1 376 ? 9.602 2.756 25.356 1.00 65.12 376 GLN A C 1
ATOM 2853 O O . GLN A 1 376 ? 10.007 3.866 25.706 1.00 65.12 376 GLN A O 1
ATOM 2858 N N . SER A 1 377 ? 9.550 1.727 26.207 1.00 64.25 377 SER A N 1
ATOM 2859 C CA . SER A 1 377 ? 9.922 1.831 27.624 1.00 64.25 377 SER A CA 1
ATOM 2860 C C . SER A 1 377 ? 11.381 2.265 27.817 1.00 64.25 377 SER A C 1
ATOM 2862 O O . SER A 1 377 ? 11.695 3.049 28.721 1.00 64.25 377 SER A O 1
ATOM 2864 N N . LEU A 1 378 ? 12.297 1.773 26.977 1.00 66.75 378 LEU A N 1
ATOM 2865 C CA . LEU A 1 378 ? 13.704 2.164 27.009 1.00 66.75 378 LEU A CA 1
ATOM 2866 C C . LEU A 1 378 ? 13.875 3.645 26.650 1.00 66.75 378 LEU A C 1
ATOM 2868 O O . LEU A 1 378 ? 14.568 4.371 27.366 1.00 66.75 378 LEU A O 1
ATOM 2872 N N . LEU A 1 379 ? 13.227 4.107 25.578 1.00 63.81 379 LEU A N 1
ATOM 2873 C CA . LEU A 1 379 ? 13.269 5.510 25.157 1.00 63.81 379 LEU A CA 1
ATOM 2874 C C . LEU A 1 379 ? 12.689 6.443 26.226 1.00 63.81 379 LEU A C 1
ATOM 2876 O O . LEU A 1 379 ? 13.287 7.478 26.528 1.00 63.81 379 LEU A O 1
ATOM 2880 N N . GLU A 1 380 ? 11.577 6.065 26.856 1.00 64.00 380 GLU A N 1
ATOM 2881 C CA . GLU A 1 380 ? 10.999 6.819 27.970 1.00 64.00 380 GLU A CA 1
ATOM 2882 C C . GLU A 1 380 ? 11.938 6.873 29.176 1.00 64.00 380 GLU A C 1
ATOM 2884 O O . GLU A 1 380 ? 12.144 7.944 29.753 1.00 64.00 380 GLU A O 1
ATOM 2889 N N . SER A 1 381 ? 12.564 5.747 29.525 1.00 65.62 381 SER A N 1
ATOM 2890 C CA . SER A 1 381 ? 13.538 5.668 30.618 1.00 65.62 381 SER A CA 1
ATOM 2891 C C . SER A 1 381 ? 14.756 6.558 30.352 1.00 65.62 381 SER A C 1
ATOM 2893 O O . SER A 1 381 ? 15.172 7.320 31.228 1.00 65.62 381 SER A O 1
ATOM 2895 N N . ILE A 1 382 ? 15.298 6.529 29.130 1.00 67.75 382 ILE A N 1
ATOM 2896 C CA . ILE A 1 382 ? 16.386 7.418 28.696 1.00 67.75 382 ILE A CA 1
ATOM 2897 C C . ILE A 1 382 ? 15.945 8.885 28.772 1.00 67.75 382 ILE A C 1
ATOM 2899 O O . ILE A 1 382 ? 16.710 9.732 29.246 1.00 67.75 382 ILE A O 1
ATOM 2903 N N . GLY A 1 383 ? 14.710 9.190 28.366 1.00 58.31 383 GLY A N 1
ATOM 2904 C CA . GLY A 1 383 ? 14.116 10.522 28.471 1.00 58.31 383 GLY A CA 1
ATOM 2905 C C . GLY A 1 383 ? 14.036 11.017 29.918 1.00 58.31 383 GLY A C 1
ATOM 2906 O O . GLY A 1 383 ? 14.474 12.131 30.222 1.00 58.31 383 GLY A O 1
ATOM 2907 N N . TRP A 1 384 ? 13.549 10.185 30.842 1.00 68.62 384 TRP A N 1
ATOM 2908 C CA . TRP A 1 384 ? 13.474 10.511 32.270 1.00 68.62 384 TRP A CA 1
ATOM 2909 C C . TRP A 1 384 ? 14.851 10.695 32.904 1.00 68.62 384 TRP A C 1
ATOM 2911 O O . TRP A 1 384 ? 15.076 11.696 33.586 1.00 68.62 384 TRP A O 1
ATOM 2921 N N . LEU A 1 385 ? 15.793 9.785 32.645 1.00 68.75 385 LEU A N 1
ATOM 2922 C CA . LEU A 1 385 ? 17.162 9.890 33.158 1.00 68.75 385 LEU A CA 1
ATOM 2923 C C . LEU A 1 385 ? 17.854 11.163 32.658 1.00 68.75 385 LEU A C 1
ATOM 2925 O O . LEU A 1 385 ? 18.457 11.887 33.453 1.00 68.75 385 LEU A O 1
ATOM 2929 N N . SER A 1 386 ? 17.702 11.482 31.371 1.00 63.84 386 SER A N 1
ATOM 2930 C CA . SER A 1 386 ? 18.198 12.732 30.782 1.00 63.84 386 SER A CA 1
ATOM 2931 C C . SER A 1 386 ? 17.584 13.955 31.470 1.00 63.84 386 SER A C 1
ATOM 2933 O O . SER A 1 386 ? 18.302 14.869 31.877 1.00 63.84 386 SER A O 1
ATOM 2935 N N . THR A 1 387 ? 16.265 13.948 31.684 1.00 67.00 387 THR A N 1
ATOM 2936 C CA . THR A 1 387 ? 15.535 15.045 32.342 1.00 67.00 387 THR A CA 1
ATOM 2937 C C . THR A 1 387 ? 15.999 15.256 33.783 1.00 67.00 387 THR A C 1
ATOM 2939 O O . THR A 1 387 ? 16.233 16.395 34.200 1.00 67.00 387 THR A O 1
ATOM 2942 N N . ILE A 1 388 ? 16.172 14.171 34.545 1.00 71.69 388 ILE A N 1
ATOM 2943 C CA . ILE A 1 388 ? 16.661 14.205 35.929 1.00 71.69 388 ILE A CA 1
ATOM 2944 C C . ILE A 1 388 ? 18.081 14.768 35.974 1.00 71.69 388 ILE A C 1
ATOM 2946 O O . ILE A 1 388 ? 18.365 15.646 36.793 1.00 71.69 388 ILE A O 1
ATOM 2950 N N . LEU A 1 389 ? 18.967 14.302 35.091 1.00 72.19 389 LEU A N 1
ATOM 2951 C CA . LEU A 1 389 ? 20.350 14.768 35.026 1.00 72.19 389 LEU A CA 1
ATOM 2952 C C . LEU A 1 389 ? 20.411 16.275 34.743 1.00 72.19 389 LEU A C 1
ATOM 2954 O O . LEU A 1 389 ? 21.045 17.025 35.487 1.00 72.19 389 LEU A O 1
ATOM 2958 N N . ILE A 1 390 ? 19.692 16.730 33.716 1.00 68.06 390 ILE A N 1
ATOM 2959 C CA . ILE A 1 390 ? 19.626 18.139 33.312 1.00 68.06 390 ILE A CA 1
ATOM 2960 C C . ILE A 1 390 ? 19.051 19.009 34.439 1.00 68.06 390 ILE A C 1
ATOM 2962 O O . ILE A 1 390 ? 19.635 20.035 34.793 1.00 68.06 390 ILE A O 1
ATOM 2966 N N . SER A 1 391 ? 17.945 18.578 35.052 1.00 65.31 391 SER A N 1
ATOM 2967 C CA . SER A 1 391 ? 17.293 19.304 36.151 1.00 65.31 391 SER A CA 1
ATOM 2968 C C . SER A 1 391 ? 18.184 19.385 37.393 1.00 65.31 391 SER A C 1
ATOM 2970 O O . SER A 1 391 ? 18.211 20.409 38.075 1.00 65.31 391 SER A O 1
ATOM 2972 N N . SER A 1 392 ? 18.971 18.342 37.664 1.00 67.69 392 SER A N 1
ATOM 2973 C CA . SER A 1 392 ? 19.920 18.314 38.782 1.00 67.69 392 SER A CA 1
ATOM 2974 C C . SER A 1 392 ? 21.073 19.299 38.571 1.00 67.69 392 SER A C 1
ATOM 2976 O O . SER A 1 392 ? 21.451 20.021 39.496 1.00 67.69 392 SER A O 1
ATOM 2978 N N . VAL A 1 393 ? 21.606 19.386 37.345 1.00 71.19 393 VAL A N 1
ATOM 2979 C CA . VAL A 1 393 ? 22.633 20.376 36.976 1.00 71.19 393 VAL A CA 1
ATOM 2980 C C . VAL A 1 393 ? 22.070 21.797 37.076 1.00 71.19 393 VAL A C 1
ATOM 2982 O O . VAL A 1 393 ? 22.707 22.668 37.673 1.00 71.19 393 VAL A O 1
ATOM 2985 N N . ALA A 1 394 ? 20.858 22.020 36.561 1.00 63.56 394 ALA A N 1
ATOM 2986 C CA . ALA A 1 394 ? 20.146 23.293 36.654 1.00 63.56 394 ALA A CA 1
ATOM 2987 C C . ALA A 1 394 ? 19.963 23.740 38.114 1.00 63.56 394 ALA A C 1
ATOM 2989 O O . ALA A 1 394 ? 20.317 24.866 38.476 1.00 63.56 394 ALA A O 1
ATOM 2990 N N . LEU A 1 395 ? 19.481 22.836 38.973 1.00 72.56 395 LEU A N 1
ATOM 2991 C CA . LEU A 1 395 ? 19.280 23.092 40.396 1.00 72.56 395 LEU A CA 1
ATOM 2992 C C . LEU A 1 395 ? 20.604 23.398 41.108 1.00 72.56 395 LEU A C 1
ATOM 2994 O O . LEU A 1 395 ? 20.675 24.347 41.885 1.00 72.56 395 LEU A O 1
ATOM 2998 N N . ALA A 1 396 ? 21.673 22.651 40.820 1.00 68.44 396 ALA A N 1
ATOM 2999 C CA . ALA A 1 396 ? 22.989 22.896 41.407 1.00 68.44 396 ALA A CA 1
ATOM 3000 C C . ALA A 1 396 ? 23.550 24.279 41.027 1.00 68.44 396 ALA A C 1
ATOM 3002 O O . ALA A 1 396 ? 24.125 24.970 41.874 1.00 68.44 396 ALA A O 1
ATOM 3003 N N . LEU A 1 397 ? 23.364 24.709 39.775 1.00 65.31 397 LEU A N 1
ATOM 3004 C CA . LEU A 1 397 ? 23.744 26.048 39.315 1.00 65.31 397 LEU A CA 1
ATOM 3005 C C . LEU A 1 397 ? 22.906 27.137 39.999 1.00 65.31 397 LEU A C 1
ATOM 3007 O O . LEU A 1 397 ? 23.472 28.113 40.496 1.00 65.31 397 LEU A O 1
ATOM 3011 N N . ALA A 1 398 ? 21.589 26.946 40.097 1.00 61.62 398 ALA A N 1
ATOM 3012 C CA . ALA A 1 398 ? 20.683 27.876 40.767 1.00 61.62 398 ALA A CA 1
ATOM 3013 C C . ALA A 1 398 ? 21.002 28.019 42.265 1.00 61.62 398 ALA A C 1
ATOM 3015 O O . ALA A 1 398 ? 21.122 29.136 42.767 1.00 61.62 398 ALA A O 1
ATOM 3016 N N . LEU A 1 399 ? 21.228 26.906 42.971 1.00 67.88 399 LEU A N 1
ATOM 3017 C CA . LEU A 1 399 ? 21.622 26.907 44.382 1.00 67.88 399 LEU A CA 1
ATOM 3018 C C . LEU A 1 399 ? 22.973 27.595 44.592 1.00 67.88 399 LEU A C 1
ATOM 3020 O O . LEU A 1 399 ? 23.134 28.350 45.551 1.00 67.88 399 LEU A O 1
ATOM 3024 N N . ARG A 1 400 ? 23.940 27.400 43.685 1.00 67.81 400 ARG A N 1
ATOM 3025 C CA . ARG A 1 400 ? 25.216 28.129 43.731 1.00 67.81 400 ARG A CA 1
ATOM 3026 C C . ARG A 1 400 ? 25.011 29.630 43.559 1.00 67.81 400 ARG A C 1
ATOM 3028 O O . ARG A 1 400 ? 25.551 30.392 44.358 1.00 67.81 400 ARG A O 1
ATOM 3035 N N . LEU A 1 401 ? 24.223 30.060 42.575 1.00 61.19 401 LEU A N 1
ATOM 3036 C CA . LEU A 1 401 ? 23.894 31.475 42.370 1.00 61.19 401 LEU A CA 1
ATOM 3037 C C . LEU A 1 401 ? 23.212 32.073 43.609 1.00 61.19 401 LEU A C 1
ATOM 3039 O O . LEU A 1 401 ? 23.674 33.090 44.125 1.00 61.19 401 LEU A O 1
ATOM 3043 N N . LEU A 1 402 ? 22.193 31.395 44.143 1.00 62.84 402 LEU A N 1
ATOM 3044 C CA . LEU A 1 402 ? 21.463 31.814 45.339 1.00 62.84 402 LEU A CA 1
ATOM 3045 C C . LEU A 1 402 ? 22.379 31.908 46.565 1.00 62.84 402 LEU A C 1
ATOM 3047 O O . LEU A 1 402 ? 22.359 32.914 47.271 1.00 62.84 402 LEU A O 1
ATOM 3051 N N . SER A 1 403 ? 23.223 30.897 46.795 1.00 65.75 403 SER A N 1
ATOM 3052 C CA . SER A 1 403 ? 24.184 30.901 47.904 1.00 65.75 403 SER A CA 1
ATOM 3053 C C . SER A 1 403 ? 25.147 32.087 47.817 1.00 65.75 403 SER A C 1
ATOM 3055 O O . SER A 1 403 ? 25.469 32.697 48.832 1.00 65.75 403 SER A O 1
ATOM 3057 N N . ASN A 1 404 ? 25.559 32.475 46.608 1.00 60.00 404 ASN A N 1
ATOM 3058 C CA . ASN A 1 404 ? 26.460 33.605 46.412 1.00 60.00 404 ASN A CA 1
ATOM 3059 C C . ASN A 1 404 ? 25.766 34.952 46.652 1.00 60.00 404 ASN A C 1
ATOM 3061 O O . ASN A 1 404 ? 26.377 35.838 47.253 1.00 60.00 404 ASN A O 1
ATOM 3065 N N . VAL A 1 405 ? 24.499 35.091 46.240 1.00 60.69 405 VAL A N 1
ATOM 3066 C CA . VAL A 1 405 ? 23.673 36.277 46.525 1.00 60.69 405 VAL A CA 1
ATOM 3067 C C . VAL A 1 405 ? 23.433 36.418 48.031 1.00 60.69 405 VAL A C 1
ATOM 3069 O O . VAL A 1 405 ? 23.705 37.475 48.595 1.00 60.69 405 VAL A O 1
ATOM 3072 N N . LEU A 1 406 ? 22.995 35.346 48.701 1.00 64.31 406 LEU A N 1
ATOM 3073 C CA . LEU A 1 406 ? 22.696 35.347 50.139 1.00 64.31 406 LEU A CA 1
ATOM 3074 C C . LEU A 1 406 ? 23.936 35.602 51.005 1.00 64.31 406 LEU A C 1
ATOM 3076 O O . LEU A 1 406 ? 23.856 36.306 52.007 1.00 64.31 406 LEU A O 1
ATOM 3080 N N . LEU A 1 407 ? 25.096 35.068 50.613 1.00 71.75 407 LEU A N 1
ATOM 3081 C CA . LEU A 1 407 ? 26.360 35.283 51.327 1.00 71.75 407 LEU A CA 1
ATOM 3082 C C . LEU A 1 407 ? 27.029 36.626 50.986 1.00 71.75 407 LEU A C 1
ATOM 3084 O O . LEU A 1 407 ? 28.159 36.861 51.417 1.00 71.75 407 LEU A O 1
ATOM 3088 N N . ASN A 1 408 ? 26.370 37.487 50.197 1.00 56.16 408 ASN A N 1
ATOM 3089 C CA . ASN A 1 408 ? 26.877 38.776 49.720 1.00 56.16 408 ASN A CA 1
ATOM 3090 C C . ASN A 1 408 ? 28.301 38.682 49.132 1.00 56.16 408 ASN A C 1
ATOM 3092 O O . ASN A 1 408 ? 29.132 39.589 49.258 1.00 56.16 408 ASN A O 1
ATOM 3096 N N . ARG A 1 409 ? 28.616 37.540 48.507 1.00 55.47 409 ARG A N 1
ATOM 3097 C CA . ARG A 1 409 ? 29.910 37.312 47.866 1.00 55.47 409 ARG A CA 1
ATOM 3098 C C . ARG A 1 409 ? 29.876 38.023 46.519 1.00 55.47 409 ARG A C 1
ATOM 3100 O O . ARG A 1 409 ? 29.262 37.531 45.579 1.00 55.47 409 ARG A O 1
ATOM 3107 N N . ARG A 1 410 ? 30.523 39.192 46.425 1.00 52.72 410 ARG A N 1
ATOM 3108 C CA . ARG A 1 410 ? 30.676 39.955 45.170 1.00 52.72 410 ARG A CA 1
ATOM 3109 C C . ARG A 1 410 ? 31.277 39.052 44.085 1.00 52.72 410 ARG A C 1
ATOM 3111 O O . ARG A 1 410 ? 32.431 38.647 44.197 1.00 52.72 410 ARG A O 1
ATOM 3118 N N . ILE A 1 411 ? 30.499 38.741 43.047 1.00 53.72 411 ILE A N 1
ATOM 3119 C CA . ILE A 1 411 ? 30.874 37.739 42.034 1.00 53.72 411 ILE A CA 1
ATOM 3120 C C . ILE A 1 411 ? 31.922 38.263 41.034 1.00 53.72 411 ILE A C 1
ATOM 3122 O O . ILE A 1 411 ? 32.655 37.462 40.468 1.00 53.72 411 ILE A O 1
ATOM 3126 N N . LEU A 1 412 ? 32.095 39.575 40.853 1.00 48.91 412 LEU A N 1
ATOM 3127 C CA . LEU A 1 412 ? 33.045 40.122 39.872 1.00 48.91 412 LEU A CA 1
ATOM 3128 C C . LEU A 1 412 ? 33.756 41.363 40.408 1.00 48.91 412 LEU A C 1
ATOM 3130 O O . LEU A 1 412 ? 33.511 42.484 39.987 1.00 48.91 412 LEU A O 1
ATOM 3134 N N . ALA A 1 413 ? 34.652 41.156 41.367 1.00 41.28 413 ALA A N 1
ATOM 3135 C CA . ALA A 1 413 ? 35.616 42.176 41.767 1.00 41.28 413 ALA A CA 1
ATOM 3136 C C . ALA A 1 413 ? 37.033 41.595 41.822 1.00 41.28 413 ALA A C 1
ATOM 3138 O O . ALA A 1 413 ? 37.730 41.780 42.813 1.00 41.28 413 ALA A O 1
ATOM 3139 N N . ARG A 1 414 ? 37.444 40.870 40.770 1.00 45.56 414 ARG A N 1
ATOM 3140 C CA . ARG A 1 414 ? 38.841 40.811 40.299 1.00 45.56 414 ARG A CA 1
ATOM 3141 C C . ARG A 1 414 ? 38.850 40.587 38.776 1.00 45.56 414 ARG A C 1
ATOM 3143 O O . ARG A 1 414 ? 38.430 39.517 38.346 1.00 45.56 414 ARG A O 1
ATOM 3150 N N . PRO A 1 415 ? 39.323 41.550 37.962 1.00 47.28 415 PRO A N 1
ATOM 3151 C CA . PRO A 1 415 ? 39.325 41.463 36.497 1.00 47.28 415 PRO A CA 1
ATOM 3152 C C . PRO A 1 415 ? 40.490 40.622 35.933 1.00 47.28 415 PRO A C 1
ATOM 3154 O O . PRO A 1 415 ? 41.011 40.906 34.862 1.00 47.28 415 PRO A O 1
ATOM 3157 N N . ALA A 1 416 ? 40.928 39.580 36.640 1.00 49.09 416 ALA A N 1
ATOM 3158 C CA . ALA A 1 416 ? 41.973 38.678 36.163 1.00 49.09 416 ALA A CA 1
ATOM 3159 C C . ALA A 1 416 ? 41.832 37.314 36.849 1.00 49.09 416 ALA A C 1
ATOM 3161 O O . ALA A 1 416 ? 41.663 37.263 38.066 1.00 49.09 416 ALA A O 1
ATOM 3162 N N . ALA A 1 417 ? 41.953 36.235 36.071 1.00 46.03 417 ALA A N 1
ATOM 3163 C CA . ALA A 1 417 ? 41.779 34.823 36.443 1.00 46.03 417 ALA A CA 1
ATOM 3164 C C . ALA A 1 417 ? 40.298 34.399 36.549 1.00 46.03 417 ALA A C 1
ATOM 3166 O O . ALA A 1 417 ? 39.645 34.530 37.577 1.00 46.03 417 ALA A O 1
ATOM 3167 N N . ASN A 1 418 ? 39.687 33.821 35.520 1.00 50.28 418 ASN A N 1
ATOM 3168 C CA . ASN A 1 418 ? 40.194 32.656 34.812 1.00 50.28 418 ASN A CA 1
ATOM 3169 C C . ASN A 1 418 ? 39.359 32.445 33.546 1.00 50.28 418 ASN A C 1
ATOM 3171 O O . ASN A 1 418 ? 38.220 31.985 33.640 1.00 50.28 418 ASN A O 1
ATOM 3175 N N . GLU A 1 419 ? 39.932 32.743 32.379 1.00 51.34 419 GLU A N 1
ATOM 3176 C CA . GLU A 1 419 ? 39.310 32.511 31.066 1.00 51.34 419 GLU A CA 1
ATOM 3177 C C . GLU A 1 419 ? 38.752 31.090 30.947 1.00 51.34 419 GLU A C 1
ATOM 3179 O O . GLU A 1 419 ? 37.666 30.896 30.410 1.00 51.34 419 GLU A O 1
ATOM 3184 N N . TRP A 1 420 ? 39.425 30.101 31.549 1.00 50.44 420 TRP A N 1
ATOM 3185 C CA . TRP A 1 420 ? 38.976 28.710 31.544 1.00 50.44 420 TRP A CA 1
ATOM 3186 C C . TRP A 1 420 ? 37.584 28.510 32.154 1.00 50.44 420 TRP A C 1
ATOM 3188 O O . TRP A 1 420 ? 36.892 27.590 31.747 1.00 50.44 420 TRP A O 1
ATOM 3198 N N . ARG A 1 421 ? 37.138 29.346 33.105 1.00 52.00 421 ARG A N 1
ATOM 3199 C CA . ARG A 1 421 ? 35.788 29.238 33.686 1.00 52.00 421 ARG A CA 1
ATOM 3200 C C . ARG A 1 421 ? 34.719 29.710 32.714 1.00 52.00 421 ARG A C 1
ATOM 3202 O O . ARG A 1 421 ? 33.681 29.065 32.625 1.00 52.00 421 ARG A O 1
ATOM 3209 N N . CYS A 1 422 ? 34.985 30.791 31.982 1.00 52.72 422 CYS A N 1
ATOM 3210 C CA . CYS A 1 422 ? 34.115 31.245 30.900 1.00 52.72 422 CYS A CA 1
ATOM 3211 C C . CYS A 1 422 ? 34.112 30.226 29.759 1.00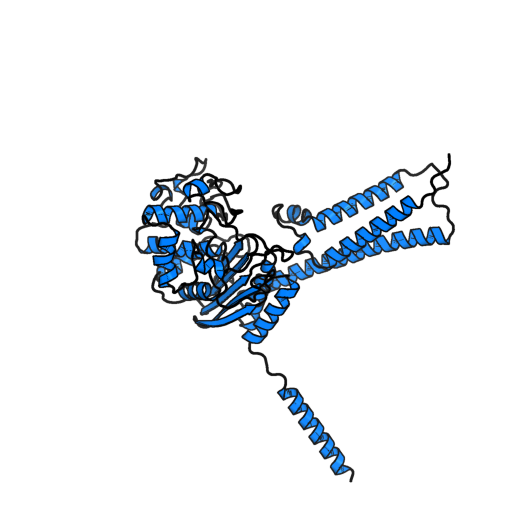 52.72 422 CYS A C 1
ATOM 3213 O O . CYS A 1 422 ? 33.041 29.880 29.277 1.00 52.72 422 CYS A O 1
ATOM 3215 N N . TRP A 1 423 ? 35.274 29.667 29.404 1.00 54.91 423 TRP A N 1
ATOM 3216 C CA . TRP A 1 423 ? 35.381 28.593 28.415 1.00 54.91 423 TRP A CA 1
ATOM 3217 C C . TRP A 1 423 ? 34.701 27.299 28.864 1.00 54.91 423 TRP A C 1
ATOM 3219 O O . TRP A 1 423 ? 34.056 26.660 28.049 1.00 54.91 423 TRP A O 1
ATOM 3229 N N . ALA A 1 424 ? 34.768 26.928 30.143 1.00 52.09 424 ALA A N 1
ATOM 3230 C CA . ALA A 1 424 ? 34.094 25.746 30.678 1.00 52.09 424 ALA A CA 1
ATOM 3231 C C . ALA A 1 424 ? 32.572 25.926 30.727 1.00 52.09 424 ALA A C 1
ATOM 3233 O O . ALA A 1 424 ? 31.843 24.991 30.415 1.00 52.09 424 ALA A O 1
ATOM 3234 N N . LEU A 1 425 ? 32.083 27.121 31.079 1.00 56.38 425 LEU A N 1
ATOM 3235 C CA . LEU A 1 425 ? 30.657 27.450 31.010 1.00 56.38 425 LEU A CA 1
ATOM 3236 C C . LEU A 1 425 ? 30.169 27.501 29.563 1.00 56.38 425 LEU A C 1
ATOM 3238 O O . LEU A 1 425 ? 29.133 26.920 29.263 1.00 56.38 425 LEU A O 1
ATOM 3242 N N . ALA A 1 426 ? 30.926 28.140 28.669 1.00 56.28 426 ALA A N 1
ATOM 3243 C CA . ALA A 1 426 ? 30.626 28.182 27.246 1.00 56.28 426 ALA A CA 1
ATOM 3244 C C . ALA A 1 426 ? 30.618 26.771 26.653 1.00 56.28 426 ALA A C 1
ATOM 3246 O O . ALA A 1 426 ? 29.662 26.422 25.981 1.00 56.28 426 ALA A O 1
ATOM 3247 N N . LEU A 1 427 ? 31.609 25.933 26.967 1.00 57.19 427 LEU A N 1
ATOM 3248 C CA . LEU A 1 427 ? 31.685 24.539 26.530 1.00 57.19 427 LEU A CA 1
ATOM 3249 C C . LEU A 1 427 ? 30.537 23.701 27.101 1.00 57.19 427 LEU A C 1
ATOM 3251 O O . LEU A 1 427 ? 29.945 22.925 26.366 1.00 57.19 427 LEU A O 1
ATOM 3255 N N . ALA A 1 428 ? 30.172 23.878 28.373 1.00 56.97 428 ALA A N 1
ATOM 3256 C CA . ALA A 1 428 ? 29.014 23.206 28.960 1.00 56.97 428 ALA A CA 1
ATOM 3257 C C . ALA A 1 428 ? 27.704 23.635 28.279 1.00 56.97 428 ALA A C 1
ATOM 3259 O O . ALA A 1 428 ? 26.883 22.782 27.957 1.00 56.97 428 ALA A O 1
ATOM 3260 N N . LEU A 1 429 ? 27.527 24.930 27.994 1.00 60.38 429 LEU A N 1
ATOM 3261 C CA . LEU A 1 429 ? 26.405 25.459 27.210 1.00 60.38 429 LEU A CA 1
ATOM 3262 C C . LEU A 1 429 ? 26.406 24.907 25.782 1.00 60.38 429 LEU A C 1
ATOM 3264 O O . LEU A 1 429 ? 25.348 24.543 25.285 1.00 60.38 429 LEU A O 1
ATOM 3268 N N . LEU A 1 430 ? 27.570 24.793 25.144 1.00 59.69 430 LEU A N 1
ATOM 3269 C CA . LEU A 1 430 ? 27.719 24.303 23.774 1.00 59.69 430 LEU A CA 1
ATOM 3270 C C . LEU A 1 430 ? 27.440 22.801 23.689 1.00 59.69 430 LEU A C 1
ATOM 3272 O O . LEU A 1 430 ? 26.689 22.387 22.818 1.00 59.69 430 LEU A O 1
ATOM 3276 N N . ILE A 1 431 ? 27.951 22.003 24.632 1.00 58.44 431 ILE A N 1
ATOM 3277 C CA . ILE A 1 431 ? 27.658 20.567 24.755 1.00 58.44 431 ILE A CA 1
ATOM 3278 C C . ILE A 1 431 ? 26.179 20.356 25.061 1.00 58.44 431 ILE A C 1
ATOM 3280 O O . ILE A 1 431 ? 25.548 19.517 24.434 1.00 58.44 431 ILE A O 1
ATOM 3284 N N . THR A 1 432 ? 25.606 21.130 25.983 1.00 60.28 432 THR A N 1
ATOM 3285 C CA . THR A 1 432 ? 24.185 21.010 26.329 1.00 60.28 432 THR A CA 1
ATOM 3286 C C . THR A 1 432 ? 23.311 21.412 25.146 1.00 60.28 432 THR A C 1
ATOM 3288 O O . THR A 1 432 ? 22.391 20.687 24.805 1.00 60.28 432 THR A O 1
ATOM 3291 N N . THR A 1 433 ? 23.629 22.508 24.453 1.00 59.34 433 THR A N 1
ATOM 3292 C CA . THR A 1 433 ? 22.909 22.943 23.246 1.00 59.34 433 THR A CA 1
ATOM 3293 C C . THR A 1 433 ? 23.071 21.933 22.115 1.00 59.34 433 THR A C 1
ATOM 3295 O O . THR A 1 433 ? 22.089 21.605 21.465 1.00 59.34 433 THR A O 1
ATOM 3298 N N . ALA A 1 434 ? 24.269 21.382 21.907 1.00 57.19 434 ALA A N 1
ATOM 3299 C CA . ALA A 1 434 ? 24.519 20.326 20.930 1.00 57.19 434 ALA A CA 1
ATOM 3300 C C . ALA A 1 434 ? 23.770 19.037 21.285 1.00 57.19 434 ALA A C 1
ATOM 3302 O O . ALA A 1 434 ? 23.246 18.390 20.391 1.00 57.19 434 ALA A O 1
ATOM 3303 N N . HIS A 1 435 ? 23.658 18.687 22.567 1.00 59.62 435 HIS A N 1
ATOM 3304 C CA . HIS A 1 435 ? 22.882 17.541 23.038 1.00 59.62 435 HIS A CA 1
ATOM 3305 C C . HIS A 1 435 ? 21.371 17.779 22.889 1.00 59.62 435 HIS A C 1
ATOM 3307 O O . HIS A 1 435 ? 20.652 16.897 22.434 1.00 59.62 435 HIS A O 1
ATOM 3313 N N . CYS A 1 436 ? 20.889 18.993 23.171 1.00 56.06 436 CYS A N 1
ATOM 3314 C CA . CYS A 1 436 ? 19.511 19.399 22.896 1.00 56.06 436 CYS A CA 1
ATOM 3315 C C . CYS A 1 436 ? 19.2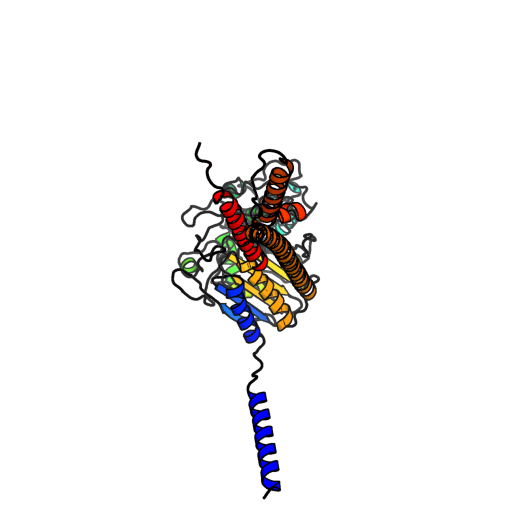12 19.349 21.402 1.00 56.06 436 CYS A C 1
ATOM 3317 O O . CYS A 1 436 ? 18.190 18.808 21.012 1.00 56.06 436 CYS A O 1
ATOM 3319 N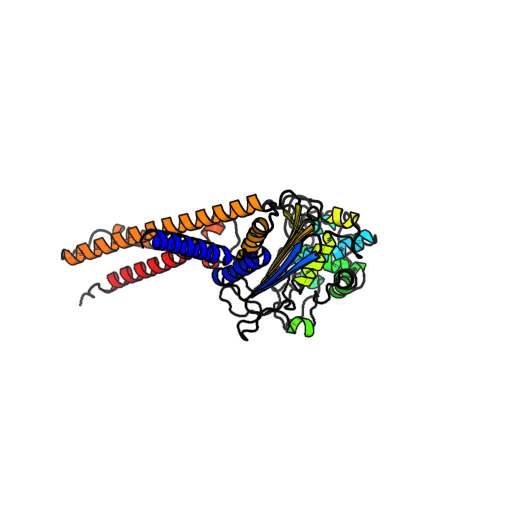 N . LEU A 1 437 ? 20.110 19.867 20.562 1.00 52.62 437 LEU A N 1
ATOM 3320 C CA . LEU A 1 437 ? 19.989 19.781 19.111 1.00 52.62 437 LEU A CA 1
ATOM 3321 C C . LEU A 1 437 ? 20.049 18.324 18.652 1.00 52.62 437 LEU A C 1
ATOM 3323 O O . LEU A 1 437 ? 19.241 17.940 17.826 1.00 52.62 437 LEU A O 1
ATOM 3327 N N . PHE A 1 438 ? 20.920 17.487 19.210 1.00 50.94 438 PHE A N 1
ATOM 3328 C CA . PHE A 1 438 ? 21.022 16.056 18.905 1.00 50.94 438 PHE A CA 1
ATOM 3329 C C . PHE A 1 438 ? 19.728 15.292 19.222 1.00 50.94 438 PHE A C 1
ATOM 3331 O O . PHE A 1 438 ? 19.303 14.466 18.417 1.00 50.94 438 PHE A O 1
ATOM 3338 N N . LEU A 1 439 ? 19.087 15.601 20.355 1.00 53.31 439 LEU A N 1
ATOM 3339 C CA . LEU A 1 439 ? 17.804 15.020 20.761 1.00 53.31 439 LEU A CA 1
ATOM 3340 C C . LEU A 1 439 ? 16.615 15.608 19.982 1.00 53.31 439 LEU A C 1
ATOM 3342 O O . LEU A 1 439 ? 15.678 14.885 19.665 1.00 53.31 439 LEU A O 1
ATOM 3346 N N . TYR A 1 440 ? 16.650 16.902 19.656 1.00 48.19 440 TYR A N 1
ATOM 3347 C CA . TYR A 1 440 ? 15.543 17.620 19.013 1.00 48.19 440 TYR A CA 1
ATOM 3348 C C . TYR A 1 440 ? 15.532 17.469 17.486 1.00 48.19 440 TYR A C 1
ATOM 3350 O O . TYR A 1 440 ? 14.476 17.349 16.883 1.00 48.19 440 TYR A O 1
ATOM 3358 N N . SER A 1 441 ? 16.699 17.458 16.839 1.00 45.34 441 SER A N 1
ATOM 3359 C CA . SER A 1 441 ? 16.818 17.379 15.372 1.00 45.34 441 SER A CA 1
ATOM 3360 C C . SER A 1 441 ? 16.818 15.952 14.824 1.00 45.34 441 SER A C 1
ATOM 3362 O O . SER A 1 441 ? 16.937 15.764 13.619 1.00 45.34 441 SER A O 1
ATOM 3364 N N . GLY A 1 442 ? 16.757 14.934 15.687 1.00 47.03 442 GLY A N 1
ATOM 3365 C CA . GLY A 1 442 ? 16.894 13.537 15.273 1.00 47.03 442 GLY A CA 1
ATOM 3366 C C . GLY A 1 442 ? 18.289 13.148 14.756 1.00 47.03 442 GLY A C 1
ATOM 3367 O O . GLY A 1 442 ? 18.497 11.983 14.419 1.00 47.03 442 GLY A O 1
ATOM 3368 N N . LEU A 1 443 ? 19.273 14.066 14.756 1.00 40.25 443 LEU A N 1
ATOM 3369 C CA . LEU A 1 443 ? 20.655 13.825 14.304 1.00 40.25 443 LEU A CA 1
ATOM 3370 C C . LEU A 1 443 ? 21.285 12.586 14.945 1.00 40.25 443 LEU A C 1
ATOM 3372 O O . LEU A 1 443 ? 22.063 11.880 14.311 1.00 40.25 443 LEU A O 1
ATOM 3376 N N . GLY A 1 444 ? 20.988 12.346 16.222 1.00 43.50 444 GLY A N 1
ATOM 3377 C CA . GLY A 1 444 ? 21.592 11.252 16.967 1.00 43.50 444 GLY A CA 1
ATOM 3378 C C . GLY A 1 444 ? 21.121 9.875 16.560 1.00 43.50 444 GLY A C 1
ATOM 3379 O O . GLY A 1 444 ? 21.912 8.940 16.488 1.00 43.50 444 GLY A O 1
ATOM 3380 N N . VAL A 1 445 ? 19.844 9.778 16.225 1.00 44.66 445 VAL A N 1
ATOM 3381 C CA . VAL A 1 445 ? 19.253 8.557 15.695 1.00 44.66 445 VAL A CA 1
ATOM 3382 C C . VAL A 1 445 ? 19.665 8.371 14.234 1.00 44.66 445 VAL A C 1
ATOM 3384 O O . VAL A 1 445 ? 19.920 7.247 13.830 1.00 44.66 445 VAL A O 1
ATOM 3387 N N . TRP A 1 446 ? 19.863 9.441 13.457 1.00 40.62 446 TRP A N 1
ATOM 3388 C CA . TRP A 1 446 ? 20.460 9.324 12.120 1.00 40.62 446 TRP A CA 1
ATOM 3389 C C . TRP A 1 446 ? 21.896 8.778 12.156 1.00 40.62 446 TRP A C 1
ATOM 3391 O O . TRP A 1 446 ? 22.219 7.868 11.400 1.00 40.62 446 TRP A O 1
ATOM 3401 N N . ILE A 1 447 ? 22.750 9.279 13.059 1.00 39.44 447 ILE A N 1
ATOM 3402 C CA . ILE A 1 447 ? 24.150 8.826 13.182 1.00 39.44 447 ILE A CA 1
ATOM 3403 C C . ILE A 1 447 ? 24.240 7.384 13.705 1.00 39.44 447 ILE A C 1
ATOM 3405 O O . ILE A 1 447 ? 25.117 6.638 13.279 1.00 39.44 447 ILE A O 1
ATOM 3409 N N . VAL A 1 448 ? 23.361 6.990 14.632 1.00 41.56 448 VAL A N 1
ATOM 3410 C CA . VAL A 1 448 ? 23.412 5.668 15.285 1.00 41.56 448 VAL A CA 1
ATOM 3411 C C . VAL A 1 448 ? 22.600 4.603 14.535 1.00 41.56 448 VAL A C 1
ATOM 3413 O O . VAL A 1 448 ? 22.989 3.440 14.546 1.00 41.56 448 VAL A O 1
ATOM 3416 N N . ALA A 1 449 ? 21.503 4.981 13.874 1.00 43.41 449 ALA A N 1
ATOM 3417 C CA . ALA A 1 449 ? 20.549 4.063 13.241 1.00 43.41 449 ALA A CA 1
ATOM 3418 C C . ALA A 1 449 ? 20.355 4.283 11.724 1.00 43.41 449 ALA A C 1
ATOM 3420 O O . ALA A 1 449 ? 19.570 3.571 11.108 1.00 43.41 449 ALA A O 1
ATOM 3421 N N . GLY A 1 450 ? 21.046 5.245 11.097 1.00 31.22 450 GLY A N 1
ATOM 3422 C CA . GLY A 1 450 ? 21.066 5.412 9.635 1.00 31.22 450 GLY A CA 1
ATOM 3423 C C . GLY A 1 450 ? 19.797 6.002 8.995 1.00 31.22 450 GLY A C 1
ATOM 3424 O O . GLY A 1 450 ? 19.660 5.953 7.776 1.00 31.22 450 GLY A O 1
ATOM 3425 N N . ILE A 1 451 ? 18.869 6.572 9.775 1.00 43.88 451 ILE A N 1
ATOM 3426 C CA . ILE A 1 451 ? 17.542 7.025 9.297 1.00 43.88 451 ILE A CA 1
ATOM 3427 C C . ILE A 1 451 ? 17.595 8.425 8.639 1.00 43.88 451 ILE A C 1
ATOM 3429 O O . ILE A 1 451 ? 17.866 9.388 9.357 1.00 43.88 451 ILE A O 1
ATOM 3433 N N . PRO A 1 452 ? 17.313 8.590 7.326 1.00 37.09 452 PRO A N 1
ATOM 3434 C CA . PRO A 1 452 ? 17.560 9.826 6.568 1.00 37.09 452 PRO A CA 1
ATOM 3435 C C . PRO A 1 452 ? 16.991 11.119 7.182 1.00 37.09 452 PRO A C 1
ATOM 3437 O O . PRO A 1 452 ? 15.896 11.135 7.748 1.00 37.09 452 PRO A O 1
ATOM 3440 N N . TRP A 1 453 ? 17.718 12.229 6.991 1.00 30.05 453 TRP A N 1
ATOM 3441 C CA . TRP A 1 453 ? 17.310 13.588 7.375 1.00 30.05 453 TRP A CA 1
ATOM 3442 C C . TRP A 1 453 ? 16.013 13.994 6.660 1.00 30.05 453 TRP A C 1
ATOM 3444 O O . TRP A 1 453 ? 16.018 14.396 5.500 1.00 30.05 453 TRP A O 1
ATOM 3454 N N . GLY A 1 454 ? 14.898 13.857 7.370 1.00 36.47 454 GLY A N 1
ATOM 3455 C CA . GLY A 1 454 ? 13.536 14.069 6.873 1.00 36.47 454 GLY A CA 1
ATOM 3456 C C . GLY A 1 454 ? 12.481 13.497 7.826 1.00 36.47 454 GLY A C 1
ATOM 3457 O O . GLY A 1 454 ? 11.350 13.968 7.845 1.00 36.47 454 GLY A O 1
ATOM 3458 N N . PHE A 1 455 ? 12.875 12.546 8.680 1.00 40.53 455 PHE A N 1
ATOM 3459 C CA . PHE A 1 455 ? 12.107 12.091 9.841 1.00 40.53 455 PHE A CA 1
ATOM 3460 C C . PHE A 1 455 ? 12.325 13.051 11.027 1.00 40.53 455 PHE A C 1
ATOM 3462 O O . PHE A 1 455 ? 13.372 13.033 11.676 1.00 40.53 455 PHE A O 1
ATOM 3469 N N . SER A 1 456 ? 11.356 13.919 11.319 1.00 37.72 456 SER A N 1
ATOM 3470 C CA . SER A 1 456 ? 11.389 14.768 12.516 1.00 37.72 456 SER A CA 1
ATOM 3471 C C . SER A 1 456 ? 11.077 13.924 13.759 1.00 37.72 456 SER A C 1
ATOM 3473 O O . SER A 1 456 ? 9.928 13.629 14.081 1.00 37.72 456 SER A O 1
ATOM 3475 N N . ILE A 1 457 ? 12.119 13.517 14.487 1.00 40.38 457 ILE A N 1
ATOM 3476 C CA . ILE A 1 457 ? 11.977 12.818 15.779 1.00 40.38 457 ILE A CA 1
ATOM 3477 C C . ILE A 1 457 ? 11.377 13.738 16.854 1.00 40.38 457 ILE A C 1
ATOM 3479 O O . ILE A 1 457 ? 10.811 13.245 17.827 1.00 40.38 457 ILE A O 1
ATOM 3483 N N . ALA A 1 458 ? 11.393 15.062 16.659 1.00 39.28 458 ALA A N 1
ATOM 3484 C CA . ALA A 1 458 ? 10.697 16.006 17.537 1.00 39.28 458 ALA A CA 1
ATOM 3485 C C . ALA A 1 458 ? 9.186 15.712 17.671 1.00 39.28 458 ALA A C 1
ATOM 3487 O O . ALA A 1 458 ? 8.575 16.095 18.677 1.00 39.28 458 ALA A O 1
ATOM 3488 N N . ASP A 1 459 ? 8.608 15.004 16.695 1.00 41.62 459 ASP A N 1
ATOM 3489 C CA . ASP A 1 459 ? 7.177 14.701 16.624 1.00 41.62 459 ASP A CA 1
ATOM 3490 C C . ASP A 1 459 ? 6.804 13.341 17.243 1.00 41.62 459 ASP A C 1
ATOM 3492 O O . ASP A 1 459 ? 5.637 13.109 17.531 1.00 41.62 459 ASP A O 1
ATOM 3496 N N . HIS A 1 460 ? 7.794 12.484 17.533 1.00 43.41 460 HIS A N 1
ATOM 3497 C CA . HIS A 1 460 ? 7.623 11.193 18.230 1.00 43.41 460 HIS A CA 1
ATOM 3498 C C . HIS A 1 460 ? 8.349 11.152 19.585 1.00 43.41 460 HIS A C 1
ATOM 3500 O O . HIS A 1 460 ? 8.342 10.140 20.285 1.00 43.41 460 HIS A O 1
ATOM 3506 N N . ALA A 1 461 ? 9.017 12.243 19.961 1.00 43.69 461 ALA A N 1
ATOM 3507 C CA . ALA A 1 461 ? 9.714 12.344 21.228 1.00 43.69 461 ALA A CA 1
ATOM 3508 C C . ALA A 1 461 ? 8.691 12.336 22.383 1.00 43.69 461 ALA A C 1
ATOM 3510 O O . ALA A 1 461 ? 7.804 13.197 22.403 1.00 43.69 461 ALA A O 1
ATOM 3511 N N . PRO A 1 462 ? 8.818 11.425 23.370 1.00 49.62 462 PRO A N 1
ATOM 3512 C CA . PRO A 1 462 ? 7.966 11.415 24.553 1.00 49.62 462 PRO A CA 1
ATOM 3513 C C . PRO A 1 462 ? 7.869 12.809 25.181 1.00 49.62 462 PRO A C 1
ATOM 3515 O O . PRO A 1 462 ? 8.843 13.568 25.185 1.00 49.62 462 PRO A O 1
ATOM 3518 N N . ASN A 1 463 ? 6.717 13.148 25.768 1.00 46.38 463 ASN A N 1
ATOM 3519 C CA . ASN A 1 463 ? 6.500 14.459 26.395 1.00 46.38 463 ASN A CA 1
ATOM 3520 C C . ASN A 1 463 ? 7.608 14.829 27.404 1.00 46.38 463 ASN A C 1
ATOM 3522 O O . ASN A 1 463 ? 7.928 16.005 27.551 1.00 46.38 463 ASN A O 1
ATOM 3526 N N . SER A 1 464 ? 8.262 13.844 28.032 1.00 46.16 464 SER A N 1
ATOM 3527 C CA . SER A 1 464 ? 9.443 14.039 28.887 1.00 46.16 464 SER A CA 1
ATOM 3528 C C . SER A 1 464 ? 10.608 14.744 28.176 1.00 46.16 464 SER A C 1
ATOM 3530 O O . SER A 1 464 ? 11.206 15.651 28.753 1.00 46.16 464 SER A O 1
ATOM 3532 N N . ILE A 1 465 ? 10.886 14.426 26.908 1.00 49.78 465 ILE A N 1
ATOM 3533 C CA . ILE A 1 465 ? 11.920 15.085 26.092 1.00 49.78 465 ILE A CA 1
ATOM 3534 C C . ILE A 1 465 ? 11.514 16.529 25.773 1.00 49.78 465 ILE A C 1
ATOM 3536 O O . ILE A 1 465 ? 12.329 17.450 25.881 1.00 49.78 465 ILE A O 1
ATOM 3540 N N . ARG A 1 466 ? 10.231 16.759 25.461 1.00 48.44 466 ARG A N 1
ATOM 3541 C CA . ARG A 1 466 ? 9.687 18.114 25.276 1.00 48.44 466 ARG A CA 1
ATOM 3542 C C . ARG A 1 466 ? 9.787 18.933 26.566 1.00 48.44 466 ARG A C 1
ATOM 3544 O O . ARG A 1 466 ? 10.208 20.088 26.518 1.00 48.44 466 ARG A O 1
ATOM 3551 N N . TYR A 1 467 ? 9.466 18.363 27.725 1.00 51.84 467 TYR A N 1
ATOM 3552 C CA . TYR A 1 467 ? 9.595 19.046 29.017 1.00 51.84 467 TYR A CA 1
ATOM 3553 C C . TYR A 1 467 ? 11.053 19.327 29.390 1.00 51.84 467 TYR A C 1
ATOM 3555 O O . TYR A 1 467 ? 11.344 20.419 29.881 1.00 51.84 467 TYR A O 1
ATOM 3563 N N . ALA A 1 468 ? 11.980 18.412 29.093 1.00 50.53 468 ALA A N 1
ATOM 3564 C CA . ALA A 1 468 ? 13.412 18.647 29.264 1.00 50.53 468 ALA A CA 1
ATOM 3565 C C . ALA A 1 468 ? 13.884 19.855 28.439 1.00 50.53 468 ALA A C 1
ATOM 3567 O O . ALA A 1 468 ? 14.587 20.721 28.960 1.00 50.53 468 ALA A O 1
ATOM 3568 N N . PHE A 1 469 ? 13.433 19.968 27.185 1.00 52.28 469 PHE A N 1
ATOM 3569 C CA . PHE A 1 469 ? 13.735 21.109 26.319 1.00 52.28 469 PHE A CA 1
ATOM 3570 C C . PHE A 1 469 ? 13.213 22.443 26.887 1.00 52.28 469 PHE A C 1
ATOM 3572 O O . PHE A 1 469 ? 13.953 23.427 26.941 1.00 52.28 469 PHE A O 1
ATOM 3579 N N . HIS A 1 470 ? 11.974 22.480 27.388 1.00 50.97 470 HIS A N 1
ATOM 3580 C CA . HIS A 1 470 ? 11.411 23.684 28.015 1.00 50.97 470 HIS A CA 1
ATOM 3581 C C . HIS A 1 470 ? 12.131 24.056 29.322 1.00 50.97 470 HIS A C 1
ATOM 3583 O O . HIS A 1 470 ? 12.412 25.232 29.559 1.00 50.97 470 HIS A O 1
ATOM 3589 N N . ALA A 1 471 ? 12.487 23.069 30.152 1.00 53.28 471 ALA A N 1
ATOM 3590 C CA . ALA A 1 471 ? 13.274 23.289 31.366 1.00 53.28 471 ALA A CA 1
ATOM 3591 C C . ALA A 1 471 ? 14.663 23.874 31.045 1.00 53.28 471 ALA A C 1
ATOM 3593 O O . ALA A 1 471 ? 15.154 24.759 31.750 1.00 53.28 471 ALA A O 1
ATOM 3594 N N . LEU A 1 472 ? 15.268 23.437 29.939 1.00 55.28 472 LEU A N 1
ATOM 3595 C CA . LEU A 1 472 ? 16.541 23.943 29.428 1.00 55.28 472 LEU A CA 1
ATOM 3596 C C . LEU A 1 472 ? 16.457 25.367 28.880 1.00 55.28 472 LEU A C 1
ATOM 3598 O O . LEU A 1 472 ? 17.331 26.176 29.188 1.00 55.28 472 LEU A O 1
ATOM 3602 N N . LEU A 1 473 ? 15.405 25.707 28.133 1.00 52.62 473 LEU A N 1
ATOM 3603 C CA . LEU A 1 473 ? 15.118 27.090 27.726 1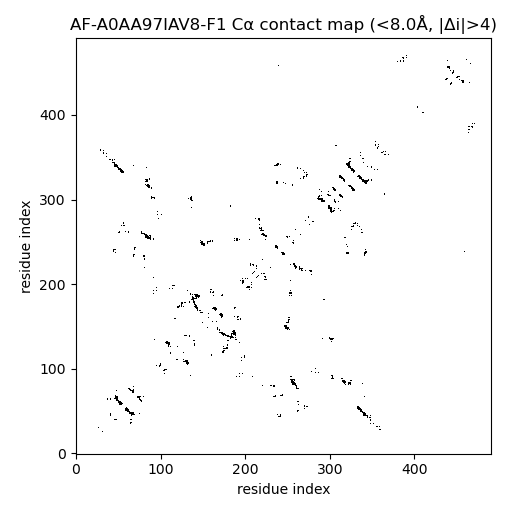.00 52.62 473 LEU A CA 1
ATOM 3604 C C . LEU A 1 473 ? 14.948 28.006 28.945 1.00 52.62 473 LEU A C 1
ATOM 3606 O O . LEU A 1 473 ? 15.501 29.107 28.974 1.00 52.62 473 LEU A O 1
ATOM 3610 N N . GLY A 1 474 ? 14.255 27.526 29.982 1.00 52.19 474 GLY A N 1
ATOM 3611 C CA . GLY A 1 474 ? 14.139 28.219 31.265 1.00 52.19 474 GLY A CA 1
ATOM 3612 C C . GLY A 1 474 ? 15.497 28.457 31.934 1.00 52.19 474 GLY A C 1
ATOM 3613 O O . GLY A 1 474 ? 15.782 29.569 32.383 1.00 52.19 474 GLY A O 1
ATOM 3614 N N . LEU A 1 475 ? 16.379 27.451 31.939 1.00 54.91 475 LEU A N 1
ATOM 3615 C CA . LEU A 1 475 ? 17.746 27.588 32.449 1.00 54.91 475 LEU A CA 1
ATOM 3616 C C . LEU A 1 475 ? 18.566 28.596 31.626 1.00 54.91 475 LEU A C 1
ATOM 3618 O O . LEU A 1 475 ? 19.282 29.417 32.199 1.00 54.91 475 LEU A O 1
ATOM 3622 N N . TYR A 1 476 ? 18.428 28.578 30.298 1.00 55.56 476 TYR A N 1
ATOM 3623 C CA . TYR A 1 476 ? 19.102 29.508 29.389 1.00 55.56 476 TYR A CA 1
ATOM 3624 C C . TYR A 1 476 ? 18.675 30.958 29.651 1.00 55.56 476 TYR A C 1
ATOM 3626 O O . TYR A 1 476 ? 19.521 31.847 29.754 1.00 55.56 476 TYR A O 1
ATOM 3634 N N . ALA A 1 477 ? 17.372 31.193 29.840 1.00 53.00 477 ALA A N 1
ATOM 3635 C CA . ALA A 1 477 ? 16.823 32.503 30.180 1.00 53.00 477 ALA A CA 1
ATOM 3636 C C . ALA A 1 477 ? 17.325 33.006 31.543 1.00 53.00 477 ALA A C 1
ATOM 3638 O O . ALA A 1 477 ? 17.684 34.176 31.671 1.00 53.00 477 ALA A O 1
ATOM 3639 N N . LEU A 1 478 ? 17.423 32.127 32.547 1.00 51.38 478 LEU A N 1
ATOM 3640 C CA . LEU A 1 478 ? 17.959 32.472 33.869 1.00 51.38 478 LEU A CA 1
ATOM 3641 C C . LEU A 1 478 ? 19.454 32.819 33.817 1.00 51.38 478 LEU A C 1
ATOM 3643 O O . LEU A 1 478 ? 19.882 33.796 34.436 1.00 51.38 478 LEU A O 1
ATOM 3647 N N . ILE A 1 479 ? 20.246 32.068 33.046 1.00 56.62 479 ILE A N 1
ATOM 3648 C CA . ILE A 1 479 ? 21.672 32.356 32.839 1.00 56.62 479 ILE A CA 1
ATOM 3649 C C . ILE A 1 479 ? 21.839 33.687 32.092 1.00 56.62 479 ILE A C 1
ATOM 3651 O O . ILE A 1 479 ? 22.602 34.543 32.543 1.00 56.62 479 ILE A O 1
ATOM 3655 N N . ALA A 1 480 ? 21.088 33.918 31.012 1.00 53.78 480 ALA A N 1
ATOM 3656 C CA . ALA A 1 480 ? 21.126 35.173 30.261 1.00 53.78 480 ALA A CA 1
ATOM 3657 C C . ALA A 1 480 ? 20.697 36.382 31.115 1.00 53.78 480 ALA A C 1
ATOM 3659 O O . ALA A 1 480 ? 21.368 37.413 31.103 1.00 53.78 480 ALA A O 1
ATOM 3660 N N . ALA A 1 481 ? 19.639 36.248 31.921 1.00 49.72 481 ALA A N 1
ATOM 3661 C CA . ALA A 1 481 ? 19.206 37.286 32.856 1.00 49.72 481 ALA A CA 1
ATOM 3662 C C . ALA A 1 481 ? 20.281 37.590 33.912 1.00 49.72 481 ALA A C 1
ATOM 3664 O O . ALA A 1 481 ? 20.527 38.755 34.222 1.00 49.72 481 ALA A O 1
ATOM 3665 N N . SER A 1 482 ? 20.981 36.566 34.415 1.00 51.19 482 SER A N 1
ATOM 3666 C CA . SER A 1 482 ? 22.081 36.752 35.372 1.00 51.19 482 SER A CA 1
ATOM 3667 C C . SER A 1 482 ? 23.284 37.494 34.774 1.00 51.19 482 SER A C 1
ATOM 3669 O O . SER A 1 482 ? 23.950 38.250 35.480 1.00 51.19 482 SER A O 1
ATOM 3671 N N . LEU A 1 483 ? 23.523 37.340 33.466 1.00 50.66 483 LEU A N 1
ATOM 3672 C CA . LEU A 1 483 ? 24.550 38.074 32.722 1.00 50.66 483 LEU A CA 1
ATOM 3673 C C . LEU A 1 483 ? 24.115 39.514 32.394 1.00 50.66 483 LEU A C 1
ATOM 3675 O O . LEU A 1 483 ? 24.952 40.410 32.352 1.00 50.66 483 LEU A O 1
ATOM 3679 N N . LEU A 1 484 ? 22.816 39.762 32.198 1.00 45.31 484 LEU A N 1
ATOM 3680 C CA . LEU A 1 484 ? 22.264 41.099 31.928 1.00 45.31 484 LEU A CA 1
ATOM 3681 C C . LEU A 1 484 ? 22.090 41.962 33.188 1.00 45.31 484 LEU A C 1
ATOM 3683 O O . LEU A 1 484 ? 22.070 43.186 33.082 1.00 45.31 484 LEU A O 1
ATOM 3687 N N . MET A 1 485 ? 22.001 41.356 34.377 1.00 42.91 485 MET A N 1
ATOM 3688 C CA . MET A 1 485 ? 21.990 42.072 35.663 1.00 42.91 485 MET A CA 1
ATOM 3689 C C . MET A 1 485 ? 23.388 42.481 36.160 1.00 42.91 485 MET A C 1
ATOM 3691 O O . MET A 1 485 ? 23.534 42.970 37.283 1.00 42.91 485 MET A O 1
ATOM 3695 N N . LEU A 1 486 ? 24.424 42.325 35.330 1.00 47.00 486 LEU A N 1
ATOM 3696 C CA . LEU A 1 486 ? 25.731 42.920 35.583 1.00 47.00 486 LEU A CA 1
ATOM 3697 C C . LEU A 1 486 ? 25.615 44.454 35.493 1.00 47.00 486 LEU A C 1
ATOM 3699 O O . LEU A 1 486 ? 25.105 44.963 34.491 1.00 47.00 486 LEU A O 1
ATOM 3703 N N . PRO A 1 487 ? 26.069 45.226 36.499 1.00 41.56 487 PRO A N 1
ATOM 3704 C CA . PRO A 1 487 ? 26.064 46.678 36.395 1.00 41.56 487 PRO A CA 1
ATOM 3705 C C . PRO A 1 487 ? 26.902 47.098 35.184 1.00 41.56 487 PRO A C 1
ATOM 3707 O O . PRO A 1 487 ? 28.076 46.739 35.096 1.00 41.56 487 PRO A O 1
ATOM 3710 N N . ARG A 1 488 ? 26.326 47.881 34.262 1.00 44.75 488 ARG A N 1
ATOM 3711 C CA . ARG A 1 488 ? 27.138 48.644 33.306 1.00 44.75 488 ARG A CA 1
ATOM 3712 C C . ARG A 1 488 ? 27.983 49.612 34.125 1.00 44.75 488 ARG A C 1
ATOM 3714 O O . ARG A 1 488 ? 27.428 50.516 34.752 1.00 44.75 488 ARG A O 1
ATOM 3721 N N . GLU A 1 489 ? 29.296 49.406 34.146 1.00 43.66 489 GLU A N 1
ATOM 3722 C CA . GLU A 1 489 ? 30.215 50.393 34.703 1.00 43.66 489 GLU A CA 1
ATOM 3723 C C . GLU A 1 489 ? 29.954 51.734 34.001 1.00 43.66 489 GLU A C 1
ATOM 3725 O O . GLU A 1 489 ? 29.967 51.825 32.771 1.00 43.66 489 GLU A O 1
ATOM 3730 N N . ARG A 1 490 ? 29.626 52.772 34.783 1.00 43.69 490 ARG A N 1
ATOM 3731 C CA . ARG A 1 490 ? 29.723 54.149 34.294 1.00 43.69 490 ARG A CA 1
ATOM 3732 C C . ARG A 1 490 ? 31.216 54.424 34.124 1.00 43.69 490 ARG A C 1
ATOM 3734 O O . ARG A 1 490 ? 31.951 54.220 35.088 1.00 43.69 490 ARG A O 1
ATOM 3741 N N . GLN A 1 491 ? 31.602 54.804 32.904 1.00 39.38 491 GLN A N 1
ATOM 3742 C CA . GLN A 1 491 ? 32.961 55.215 32.534 1.00 39.38 491 GLN A CA 1
ATOM 3743 C C . GLN A 1 491 ? 33.536 56.257 33.491 1.00 39.38 491 GLN A C 1
ATOM 3745 O O . GLN A 1 491 ? 32.754 57.133 33.936 1.00 39.38 491 GLN A O 1
#

Foldseek 3Di:
DVVVVVVVVVVVVVVVVVVVVVPPPPDALVRVLVVVLQVVCVVLVFQWWKKFWWAPLHTPDIDIYHALAPVVRHGADLLFKEFQFQLLLVLLLLLLLLCVVVVLFDQQFQLVVQDDPADADDDPEDSRRQGNFLLLQQQNQKDQQDAQFDFPPDDADALRVVQCQPRVGSGHIHNHDHRRPAHDHHLNSQSSSQNSSCSSPVDHSFVSSVVQPQVQLVQPLKTLDDDPVSVVSYGFFAELNRDGDGPGHGSSSSRTRIIGGNVSVSSVQSVLQDPGDHDDPVSSCQQLDFDADNVPQWTTGRSWTAHLVSFWTWDWRDHRRKTWIKIAGSVRRIIMIMIGRYNSCPVSVVVSVVSCCPSVVVVSCVVVVVVVVVVVVVLVVVLVVLLVVLVVVLVVVVVVVVVCVVVVPPPDDDPDDDVVVVVVVVVVVVVVVVVLCCQQQVVVCCVVPVDDRPDGCNSVRPVSNVVSSVVVVVSVVVVVVVVVPPDDDDD